Protein AF-0000000078603485 (afdb_homodimer)

InterPro domains:
  IPR001236 Lactate/malate dehydrogenase, N-terminal [PF00056] (7-145)
  IPR001557 L-lactate/malate dehydrogenase [PIRSF000102] (4-310)
  IPR001557 L-lactate/malate dehydrogenase [PR00086] (7-31)
  IPR001557 L-lactate/malate dehydrogenase [PR00086] (32-56)
  IPR001557 L-lactate/malate dehydrogenase [PR00086] (119-139)
  IPR001557 L-lactate/malate dehydrogenase [PR00086] (143-161)
  IPR001557 L-lactate/malate dehydrogenase [PR00086] (173-186)
  IPR015955 Lactate dehydrogenase/glycoside hydrolase, family 4, C-terminal [G3DSA:3.90.110.10] (149-309)
  IPR015955 Lactate dehydrogenase/glycoside hydrolase, family 4, C-terminal [SSF56327] (146-308)
  IPR022383 Lactate/malate dehydrogenase, C-terminal [PF02866] (148-310)
  IPR036291 NAD(P)-binding domain superfamily [SSF51735] (4-145)

Sequence (624 aa):
MDKRISRIAIIGVGQVGAAVAYALILGSVADELLIVDIRAKWRDGQVRDLTDVAYAHESRTRLRAAGYREASQCDIVVITAGSKFSYGQTSLDYLYRNTGILRSVVNEMKPFRFDTILLVVANPVDLLASLAKEISGLPPSQVLGSGTFLDSVRLRGLLADRAGIAPSSIHLDVLGIHGDAQVPVWSTATVDGDPLEKAALLCMATEADQASLARECRNQSRSIIAAKGATPFGIGSIVSSICTSILQDGRDVRPISHFQPEFGCYFSLPVVLGRTGVVQQVPVALSAREKEAIEESAKELKSILDRVQERSMDKRISRIAIIGVGQVGAAVAYALILGSVADELLIVDIRAKWRDGQVRDLTDVAYAHESRTRLRAAGYREASQCDIVVITAGSKFSYGQTSLDYLYRNTGILRSVVNEMKPFRFDTILLVVANPVDLLASLAKEISGLPPSQVLGSGTFLDSVRLRGLLADRAGIAPSSIHLDVLGIHGDAQVPVWSTATVDGDPLEKAALLCMATEADQASLARECRNQSRSIIAAKGATPFGIGSIVSSICTSILQDGRDVRPISHFQPEFGCYFSLPVVLGRTGVVQQVPVALSAREKEAIEESAKELKSILDRVQERS

Nearest PDB structures (foldseek):
  3wsw-assembly1_D  TM=9.477E-01  e=1.799E-30  Enterococcus mundtii
  3d0o-assembly1_B  TM=9.320E-01  e=2.014E-30  Staphylococcus aureus subsp. aureus COL
  6or9-assembly1_A  TM=9.321E-01  e=1.617E-29  Trichoplusia ni
  4lmr-assembly1_A  TM=9.407E-01  e=4.454E-29  Bacillus cereus ATCC 14579
  3h3j-assembly1_B  TM=9.335E-01  e=2.683E-29  Staphylococcus aureus subsp. aureus COL

Structure (mmCIF, N/CA/C/O backbone):
data_AF-0000000078603485-model_v1
#
loop_
_entity.id
_entity.type
_entity.pdbx_description
1 polymer 'L-lactate dehydrogenase'
#
loop_
_atom_site.group_PDB
_atom_site.id
_atom_site.type_symbol
_atom_site.label_atom_id
_atom_site.label_alt_id
_atom_site.label_comp_id
_atom_site.label_asym_id
_atom_site.label_entity_id
_atom_site.label_seq_id
_atom_site.pdbx_PDB_ins_code
_atom_site.Cartn_x
_atom_site.Cartn_y
_atom_site.Cartn_z
_atom_site.occupancy
_atom_site.B_iso_or_equiv
_atom_site.auth_seq_id
_atom_site.auth_comp_id
_atom_site.auth_asym_id
_atom_site.auth_atom_id
_atom_site.pdbx_PDB_model_num
ATOM 1 N N . MET A 1 1 ? -19.953 -7.805 26.125 1 33.72 1 MET A N 1
ATOM 2 C CA . MET A 1 1 ? -20.156 -6.441 25.656 1 33.72 1 MET A CA 1
ATOM 3 C C . MET A 1 1 ? -20.125 -6.391 24.125 1 33.72 1 MET A C 1
ATOM 5 O O . MET A 1 1 ? -19.203 -6.906 23.5 1 33.72 1 MET A O 1
ATOM 9 N N . ASP A 1 2 ? -21.219 -6.406 23.359 1 45.47 2 ASP A N 1
ATOM 10 C CA . ASP A 1 2 ? -21.422 -6.637 21.938 1 45.47 2 ASP A CA 1
ATOM 11 C C . ASP A 1 2 ? -20.406 -5.859 21.109 1 45.47 2 ASP A C 1
ATOM 13 O O . ASP A 1 2 ? -20.406 -4.625 21.109 1 45.47 2 ASP A O 1
ATOM 17 N N . LYS A 1 3 ? -19.266 -6.246 20.969 1 59.94 3 LYS A N 1
ATOM 18 C CA . LYS A 1 3 ? -18.188 -5.496 20.344 1 59.94 3 LYS A CA 1
ATOM 19 C C . LYS A 1 3 ? -18.625 -4.93 19 1 59.94 3 LYS A C 1
ATOM 21 O O . LYS A 1 3 ? -19.047 -5.676 18.109 1 59.94 3 LYS A O 1
ATOM 26 N N . ARG A 1 4 ? -18.969 -3.584 18.969 1 82.38 4 ARG A N 1
ATOM 27 C CA . ARG A 1 4 ? -19.422 -2.867 17.781 1 82.38 4 ARG A CA 1
ATOM 28 C C . ARG A 1 4 ? -18.438 -3.018 16.625 1 82.38 4 ARG A C 1
ATOM 30 O O . ARG A 1 4 ? -17.219 -2.938 16.844 1 82.38 4 ARG A O 1
ATOM 37 N N . ILE A 1 5 ? -18.953 -3.447 15.469 1 93.5 5 ILE A N 1
ATOM 38 C CA . ILE A 1 5 ? -18.203 -3.584 14.219 1 93.5 5 ILE A CA 1
ATOM 39 C C . ILE A 1 5 ? -17.641 -2.225 13.797 1 93.5 5 ILE A C 1
ATOM 41 O O . ILE A 1 5 ? -18.391 -1.252 13.68 1 93.5 5 ILE A O 1
ATOM 45 N N . SER A 1 6 ? -16.328 -2.047 13.828 1 97.69 6 SER A N 1
ATOM 46 C CA . SER A 1 6 ? -15.711 -0.803 13.391 1 97.69 6 SER A CA 1
ATOM 47 C C . SER A 1 6 ? -15.75 -0.669 11.867 1 97.69 6 SER A C 1
ATOM 49 O O . SER A 1 6 ? -15.438 -1.619 11.148 1 97.69 6 SER A O 1
ATOM 51 N N . ARG A 1 7 ? -16.219 0.485 11.391 1 98.44 7 ARG A N 1
ATOM 52 C CA . ARG A 1 7 ? -16.375 0.717 9.961 1 98.44 7 ARG A CA 1
ATOM 53 C C . ARG A 1 7 ? -15.695 2.021 9.539 1 98.44 7 ARG A C 1
ATOM 55 O O . ARG A 1 7 ? -15.859 3.049 10.203 1 98.44 7 ARG A O 1
ATOM 62 N N . ILE A 1 8 ? -14.875 1.977 8.492 1 98.94 8 ILE A N 1
ATOM 63 C CA . ILE A 1 8 ? -14.289 3.158 7.871 1 98.94 8 ILE A CA 1
ATOM 64 C C . ILE A 1 8 ? -14.75 3.266 6.422 1 98.94 8 ILE A C 1
ATOM 66 O O . ILE A 1 8 ? -14.719 2.277 5.68 1 98.94 8 ILE A O 1
ATOM 70 N N . ALA A 1 9 ? -15.258 4.379 6.043 1 98.94 9 ALA A N 1
ATOM 71 C CA . ALA A 1 9 ? -15.57 4.656 4.645 1 98.94 9 ALA A CA 1
ATOM 72 C C . ALA A 1 9 ? -14.492 5.512 3.994 1 98.94 9 ALA A C 1
ATOM 74 O O . ALA A 1 9 ? -13.961 6.438 4.617 1 98.94 9 ALA A O 1
ATOM 75 N N . ILE A 1 10 ? -14.125 5.199 2.801 1 98.94 10 ILE A N 1
ATOM 76 C CA . ILE A 1 10 ? -13.188 5.992 2.01 1 98.94 10 ILE A CA 1
ATOM 77 C C . ILE A 1 10 ? -13.898 6.559 0.784 1 98.94 10 ILE A C 1
ATOM 79 O O . ILE A 1 10 ? -14.391 5.809 -0.061 1 98.94 10 ILE A O 1
ATOM 83 N N . ILE A 1 11 ? -13.992 7.875 0.722 1 98.94 11 ILE A N 1
ATOM 84 C CA . ILE A 1 11 ? -14.648 8.578 -0.373 1 98.94 11 ILE A CA 1
ATOM 85 C C . ILE A 1 11 ? -13.617 8.992 -1.419 1 98.94 11 ILE A C 1
ATOM 87 O O . ILE A 1 11 ? -12.789 9.867 -1.167 1 98.94 11 ILE A O 1
ATOM 91 N N . GLY A 1 12 ? -13.766 8.5 -2.613 1 98.31 12 GLY A N 1
ATOM 92 C CA . GLY A 1 12 ? -12.727 8.648 -3.623 1 98.31 12 GLY A CA 1
ATOM 93 C C . GLY A 1 12 ? -11.602 7.645 -3.471 1 98.31 12 GLY A C 1
ATOM 94 O O . GLY A 1 12 ? -10.766 7.773 -2.572 1 98.31 12 GLY A O 1
ATOM 95 N N . VAL A 1 13 ? -11.578 6.672 -4.41 1 98.06 13 VAL A N 1
ATOM 96 C CA . VAL A 1 13 ? -10.57 5.629 -4.273 1 98.06 13 VAL A CA 1
ATOM 97 C C . VAL A 1 13 ? -9.648 5.641 -5.488 1 98.06 13 VAL A C 1
ATOM 99 O O . VAL A 1 13 ? -9.445 4.609 -6.137 1 98.06 13 VAL A O 1
ATOM 102 N N . GLY A 1 14 ? -9.141 6.91 -5.785 1 96.44 14 GLY A N 1
ATOM 103 C CA . GLY A 1 14 ? -8.008 7.012 -6.695 1 96.44 14 GLY A CA 1
ATOM 104 C C . GLY A 1 14 ? -6.719 6.473 -6.105 1 96.44 14 GLY A C 1
ATOM 105 O O . GLY A 1 14 ? -6.73 5.457 -5.406 1 96.44 14 GLY A O 1
ATOM 106 N N . GLN A 1 15 ? -5.594 7.125 -6.398 1 96.12 15 GLN A N 1
ATOM 107 C CA . GLN A 1 15 ? -4.305 6.652 -5.906 1 96.12 15 GLN A CA 1
ATOM 108 C C . GLN A 1 15 ? -4.219 6.766 -4.387 1 96.12 15 GLN A C 1
ATOM 110 O O . GLN A 1 15 ? -3.83 5.812 -3.711 1 96.12 15 GLN A O 1
ATOM 115 N N . VAL A 1 16 ? -4.668 7.914 -3.877 1 97.38 16 VAL A N 1
ATOM 116 C CA . VAL A 1 16 ? -4.535 8.172 -2.445 1 97.38 16 VAL A CA 1
ATOM 117 C C . VAL A 1 16 ? -5.516 7.293 -1.671 1 97.38 16 VAL A C 1
ATOM 119 O O . VAL A 1 16 ? -5.125 6.598 -0.728 1 97.38 16 VAL A O 1
ATOM 122 N N . GLY A 1 17 ? -6.777 7.277 -2.08 1 98.5 17 GLY A N 1
ATOM 123 C CA . GLY A 1 17 ? -7.773 6.469 -1.397 1 98.5 17 GLY A CA 1
ATOM 124 C C . GLY A 1 17 ? -7.43 4.988 -1.382 1 98.5 17 GLY A C 1
ATOM 125 O O . GLY A 1 17 ? -7.648 4.309 -0.378 1 98.5 17 GLY A O 1
ATOM 126 N N . ALA A 1 18 ? -6.895 4.516 -2.467 1 98.5 18 ALA A N 1
ATOM 127 C CA . ALA A 1 18 ? -6.512 3.105 -2.549 1 98.5 18 ALA A CA 1
ATOM 128 C C . ALA A 1 18 ? -5.344 2.801 -1.619 1 98.5 18 ALA A C 1
ATOM 130 O O . ALA A 1 18 ? -5.305 1.741 -0.988 1 98.5 18 ALA A O 1
ATOM 131 N N . ALA A 1 19 ? -4.355 3.715 -1.584 1 98.56 19 ALA A N 1
ATOM 132 C CA . ALA A 1 19 ? -3.225 3.533 -0.68 1 98.56 19 ALA A CA 1
ATOM 133 C C . ALA A 1 19 ? -3.682 3.527 0.776 1 98.56 19 ALA A C 1
ATOM 135 O O . ALA A 1 19 ? -3.17 2.754 1.591 1 98.56 19 ALA A O 1
ATOM 136 N N . VAL A 1 20 ? -4.66 4.375 1.108 1 98.75 20 VAL A N 1
ATOM 137 C CA . VAL A 1 20 ? -5.242 4.395 2.447 1 98.75 20 VAL A CA 1
ATOM 138 C C . VAL A 1 20 ? -5.875 3.037 2.756 1 98.75 20 VAL A C 1
ATOM 140 O O . VAL A 1 20 ? -5.609 2.447 3.805 1 98.75 20 VAL A O 1
ATOM 143 N N . ALA A 1 21 ? -6.688 2.582 1.811 1 98.81 21 ALA A N 1
ATOM 144 C CA . ALA A 1 21 ? -7.348 1.296 2.002 1 98.81 21 ALA A CA 1
ATOM 145 C C . ALA A 1 21 ? -6.328 0.176 2.189 1 98.81 21 ALA A C 1
ATOM 147 O O . ALA A 1 21 ? -6.477 -0.661 3.084 1 98.81 21 ALA A O 1
ATOM 148 N N . TYR A 1 22 ? -5.32 0.182 1.353 1 98.62 22 TYR A N 1
ATOM 149 C CA . TYR A 1 22 ? -4.27 -0.826 1.419 1 98.62 22 TYR A CA 1
ATOM 150 C C . TYR A 1 22 ? -3.621 -0.846 2.799 1 98.62 22 TYR A C 1
ATOM 152 O O . TYR A 1 22 ? -3.5 -1.905 3.418 1 98.62 22 TYR A O 1
ATOM 160 N N . ALA A 1 23 ? -3.223 0.313 3.316 1 98.12 23 ALA A N 1
ATOM 161 C CA . ALA A 1 23 ? -2.584 0.426 4.625 1 98.12 23 ALA A CA 1
ATOM 162 C C . ALA A 1 23 ? -3.521 -0.039 5.734 1 98.12 23 ALA A C 1
ATOM 164 O O . ALA A 1 23 ? -3.098 -0.729 6.668 1 98.12 23 ALA A O 1
ATOM 165 N N . LEU A 1 24 ? -4.809 0.299 5.66 1 98.38 24 LEU A N 1
ATOM 166 C CA . LEU A 1 24 ? -5.781 -0.064 6.688 1 98.38 24 LEU A CA 1
ATOM 167 C C . LEU A 1 24 ? -5.973 -1.576 6.742 1 98.38 24 LEU A C 1
ATOM 169 O O . LEU A 1 24 ? -6.129 -2.146 7.828 1 98.38 24 LEU A O 1
ATOM 173 N N . ILE A 1 25 ? -5.984 -2.248 5.551 1 98.12 25 ILE A N 1
ATOM 174 C CA . ILE A 1 25 ? -6.156 -3.695 5.5 1 98.12 25 ILE A CA 1
ATOM 175 C C . ILE A 1 25 ? -4.93 -4.383 6.098 1 98.12 25 ILE A C 1
ATOM 177 O O . ILE A 1 25 ? -5.062 -5.293 6.922 1 98.12 25 ILE A O 1
ATOM 181 N N . LEU A 1 26 ? -3.754 -3.9 5.652 1 95.38 26 LEU A N 1
ATOM 182 C CA . LEU A 1 26 ? -2.516 -4.523 6.105 1 95.38 26 LEU A CA 1
ATOM 183 C C . LEU A 1 26 ? -2.359 -4.387 7.617 1 95.38 26 LEU A C 1
ATOM 185 O O . LEU A 1 26 ? -1.785 -5.266 8.266 1 95.38 26 LEU A O 1
ATOM 189 N N . GLY A 1 27 ? -2.926 -3.295 8.18 1 94 27 GLY A N 1
ATOM 190 C CA . GLY A 1 27 ? -2.857 -3.086 9.617 1 94 27 GLY A CA 1
ATOM 191 C C . GLY A 1 27 ? -4.039 -3.674 10.367 1 94 27 GLY A C 1
ATOM 192 O O . GLY A 1 27 ? -4.09 -3.625 11.594 1 94 27 GLY A O 1
ATOM 193 N N . SER A 1 28 ? -5.059 -4.277 9.648 1 95.38 28 SER A N 1
ATOM 194 C CA . SER A 1 28 ? -6.305 -4.773 10.234 1 95.38 28 SER A CA 1
ATOM 195 C C . SER A 1 28 ? -6.93 -3.742 11.164 1 95.38 28 SER A C 1
ATOM 197 O O . SER A 1 28 ? -7.293 -4.059 12.297 1 95.38 28 SER A O 1
ATOM 199 N N . VAL A 1 29 ? -7.066 -2.543 10.672 1 96.88 29 VAL A N 1
ATOM 200 C CA . VAL A 1 29 ? -7.43 -1.396 11.5 1 96.88 29 VAL A CA 1
ATOM 201 C C . VAL A 1 29 ? -8.93 -1.405 11.766 1 96.88 29 VAL A C 1
ATOM 203 O O . VAL A 1 29 ? -9.383 -1.024 12.852 1 96.88 29 VAL A O 1
ATOM 206 N N . ALA A 1 30 ? -9.719 -1.827 10.797 1 98.06 30 ALA A N 1
ATOM 207 C CA . ALA A 1 30 ? -11.172 -1.814 10.906 1 98.06 30 ALA A CA 1
ATOM 208 C C . ALA A 1 30 ? -11.773 -3.146 10.469 1 98.06 30 ALA A C 1
ATOM 210 O O . ALA A 1 30 ? -11.164 -3.875 9.68 1 98.06 30 ALA A O 1
ATOM 211 N N . ASP A 1 31 ? -12.969 -3.422 10.938 1 97.69 31 ASP A N 1
ATOM 212 C CA . ASP A 1 31 ? -13.672 -4.648 10.562 1 97.69 31 ASP A CA 1
ATOM 213 C C . ASP A 1 31 ? -14.211 -4.555 9.141 1 97.69 31 ASP A C 1
ATOM 215 O O . ASP A 1 31 ? -14.266 -5.555 8.422 1 97.69 31 ASP A O 1
ATOM 219 N N . GLU A 1 32 ? -14.625 -3.363 8.805 1 98.19 32 GLU A N 1
ATOM 220 C CA . GLU A 1 32 ? -15.211 -3.17 7.484 1 98.19 32 GLU A CA 1
ATOM 221 C C . GLU A 1 32 ? -14.734 -1.865 6.855 1 98.19 32 GLU A C 1
ATOM 223 O O . GLU A 1 32 ? -14.633 -0.843 7.535 1 98.19 32 GLU A O 1
ATOM 228 N N . LEU A 1 33 ? -14.367 -1.973 5.605 1 98.81 33 LEU A N 1
ATOM 229 C CA . LEU A 1 33 ? -14.07 -0.796 4.797 1 98.81 33 LEU A CA 1
ATOM 230 C C . LEU A 1 33 ? -15.125 -0.597 3.717 1 98.81 33 LEU A C 1
ATOM 232 O O . LEU A 1 33 ? -15.367 -1.492 2.904 1 98.81 33 LEU A O 1
ATOM 236 N N . LEU A 1 34 ? -15.797 0.516 3.74 1 98.88 34 LEU A N 1
ATOM 237 C CA . LEU A 1 34 ? -16.719 0.9 2.684 1 98.88 34 LEU A CA 1
ATOM 238 C C . LEU A 1 34 ? -16.031 1.775 1.643 1 98.88 34 LEU A C 1
ATOM 240 O O . LEU A 1 34 ? -15.469 2.818 1.979 1 98.88 34 LEU A O 1
ATOM 244 N N . ILE A 1 35 ? -16.062 1.289 0.371 1 98.88 35 ILE A N 1
ATOM 245 C CA . ILE A 1 35 ? -15.367 1.955 -0.727 1 98.88 35 ILE A CA 1
ATOM 246 C C . ILE A 1 35 ? -16.375 2.713 -1.589 1 98.88 35 ILE A C 1
ATOM 248 O O . ILE A 1 35 ? -17.297 2.115 -2.145 1 98.88 35 ILE A O 1
ATOM 252 N N . VAL A 1 36 ? -16.188 4.035 -1.694 1 98.81 36 VAL A N 1
ATOM 253 C CA . VAL A 1 36 ? -17.109 4.883 -2.43 1 98.81 36 VAL A CA 1
ATOM 254 C C . VAL A 1 36 ? -16.375 5.633 -3.533 1 98.81 36 VAL A C 1
ATOM 256 O O . VAL A 1 36 ? -15.312 6.211 -3.293 1 98.81 36 VAL A O 1
ATOM 259 N N . ASP A 1 37 ? -16.828 5.594 -4.672 1 98.5 37 ASP A N 1
ATOM 260 C CA . ASP A 1 37 ? -16.312 6.348 -5.816 1 98.5 37 ASP A CA 1
ATOM 261 C C . ASP A 1 37 ? -17.406 6.559 -6.859 1 98.5 37 ASP A C 1
ATOM 263 O O . ASP A 1 37 ? -18.266 5.691 -7.051 1 98.5 37 ASP A O 1
ATOM 267 N N . ILE A 1 38 ? -17.344 7.664 -7.523 1 97.19 38 ILE A N 1
ATOM 268 C CA . ILE A 1 38 ? -18.359 7.969 -8.516 1 97.19 38 ILE A CA 1
ATOM 269 C C . ILE A 1 38 ? -18.172 7.086 -9.75 1 97.19 38 ILE A C 1
ATOM 271 O O . ILE A 1 38 ? -19.109 6.848 -10.508 1 97.19 38 ILE A O 1
ATOM 275 N N . ARG A 1 39 ? -16.984 6.695 -10.055 1 97.75 39 ARG A N 1
ATOM 276 C CA . ARG A 1 39 ? -16.703 5.766 -11.141 1 97.75 39 ARG A CA 1
ATOM 277 C C . ARG A 1 39 ? -16.938 4.324 -10.711 1 97.75 39 ARG A C 1
ATOM 279 O O . ARG A 1 39 ? -16.047 3.693 -10.141 1 97.75 39 ARG A O 1
ATOM 286 N N . ALA A 1 40 ? -17.984 3.734 -11.023 1 97.62 40 ALA A N 1
ATOM 287 C CA . ALA A 1 40 ? -18.422 2.453 -10.484 1 97.62 40 ALA A CA 1
ATOM 288 C C . ALA A 1 40 ? -17.469 1.331 -10.867 1 97.62 40 ALA A C 1
ATOM 290 O O . ALA A 1 40 ? -17.078 0.514 -10.031 1 97.62 40 ALA A O 1
ATOM 291 N N . LYS A 1 41 ? -17.078 1.279 -12.141 1 97.5 41 LYS A N 1
ATOM 292 C CA . LYS A 1 41 ? -16.188 0.223 -12.602 1 97.5 41 LYS A CA 1
ATOM 293 C C . LYS A 1 41 ? -14.836 0.304 -11.891 1 97.5 41 LYS A C 1
ATOM 295 O O . LYS A 1 41 ? -14.289 -0.717 -11.477 1 97.5 41 LYS A O 1
ATOM 300 N N . TRP A 1 42 ? -14.328 1.524 -11.781 1 97.69 42 TRP A N 1
ATOM 301 C CA . TRP A 1 42 ? -13.078 1.763 -11.062 1 97.69 42 TRP A CA 1
ATOM 302 C C . TRP A 1 42 ? -13.195 1.322 -9.609 1 97.69 42 TRP A C 1
ATOM 304 O O . TRP A 1 42 ? -12.336 0.604 -9.102 1 97.69 42 TRP A O 1
ATOM 314 N N . ARG A 1 43 ? -14.258 1.733 -8.953 1 98.31 43 ARG A N 1
ATOM 315 C CA . ARG A 1 43 ? -14.547 1.394 -7.562 1 98.31 43 ARG A CA 1
ATOM 316 C C . ARG A 1 43 ? -14.555 -0.118 -7.359 1 98.31 43 ARG A C 1
ATOM 318 O O . ARG A 1 43 ? -13.906 -0.632 -6.445 1 98.31 43 ARG A O 1
ATOM 325 N N . ASP A 1 44 ? -15.234 -0.773 -8.219 1 98.12 44 ASP A N 1
ATOM 326 C CA . ASP A 1 44 ? -15.383 -2.219 -8.086 1 98.12 44 ASP A CA 1
ATOM 327 C C . ASP A 1 44 ? -14.055 -2.932 -8.328 1 98.12 44 ASP A C 1
ATOM 329 O O . ASP A 1 44 ? -13.766 -3.951 -7.699 1 98.12 44 ASP A O 1
ATOM 333 N N . GLY A 1 45 ? -13.258 -2.424 -9.305 1 98.12 45 GLY A N 1
ATOM 334 C CA . GLY A 1 45 ? -11.906 -2.938 -9.5 1 98.12 45 GLY A CA 1
ATOM 335 C C . GLY A 1 45 ? -11.031 -2.799 -8.273 1 98.12 45 GLY A C 1
ATOM 336 O O . GLY A 1 45 ? -10.289 -3.723 -7.922 1 98.12 45 GLY A O 1
ATOM 337 N N . GLN A 1 46 ? -11.164 -1.622 -7.621 1 98.69 46 GLN A N 1
ATOM 338 C CA . GLN A 1 46 ? -10.422 -1.404 -6.387 1 98.69 46 GLN A CA 1
ATOM 339 C C . GLN A 1 46 ? -10.859 -2.377 -5.297 1 98.69 46 GLN A C 1
ATOM 341 O O . GLN A 1 46 ? -10.023 -2.967 -4.609 1 98.69 46 GLN A O 1
ATOM 346 N N . VAL A 1 47 ? -12.125 -2.59 -5.156 1 98.56 47 VAL A N 1
ATOM 347 C CA . VAL A 1 47 ? -12.672 -3.48 -4.137 1 98.56 47 VAL A CA 1
ATOM 348 C C . VAL A 1 47 ? -12.133 -4.895 -4.344 1 98.56 47 VAL A C 1
ATOM 350 O O . VAL A 1 47 ? -11.695 -5.543 -3.393 1 98.56 47 VAL A O 1
ATOM 353 N N . ARG A 1 48 ? -12.156 -5.359 -5.555 1 98 48 ARG A N 1
ATOM 354 C CA . ARG A 1 48 ? -11.695 -6.707 -5.848 1 98 48 ARG A CA 1
ATOM 355 C C . ARG A 1 48 ? -10.203 -6.852 -5.547 1 98 48 ARG A C 1
ATOM 357 O O . ARG A 1 48 ? -9.789 -7.809 -4.887 1 98 48 ARG A O 1
ATOM 364 N N . ASP A 1 49 ? -9.406 -5.914 -6.004 1 98.5 49 ASP A N 1
ATOM 365 C CA . ASP A 1 49 ? -7.961 -5.949 -5.789 1 98.5 49 ASP A CA 1
ATOM 366 C C . ASP A 1 49 ? -7.625 -5.887 -4.305 1 98.5 49 ASP A C 1
ATOM 368 O O . ASP A 1 49 ? -6.777 -6.641 -3.82 1 98.5 49 ASP A O 1
ATOM 372 N N . LEU A 1 50 ? -8.305 -5.039 -3.613 1 98.69 50 LEU A N 1
ATOM 373 C CA . LEU A 1 50 ? -8.055 -4.852 -2.189 1 98.69 50 LEU A CA 1
ATOM 374 C C . LEU A 1 50 ? -8.602 -6.02 -1.381 1 98.69 50 LEU A C 1
ATOM 376 O O . LEU A 1 50 ? -8.078 -6.344 -0.314 1 98.69 50 LEU A O 1
ATOM 380 N N . THR A 1 51 ? -9.664 -6.652 -1.846 1 98.06 51 THR A N 1
ATOM 381 C CA . THR A 1 51 ? -10.148 -7.871 -1.203 1 98.06 51 THR A CA 1
ATOM 382 C C . THR A 1 51 ? -9.102 -8.977 -1.279 1 98.06 51 THR A C 1
ATOM 384 O O . THR A 1 51 ? -8.938 -9.75 -0.333 1 98.06 51 THR A O 1
ATOM 387 N N . ASP A 1 52 ? -8.375 -9.039 -2.406 1 98 52 ASP A N 1
ATOM 388 C CA . ASP A 1 52 ? -7.266 -9.977 -2.521 1 98 52 ASP A CA 1
ATOM 389 C C . ASP A 1 52 ? -6.242 -9.758 -1.412 1 98 52 ASP A C 1
ATOM 391 O O . ASP A 1 52 ? -5.625 -10.711 -0.928 1 98 52 ASP A O 1
ATOM 395 N N . VAL A 1 53 ? -6.02 -8.508 -1.043 1 98.38 53 VAL A N 1
ATOM 396 C CA . VAL A 1 53 ? -5.094 -8.164 0.034 1 98.38 53 VAL A CA 1
ATOM 397 C C . VAL A 1 53 ? -5.59 -8.758 1.351 1 98.38 53 VAL A C 1
ATOM 399 O O . VAL A 1 53 ? -4.812 -9.336 2.107 1 98.38 53 VAL A O 1
ATOM 402 N N . ALA A 1 54 ? -6.879 -8.57 1.612 1 97.75 54 ALA A N 1
ATOM 403 C CA . ALA A 1 54 ? -7.465 -9.109 2.836 1 97.75 54 ALA A CA 1
ATOM 404 C C . ALA A 1 54 ? -7.301 -10.625 2.9 1 97.75 54 ALA A C 1
ATOM 406 O O . ALA A 1 54 ? -6.98 -11.18 3.955 1 97.75 54 ALA A O 1
ATOM 407 N N . TYR A 1 55 ? -7.516 -11.289 1.768 1 96.5 55 TYR A N 1
ATOM 408 C CA . TYR A 1 55 ? -7.336 -12.734 1.709 1 96.5 55 TYR A CA 1
ATOM 409 C C . TYR A 1 55 ? -5.883 -13.117 1.981 1 96.5 55 TYR A C 1
ATOM 411 O O . TYR A 1 55 ? -5.609 -14.031 2.762 1 96.5 55 TYR A O 1
ATOM 419 N N . ALA A 1 56 ? -4.957 -12.422 1.329 1 96.19 56 ALA A N 1
ATOM 420 C CA . ALA A 1 56 ? -3.533 -12.75 1.393 1 96.19 56 ALA A CA 1
ATOM 421 C C . ALA A 1 56 ? -2.996 -12.586 2.812 1 96.19 56 ALA A C 1
ATOM 423 O O . ALA A 1 56 ? -2.09 -13.312 3.227 1 96.19 56 ALA A O 1
ATOM 424 N N . HIS A 1 57 ? -3.58 -11.648 3.557 1 94.25 57 HIS A N 1
ATOM 425 C CA . HIS A 1 57 ? -3.086 -11.344 4.898 1 94.25 57 HIS A CA 1
ATOM 426 C C . HIS A 1 57 ? -3.984 -11.961 5.965 1 94.25 57 HIS A C 1
ATOM 428 O O . HIS A 1 57 ? -3.812 -11.688 7.156 1 94.25 57 HIS A O 1
ATOM 434 N N . GLU A 1 58 ? -5.02 -12.758 5.492 1 89.75 58 GLU A N 1
ATOM 435 C CA . GLU A 1 58 ? -6.012 -13.336 6.395 1 89.75 58 GLU A CA 1
ATOM 436 C C . GLU A 1 58 ? -6.582 -12.281 7.34 1 89.75 58 GLU A C 1
ATOM 438 O O . GLU A 1 58 ? -6.707 -12.523 8.539 1 89.75 58 GLU A O 1
ATOM 443 N N . SER A 1 59 ? -6.676 -11.133 6.734 1 86.81 59 SER A N 1
ATOM 444 C CA . SER A 1 59 ? -7.281 -10.039 7.484 1 86.81 59 SER A CA 1
ATOM 445 C C . SER A 1 59 ? -8.773 -10.273 7.707 1 86.81 59 SER A C 1
ATOM 447 O O . SER A 1 59 ? -9.445 -10.852 6.852 1 86.81 59 SER A O 1
ATOM 449 N N . ARG A 1 60 ? -9.289 -9.852 8.805 1 85.44 60 ARG A N 1
ATOM 450 C CA . ARG A 1 60 ? -10.719 -9.938 9.094 1 85.44 60 ARG A CA 1
ATOM 451 C C . ARG A 1 60 ? -11.484 -8.781 8.453 1 85.44 60 ARG A C 1
ATOM 453 O O . ARG A 1 60 ? -12.711 -8.742 8.492 1 85.44 60 ARG A O 1
ATOM 460 N N . THR A 1 61 ? -10.719 -7.879 7.902 1 95.19 61 THR A N 1
ATOM 461 C CA . THR A 1 61 ? -11.352 -6.699 7.316 1 95.19 61 THR A CA 1
ATOM 462 C C . THR A 1 61 ? -12.156 -7.078 6.078 1 95.19 61 THR A C 1
ATOM 464 O O . THR A 1 61 ? -11.633 -7.715 5.16 1 95.19 61 THR A O 1
ATOM 467 N N . ARG A 1 62 ? -13.398 -6.703 6.027 1 96.19 62 ARG A N 1
ATOM 468 C CA . ARG A 1 62 ? -14.258 -6.91 4.867 1 96.19 62 ARG A CA 1
ATOM 469 C C . ARG A 1 62 ? -14.391 -5.633 4.047 1 96.19 62 ARG A C 1
ATOM 471 O O . ARG A 1 62 ? -14.508 -4.539 4.605 1 96.19 62 ARG A O 1
ATOM 478 N N . LEU A 1 63 ? -14.266 -5.789 2.756 1 97.81 63 LEU A N 1
ATOM 479 C CA . LEU A 1 63 ? -14.406 -4.648 1.86 1 97.81 63 LEU A CA 1
ATOM 480 C C . LEU A 1 63 ? -15.711 -4.719 1.08 1 97.81 63 LEU A C 1
ATOM 482 O O . LEU A 1 63 ? -16.109 -5.793 0.63 1 97.81 63 LEU A O 1
ATOM 486 N N . ARG A 1 64 ? -16.297 -3.555 0.86 1 96.75 64 ARG A N 1
ATOM 487 C CA . ARG A 1 64 ? -17.484 -3.523 0.014 1 96.75 64 ARG A CA 1
ATOM 488 C C . ARG A 1 64 ? -17.672 -2.154 -0.631 1 96.75 64 ARG A C 1
ATOM 490 O O . ARG A 1 64 ? -17.344 -1.13 -0.023 1 96.75 64 ARG A O 1
ATOM 497 N N . ALA A 1 65 ? -18.141 -2.232 -1.841 1 98.44 65 ALA A N 1
ATOM 498 C CA . ALA A 1 65 ? -18.609 -1.004 -2.477 1 98.44 65 ALA A CA 1
ATOM 499 C C . ALA A 1 65 ? -19.828 -0.431 -1.742 1 98.44 65 ALA A C 1
ATOM 501 O O . ALA A 1 65 ? -20.672 -1.181 -1.242 1 98.44 65 ALA A O 1
ATOM 502 N N . ALA A 1 66 ? -19.922 0.891 -1.631 1 98.44 66 ALA A N 1
ATOM 503 C CA . ALA A 1 66 ? -21.031 1.523 -0.924 1 98.44 66 ALA A CA 1
ATOM 504 C C . ALA A 1 66 ? -21.359 2.883 -1.531 1 98.44 66 ALA A C 1
ATOM 506 O O . ALA A 1 66 ? -20.656 3.367 -2.414 1 98.44 66 ALA A O 1
ATOM 507 N N . GLY A 1 67 ? -22.562 3.379 -1.18 1 97.88 67 GLY A N 1
ATOM 508 C CA . GLY A 1 67 ? -22.938 4.746 -1.505 1 97.88 67 GLY A CA 1
ATOM 509 C C . GLY A 1 67 ? -22.656 5.723 -0.379 1 97.88 67 GLY A C 1
ATOM 510 O O . GLY A 1 67 ? -22.203 5.328 0.694 1 97.88 67 GLY A O 1
ATOM 511 N N . TYR A 1 68 ? -22.953 6.973 -0.649 1 98.38 68 TYR A N 1
ATOM 512 C CA . TYR A 1 68 ? -22.641 8.055 0.282 1 98.38 68 TYR A CA 1
ATOM 513 C C . TYR A 1 68 ? -23.438 7.902 1.571 1 98.38 68 TYR A C 1
ATOM 515 O O . TYR A 1 68 ? -22.906 8.109 2.664 1 98.38 68 TYR A O 1
ATOM 523 N N . ARG A 1 69 ? -24.656 7.508 1.526 1 97.75 69 ARG A N 1
ATOM 524 C CA . ARG A 1 69 ? -25.516 7.426 2.693 1 97.75 69 ARG A CA 1
ATOM 525 C C . ARG A 1 69 ? -25.031 6.355 3.664 1 97.75 69 ARG A C 1
ATOM 527 O O . ARG A 1 69 ? -25 6.578 4.875 1 97.75 69 ARG A O 1
ATOM 534 N N . GLU A 1 70 ? -24.703 5.227 3.076 1 97.94 70 GLU A N 1
ATOM 535 C CA . GLU A 1 70 ? -24.141 4.168 3.914 1 97.94 70 GLU A CA 1
ATOM 536 C C . GLU A 1 70 ? -22.812 4.594 4.52 1 97.94 70 GLU A C 1
ATOM 538 O O . GLU A 1 70 ? -22.516 4.293 5.68 1 97.94 70 GLU A O 1
ATOM 543 N N . ALA A 1 71 ? -22.031 5.273 3.766 1 98.5 71 ALA A N 1
ATOM 544 C CA . ALA A 1 71 ? -20.703 5.734 4.195 1 98.5 71 ALA A CA 1
ATOM 545 C C . ALA A 1 71 ? -20.828 6.688 5.379 1 98.5 71 ALA A C 1
ATOM 547 O O . ALA A 1 71 ? -20 6.652 6.293 1 98.5 71 ALA A O 1
ATOM 548 N N . SER A 1 72 ? -21.844 7.523 5.414 1 98.31 72 SER A N 1
ATOM 549 C CA . SER A 1 72 ? -22 8.555 6.434 1 98.31 72 SER A CA 1
ATOM 550 C C . SER A 1 72 ? -22.312 7.945 7.793 1 98.31 72 SER A C 1
ATOM 552 O O . SER A 1 72 ? -22.25 8.625 8.82 1 98.31 72 SER A O 1
ATOM 554 N N . GLN A 1 73 ? -22.578 6.621 7.816 1 98.25 73 GLN A N 1
ATOM 555 C CA . GLN A 1 73 ? -22.938 5.93 9.055 1 98.25 73 GLN A CA 1
ATOM 556 C C . GLN A 1 73 ? -21.719 5.23 9.656 1 98.25 73 GLN A C 1
ATOM 558 O O . GLN A 1 73 ? -21.828 4.574 10.695 1 98.25 73 GLN A O 1
ATOM 563 N N . CYS A 1 74 ? -20.578 5.391 9.125 1 98.69 74 CYS A N 1
ATOM 564 C CA . CYS A 1 74 ? -19.375 4.719 9.578 1 98.69 74 CYS A CA 1
ATOM 565 C C . CYS A 1 74 ? -18.75 5.457 10.75 1 98.69 74 CYS A C 1
ATOM 567 O O . CYS A 1 74 ? -19.078 6.613 11.016 1 98.69 74 CYS A O 1
ATOM 569 N N . ASP A 1 75 ? -17.875 4.723 11.461 1 98.81 75 ASP A N 1
ATOM 570 C CA . ASP A 1 75 ? -17.125 5.332 12.555 1 98.81 75 ASP A CA 1
ATOM 571 C C . ASP A 1 75 ? -16.25 6.48 12.047 1 98.81 75 ASP A C 1
ATOM 573 O O . ASP A 1 75 ? -16.172 7.531 12.68 1 98.81 75 ASP A O 1
ATOM 577 N N . ILE A 1 76 ? -15.578 6.281 10.992 1 98.94 76 ILE A N 1
ATOM 578 C CA . ILE A 1 76 ? -14.711 7.277 10.367 1 98.94 76 ILE A CA 1
ATOM 579 C C . ILE A 1 76 ? -15.023 7.363 8.875 1 98.94 76 ILE A C 1
ATOM 581 O O . ILE A 1 76 ? -15.211 6.34 8.211 1 98.94 76 ILE A O 1
ATOM 585 N N . VAL A 1 77 ? -15.164 8.516 8.367 1 98.94 77 VAL A N 1
ATOM 586 C CA . VAL A 1 77 ? -15.273 8.789 6.938 1 98.94 77 VAL A CA 1
ATOM 587 C C . VAL A 1 77 ? -14.031 9.555 6.469 1 98.94 77 VAL A C 1
ATOM 589 O O . VAL A 1 77 ? -13.773 10.672 6.918 1 98.94 77 VAL A O 1
ATOM 592 N N . VAL A 1 78 ? -13.258 8.945 5.598 1 98.94 78 VAL A N 1
ATOM 593 C CA . VAL A 1 78 ? -12.062 9.555 5.035 1 98.94 78 VAL A CA 1
ATOM 594 C C . VAL A 1 78 ? -12.375 10.125 3.656 1 98.94 78 VAL A C 1
ATOM 596 O O . VAL A 1 78 ? -12.734 9.391 2.734 1 98.94 78 VAL A O 1
ATOM 599 N N . ILE A 1 79 ? -12.242 11.398 3.482 1 98.88 79 ILE A N 1
ATOM 600 C CA . ILE A 1 79 ? -12.531 12.047 2.207 1 98.88 79 ILE A CA 1
ATOM 601 C C . ILE A 1 79 ? -11.227 12.328 1.464 1 98.88 79 ILE A C 1
ATOM 603 O O . ILE A 1 79 ? -10.461 13.219 1.847 1 98.88 79 ILE A O 1
ATOM 607 N N . THR A 1 80 ? -10.992 11.531 0.429 1 98.5 80 THR A N 1
ATOM 608 C CA . THR A 1 80 ? -9.812 11.734 -0.414 1 98.5 80 THR A CA 1
ATOM 609 C C . THR A 1 80 ? -10.219 12.258 -1.789 1 98.5 80 THR A C 1
ATOM 611 O O . THR A 1 80 ? -9.367 12.688 -2.57 1 98.5 80 THR A O 1
ATOM 614 N N . ALA A 1 81 ? -11.5 12.273 -2.055 1 97.38 81 ALA A N 1
ATOM 615 C CA . ALA A 1 81 ? -12.016 12.711 -3.352 1 97.38 81 ALA A CA 1
ATOM 616 C C . ALA A 1 81 ? -11.578 14.141 -3.66 1 97.38 81 ALA A C 1
ATOM 618 O O . ALA A 1 81 ? -11.766 15.039 -2.84 1 97.38 81 ALA A O 1
ATOM 619 N N . GLY A 1 82 ? -11.016 14.375 -4.68 1 92.31 82 GLY A N 1
ATOM 620 C CA . GLY A 1 82 ? -10.555 15.648 -5.211 1 92.31 82 GLY A CA 1
ATOM 621 C C . GLY A 1 82 ? -10.07 15.555 -6.645 1 92.31 82 GLY A C 1
ATOM 622 O O . GLY A 1 82 ? -10 14.461 -7.211 1 92.31 82 GLY A O 1
ATOM 623 N N . SER A 1 83 ? -9.852 16.609 -7.215 1 86.44 83 SER A N 1
ATOM 624 C CA . SER A 1 83 ? -9.375 16.656 -8.594 1 86.44 83 SER A CA 1
ATOM 625 C C . SER A 1 83 ? -7.855 16.594 -8.656 1 86.44 83 SER A C 1
ATOM 627 O O . SER A 1 83 ? -7.172 17.016 -7.723 1 86.44 83 SER A O 1
ATOM 629 N N . LYS A 1 84 ? -7.355 15.93 -9.727 1 78.94 84 LYS A N 1
ATOM 630 C CA . LYS A 1 84 ? -5.922 16.016 -9.992 1 78.94 84 LYS A CA 1
ATOM 631 C C . LYS A 1 84 ? -5.523 17.422 -10.43 1 78.94 84 LYS A C 1
ATOM 633 O O . LYS A 1 84 ? -6.262 18.078 -11.164 1 78.94 84 LYS A O 1
ATOM 638 N N . PHE A 1 85 ? -4.445 17.75 -9.867 1 73.31 85 PHE A N 1
ATOM 639 C CA . PHE A 1 85 ? -3.951 19.047 -10.328 1 73.31 85 PHE A CA 1
ATOM 640 C C . PHE A 1 85 ? -3.438 18.953 -11.758 1 73.31 85 PHE A C 1
ATOM 642 O O . PHE A 1 85 ? -2.609 18.094 -12.07 1 73.31 85 PHE A O 1
ATOM 649 N N . SER A 1 86 ? -4.039 19.641 -12.633 1 71 86 SER A N 1
ATOM 650 C CA . SER A 1 86 ? -3.613 19.641 -14.023 1 71 86 SER A CA 1
ATOM 651 C C . SER A 1 86 ? -2.629 20.781 -14.297 1 71 86 SER A C 1
ATOM 653 O O . SER A 1 86 ? -2.797 21.891 -13.797 1 71 86 SER A O 1
ATOM 655 N N . TYR A 1 87 ? -1.664 20.328 -15.031 1 69.19 87 TYR A N 1
ATOM 656 C CA . TYR A 1 87 ? -0.708 21.359 -15.43 1 69.19 87 TYR A CA 1
ATOM 657 C C . TYR A 1 87 ? -1.411 22.5 -16.141 1 69.19 87 TYR A C 1
ATOM 659 O O . TYR A 1 87 ? -2.264 22.281 -17 1 69.19 87 TYR A O 1
ATOM 667 N N . GLY A 1 88 ? -1.17 23.703 -15.789 1 73 88 GLY A N 1
ATOM 668 C CA . GLY A 1 88 ? -1.778 24.891 -16.359 1 73 88 GLY A CA 1
ATOM 669 C C . GLY A 1 88 ? -2.949 25.422 -15.547 1 73 88 GLY A C 1
ATOM 670 O O . GLY A 1 88 ? -3.396 26.547 -15.75 1 73 88 GLY A O 1
ATOM 671 N N . GLN A 1 89 ? -3.443 24.547 -14.688 1 79 89 GLN A N 1
ATOM 672 C CA . GLN A 1 89 ? -4.543 24.969 -13.82 1 79 89 GLN A CA 1
ATOM 673 C C . GLN A 1 89 ? -4.07 25.969 -12.781 1 79 89 GLN A C 1
ATOM 675 O O . GLN A 1 89 ? -2.977 25.844 -12.234 1 79 89 GLN A O 1
ATOM 680 N N . THR A 1 90 ? -4.941 27 -12.648 1 83.38 90 THR A N 1
ATOM 681 C CA . THR A 1 90 ? -4.598 27.969 -11.617 1 83.38 90 THR A CA 1
ATOM 682 C C . THR A 1 90 ? -4.918 27.422 -10.234 1 83.38 90 THR A C 1
ATOM 684 O O . THR A 1 90 ? -5.785 26.547 -10.086 1 83.38 90 THR A O 1
ATOM 687 N N . SER A 1 91 ? -4.215 27.953 -9.32 1 82.44 91 SER A N 1
ATOM 688 C CA . SER A 1 91 ? -4.469 27.562 -7.938 1 82.44 91 SER A CA 1
ATOM 689 C C . SER A 1 91 ? -5.918 27.828 -7.539 1 82.44 91 SER A C 1
ATOM 691 O O . SER A 1 91 ? -6.531 27.031 -6.824 1 82.44 91 SER A O 1
ATOM 693 N N . LEU A 1 92 ? -6.414 28.875 -8 1 85.25 92 LEU A N 1
ATOM 694 C CA . LEU A 1 92 ? -7.777 29.266 -7.668 1 85.25 92 LEU A CA 1
ATOM 695 C C . LEU A 1 92 ? -8.789 28.312 -8.273 1 85.25 92 LEU A C 1
ATOM 697 O O . LEU A 1 92 ? -9.773 27.953 -7.629 1 85.25 92 LEU A O 1
ATOM 701 N N . ASP A 1 93 ? -8.602 27.984 -9.516 1 87.94 93 ASP A N 1
ATOM 702 C CA . ASP A 1 93 ? -9.469 27.016 -10.172 1 87.94 93 ASP A CA 1
ATOM 703 C C . ASP A 1 93 ? -9.438 25.672 -9.438 1 87.94 93 ASP A C 1
ATOM 705 O O . ASP A 1 93 ? -10.477 25.031 -9.266 1 87.94 93 ASP A O 1
ATOM 709 N N . TYR A 1 94 ? -8.25 25.297 -9.086 1 89.69 94 TYR A N 1
ATOM 710 C CA . TYR A 1 94 ? -8.062 24.078 -8.328 1 89.69 94 TYR A CA 1
ATOM 711 C C . TYR A 1 94 ? -8.82 24.125 -7.008 1 89.69 94 TYR A C 1
ATOM 713 O O . TYR A 1 94 ? -9.508 23.156 -6.645 1 89.69 94 TYR A O 1
ATOM 721 N N . LEU A 1 95 ? -8.781 25.219 -6.398 1 91.44 95 LEU A N 1
ATOM 722 C CA . LEU A 1 95 ? -9.438 25.438 -5.113 1 91.44 95 LEU A CA 1
ATOM 723 C C . LEU A 1 95 ? -10.953 25.359 -5.262 1 91.44 95 LEU A C 1
ATOM 725 O O . LEU A 1 95 ? -11.625 24.672 -4.488 1 91.44 95 LEU A O 1
ATOM 729 N N . TYR A 1 96 ? -11.492 25.969 -6.23 1 91.69 96 TYR A N 1
ATOM 730 C CA . TYR A 1 96 ? -12.938 26 -6.418 1 91.69 96 TYR A CA 1
ATOM 731 C C . TYR A 1 96 ? -13.469 24.641 -6.828 1 91.69 96 TYR A C 1
ATOM 733 O O . TYR A 1 96 ? -14.547 24.234 -6.391 1 91.69 96 TYR A O 1
ATOM 741 N N . ARG A 1 97 ? -12.734 24.016 -7.641 1 93 97 ARG A N 1
ATOM 742 C CA . ARG A 1 97 ? -13.148 22.688 -8.062 1 93 97 ARG A CA 1
ATOM 743 C C . ARG A 1 97 ? -13.227 21.734 -6.871 1 93 97 ARG A C 1
ATOM 745 O O . ARG A 1 97 ? -14.227 21.031 -6.695 1 93 97 ARG A O 1
ATOM 752 N N . ASN A 1 98 ? -12.195 21.75 -6.023 1 95.88 98 ASN A N 1
ATOM 753 C CA . ASN A 1 98 ? -12.164 20.812 -4.898 1 95.88 98 ASN A CA 1
ATOM 754 C C . ASN A 1 98 ? -13.164 21.219 -3.814 1 95.88 98 ASN A C 1
ATOM 756 O O . ASN A 1 98 ? -13.703 20.359 -3.117 1 95.88 98 ASN A O 1
ATOM 760 N N . THR A 1 99 ? -13.43 22.516 -3.748 1 96.81 99 THR A N 1
ATOM 761 C CA . THR A 1 99 ? -14.492 22.969 -2.848 1 96.81 99 THR A CA 1
ATOM 762 C C . THR A 1 99 ? -15.852 22.469 -3.32 1 96.81 99 THR A C 1
ATOM 764 O O . THR A 1 99 ? -16.688 22.062 -2.51 1 96.81 99 THR A O 1
ATOM 767 N N . GLY A 1 100 ? -16.062 22.547 -4.672 1 96.44 100 GLY A N 1
ATOM 768 C CA . GLY A 1 100 ? -17.297 22.016 -5.234 1 96.44 100 GLY A CA 1
ATOM 769 C C . GLY A 1 100 ? -17.484 20.531 -5.004 1 96.44 100 GLY A C 1
ATOM 770 O O . GLY A 1 100 ? -18.562 20.078 -4.641 1 96.44 100 GLY A O 1
ATOM 771 N N . ILE A 1 101 ? -16.453 19.812 -5.121 1 97.06 101 ILE A N 1
ATOM 772 C CA . ILE A 1 101 ? -16.484 18.375 -4.91 1 97.06 101 ILE A CA 1
ATOM 773 C C . ILE A 1 101 ? -16.812 18.062 -3.449 1 97.06 101 ILE A C 1
ATOM 775 O O . ILE A 1 101 ? -17.688 17.266 -3.15 1 97.06 101 ILE A O 1
ATOM 779 N N . LEU A 1 102 ? -16.141 18.75 -2.562 1 98 102 LEU A N 1
ATOM 780 C CA . LEU A 1 102 ? -16.344 18.516 -1.139 1 98 102 LEU A CA 1
ATOM 781 C C . LEU A 1 102 ? -17.797 18.828 -0.755 1 98 102 LEU A C 1
ATOM 783 O O . LEU A 1 102 ? -18.422 18.047 -0.029 1 98 102 LEU A O 1
ATOM 787 N N . ARG A 1 103 ? -18.312 19.922 -1.223 1 97.56 103 ARG A N 1
ATOM 788 C CA . ARG A 1 103 ? -19.688 20.312 -0.918 1 97.56 103 ARG A CA 1
ATOM 789 C C . ARG A 1 103 ? -20.672 19.25 -1.378 1 97.56 103 ARG A C 1
ATOM 791 O O . ARG A 1 103 ? -21.578 18.875 -0.633 1 97.56 103 ARG A O 1
ATOM 798 N N . SER A 1 104 ? -20.438 18.828 -2.578 1 97.31 104 SER A N 1
ATOM 799 C CA . SER A 1 104 ? -21.328 17.812 -3.131 1 97.31 104 SER A CA 1
ATOM 800 C C . SER A 1 104 ? -21.266 16.531 -2.309 1 97.31 104 SER A C 1
ATOM 802 O O . SER A 1 104 ? -22.297 15.953 -1.96 1 97.31 104 SER A O 1
ATOM 804 N N . VAL A 1 105 ? -20.094 16.109 -1.944 1 98.19 105 VAL A N 1
ATOM 805 C CA . VAL A 1 105 ? -19.875 14.867 -1.214 1 98.19 105 VAL A CA 1
ATOM 806 C C . VAL A 1 105 ? -20.5 14.961 0.172 1 98.19 105 VAL A C 1
ATOM 808 O O . VAL A 1 105 ? -21.266 14.078 0.572 1 98.19 105 VAL A O 1
ATOM 811 N N . VAL A 1 106 ? -20.219 16 0.886 1 98.56 106 VAL A N 1
ATOM 812 C CA . VAL A 1 106 ? -20.688 16.141 2.262 1 98.56 106 VAL A CA 1
ATOM 813 C C . VAL A 1 106 ? -22.203 16.312 2.281 1 98.56 106 VAL A C 1
ATOM 815 O O . VAL A 1 106 ? -22.891 15.734 3.131 1 98.56 106 VAL A O 1
ATOM 818 N N . ASN A 1 107 ? -22.75 17.062 1.342 1 98.12 107 ASN A N 1
ATOM 819 C CA . ASN A 1 107 ? -24.188 17.25 1.281 1 98.12 107 ASN A CA 1
ATOM 820 C C . ASN A 1 107 ? -24.922 15.938 1.008 1 98.12 107 ASN A C 1
ATOM 822 O O . ASN A 1 107 ? -25.984 15.68 1.561 1 98.12 107 ASN A O 1
ATOM 826 N N . GLU A 1 108 ? -24.328 15.109 0.146 1 97.88 108 GLU A N 1
ATOM 827 C CA . GLU A 1 108 ? -24.922 13.82 -0.159 1 97.88 108 GLU A CA 1
ATOM 828 C C . GLU A 1 108 ? -24.859 12.883 1.043 1 97.88 108 GLU A C 1
ATOM 830 O O . GLU A 1 108 ? -25.672 11.961 1.166 1 97.88 108 GLU A O 1
ATOM 835 N N . MET A 1 109 ? -23.953 13.148 1.947 1 98.31 109 MET A N 1
ATOM 836 C CA . MET A 1 109 ? -23.719 12.242 3.07 1 98.31 109 MET A CA 1
ATOM 837 C C . MET A 1 109 ? -24.562 12.648 4.277 1 98.31 109 MET A C 1
ATOM 839 O O . MET A 1 109 ? -24.812 11.828 5.164 1 98.31 109 MET A O 1
ATOM 843 N N . LYS A 1 110 ? -25.016 13.828 4.34 1 97.5 110 LYS A N 1
ATOM 844 C CA . LYS A 1 110 ? -25.812 14.297 5.477 1 97.5 110 LYS A CA 1
ATOM 845 C C . LYS A 1 110 ? -27.172 13.609 5.523 1 97.5 110 LYS A C 1
ATOM 847 O O . LYS A 1 110 ? -27.766 13.344 4.48 1 97.5 110 LYS A O 1
ATOM 852 N N . PRO A 1 111 ? -27.672 13.312 6.773 1 97.31 111 PRO A N 1
ATOM 853 C CA . PRO A 1 111 ? -27.016 13.539 8.062 1 97.31 111 PRO A CA 1
ATOM 854 C C . PRO A 1 111 ? -26.031 12.438 8.43 1 97.31 111 PRO A C 1
ATOM 856 O O . PRO A 1 111 ? -26.297 11.258 8.172 1 97.31 111 PRO A O 1
ATOM 859 N N . PHE A 1 112 ? -25 12.82 9.07 1 98.44 112 PHE A N 1
ATOM 860 C CA . PHE A 1 112 ? -24.016 11.867 9.562 1 98.44 112 PHE A CA 1
ATOM 861 C C . PHE A 1 112 ? -24.516 11.195 10.844 1 98.44 112 PHE A C 1
ATOM 863 O O . PHE A 1 112 ? -25.328 11.766 11.57 1 98.44 112 PHE A O 1
ATOM 870 N N . ARG A 1 113 ? -23.984 9.961 11.008 1 97.88 113 ARG A N 1
ATOM 871 C CA . ARG A 1 113 ? -24.125 9.391 12.344 1 97.88 113 ARG A CA 1
ATOM 872 C C . ARG A 1 113 ? -23.516 10.312 13.398 1 97.88 113 ARG A C 1
ATOM 874 O O . ARG A 1 113 ? -22.469 10.914 13.172 1 97.88 113 ARG A O 1
ATOM 881 N N . PHE A 1 114 ? -24.078 10.391 14.594 1 97.25 114 PHE A N 1
ATOM 882 C CA . PHE A 1 114 ? -23.781 11.438 15.57 1 97.25 114 PHE A CA 1
ATOM 883 C C . PHE A 1 114 ? -22.344 11.328 16.062 1 97.25 114 PHE A C 1
ATOM 885 O O . PHE A 1 114 ? -21.766 12.328 16.5 1 97.25 114 PHE A O 1
ATOM 892 N N . ASP A 1 115 ? -21.75 10.117 16.016 1 97.88 115 ASP A N 1
ATOM 893 C CA . ASP A 1 115 ? -20.406 9.945 16.562 1 97.88 115 ASP A CA 1
ATOM 894 C C . ASP A 1 115 ? -19.391 9.711 15.453 1 97.88 115 ASP A C 1
ATOM 896 O O . ASP A 1 115 ? -18.281 9.25 15.711 1 97.88 115 ASP A O 1
ATOM 900 N N . THR A 1 116 ? -19.812 9.93 14.203 1 98.69 116 THR A N 1
ATOM 901 C CA . THR A 1 116 ? -18.906 9.781 13.062 1 98.69 116 THR A CA 1
ATOM 902 C C . THR A 1 116 ? -17.766 10.797 13.141 1 98.69 116 THR A C 1
ATOM 904 O O . THR A 1 116 ? -17.984 11.961 13.469 1 98.69 116 THR A O 1
ATOM 907 N N . ILE A 1 117 ? -16.594 10.336 12.891 1 98.94 117 ILE A N 1
ATOM 908 C CA . ILE A 1 117 ? -15.453 11.234 12.695 1 98.94 117 ILE A CA 1
ATOM 909 C C . ILE A 1 117 ? -15.203 11.438 11.203 1 98.94 117 ILE A C 1
ATOM 911 O O . ILE A 1 117 ? -15.094 10.469 10.445 1 98.94 117 ILE A O 1
ATOM 915 N N . LEU A 1 118 ? -15.203 12.664 10.773 1 98.94 118 LEU A N 1
ATOM 916 C CA . LEU A 1 118 ? -14.922 13.047 9.391 1 98.94 118 LEU A CA 1
ATOM 917 C C . LEU A 1 118 ? -13.469 13.477 9.227 1 98.94 118 LEU A C 1
ATOM 919 O O . LEU A 1 118 ? -13.023 14.43 9.875 1 98.94 118 LEU A O 1
ATOM 923 N N . LEU A 1 119 ? -12.711 12.758 8.414 1 98.94 119 LEU A N 1
ATOM 924 C CA . LEU A 1 119 ? -11.305 13.047 8.172 1 98.94 119 LEU A CA 1
ATOM 925 C C . LEU A 1 119 ? -11.078 13.492 6.73 1 98.94 119 LEU A C 1
ATOM 927 O O . LEU A 1 119 ? -11.156 12.68 5.809 1 98.94 119 LEU A O 1
ATOM 931 N N . VAL A 1 120 ? -10.758 14.758 6.539 1 98.94 120 VAL A N 1
ATOM 932 C CA . VAL A 1 120 ? -10.5 15.32 5.219 1 98.94 120 VAL A CA 1
ATOM 933 C C . VAL A 1 120 ? -9.023 15.156 4.871 1 98.94 120 VAL A C 1
ATOM 935 O O . VAL A 1 120 ? -8.148 15.562 5.645 1 98.94 120 VAL A O 1
ATOM 938 N N . VAL A 1 121 ? -8.742 14.547 3.723 1 98.69 121 VAL A N 1
ATOM 939 C CA . VAL A 1 121 ? -7.383 14.305 3.246 1 98.69 121 VAL A CA 1
ATOM 940 C C . VAL A 1 121 ? -7.145 15.078 1.952 1 98.69 121 VAL A C 1
ATOM 942 O O . VAL A 1 121 ? -6.012 15.477 1.659 1 98.69 121 VAL A O 1
ATOM 945 N N . ALA A 1 122 ? -8.234 15.406 1.2 1 97.56 122 ALA A N 1
ATOM 946 C CA . ALA A 1 122 ? -8.156 16.109 -0.072 1 97.56 122 ALA A CA 1
ATOM 947 C C . ALA A 1 122 ? -7.566 17.516 0.116 1 97.56 122 ALA A C 1
ATOM 949 O O . ALA A 1 122 ? -7.762 18.141 1.16 1 97.56 122 ALA A O 1
ATOM 950 N N . ASN A 1 123 ? -6.945 18.031 -0.935 1 94.75 123 ASN A N 1
ATOM 951 C CA . ASN A 1 123 ? -6.301 19.344 -0.888 1 94.75 123 ASN A CA 1
ATOM 952 C C . ASN A 1 123 ? -7.176 20.422 -1.524 1 94.75 123 ASN A C 1
ATOM 954 O O . ASN A 1 123 ? -7.938 20.141 -2.451 1 94.75 123 ASN A O 1
ATOM 958 N N . PRO A 1 124 ? -7.016 21.641 -1.032 1 96.44 124 PRO A N 1
ATOM 959 C CA . PRO A 1 124 ? -6.223 22.078 0.118 1 96.44 124 PRO A CA 1
ATOM 960 C C . PRO A 1 124 ? -6.848 21.672 1.453 1 96.44 124 PRO A C 1
ATOM 962 O O . PRO A 1 124 ? -7.953 22.125 1.777 1 96.44 124 PRO A O 1
ATOM 965 N N . VAL A 1 125 ? -6.141 20.969 2.27 1 98.25 125 VAL A N 1
ATOM 966 C CA . VAL A 1 1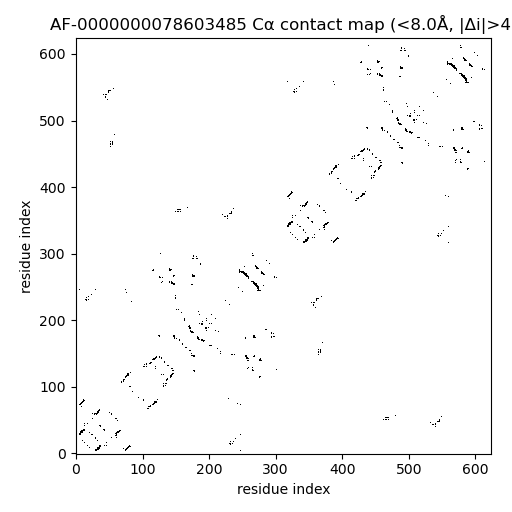25 ? -6.715 20.172 3.342 1 98.25 125 VAL A CA 1
ATOM 967 C C . VAL A 1 125 ? -7.309 21.078 4.414 1 98.25 125 VAL A C 1
ATOM 969 O O . VAL A 1 125 ? -8.414 20.828 4.902 1 98.25 125 VAL A O 1
ATOM 972 N N . ASP A 1 126 ? -6.621 22.172 4.781 1 98.62 126 ASP A N 1
ATOM 973 C CA . ASP A 1 126 ? -7.098 23.047 5.855 1 98.62 126 ASP A CA 1
ATOM 974 C C . ASP A 1 126 ? -8.359 23.797 5.441 1 98.62 126 ASP A C 1
ATOM 976 O O . ASP A 1 126 ? -9.305 23.922 6.227 1 98.62 126 ASP A O 1
ATOM 980 N N . LEU A 1 127 ? -8.383 24.25 4.223 1 97.88 127 LEU A N 1
ATOM 981 C CA . LEU A 1 127 ? -9.555 24.938 3.691 1 97.88 127 LEU A CA 1
ATOM 982 C C . LEU A 1 127 ? -10.75 23.984 3.602 1 97.88 127 LEU A C 1
ATOM 984 O O . LEU A 1 127 ? -11.852 24.328 4.043 1 97.88 127 LEU A O 1
ATOM 988 N N . LEU A 1 128 ? -10.531 22.844 3.055 1 98.44 128 LEU A N 1
ATOM 989 C CA . LEU A 1 128 ? -11.602 21.875 2.838 1 98.44 128 LEU A CA 1
ATOM 990 C C . LEU A 1 128 ? -12.133 21.344 4.164 1 98.44 128 LEU A C 1
ATOM 992 O O . LEU A 1 128 ? -13.336 21.109 4.305 1 98.44 128 LEU A O 1
ATOM 996 N N . ALA A 1 129 ? -11.242 21.125 5.109 1 98.75 129 ALA A N 1
ATOM 997 C CA . ALA A 1 129 ? -11.688 20.719 6.438 1 98.75 129 ALA A CA 1
ATOM 998 C C . ALA A 1 129 ? -12.555 21.797 7.082 1 98.75 129 ALA A C 1
ATOM 1000 O O . ALA A 1 129 ? -13.57 21.484 7.719 1 98.75 129 ALA A O 1
ATOM 1001 N N . SER A 1 130 ? -12.164 23.062 6.93 1 98.38 130 SER A N 1
ATOM 1002 C CA . SER A 1 130 ? -12.961 24.172 7.441 1 98.38 130 SER A CA 1
ATOM 1003 C C . SER A 1 130 ? -14.359 24.172 6.836 1 98.38 130 SER A C 1
ATOM 1005 O O . SER A 1 130 ? -15.352 24.328 7.547 1 98.38 130 SER A O 1
ATOM 1007 N N . LEU A 1 131 ? -14.406 24 5.578 1 97.81 131 LEU A N 1
ATOM 1008 C CA . LEU A 1 131 ? -15.68 23.969 4.875 1 97.81 131 LEU A CA 1
ATOM 1009 C C . LEU A 1 131 ? -16.516 22.766 5.309 1 97.81 131 LEU A C 1
ATOM 1011 O O . LEU A 1 131 ? -17.734 22.875 5.461 1 97.81 131 LEU A O 1
ATOM 1015 N N . ALA A 1 132 ? -15.859 21.609 5.445 1 98.5 132 ALA A N 1
ATOM 1016 C CA . ALA A 1 132 ? -16.547 20.391 5.859 1 98.5 132 ALA A CA 1
ATOM 1017 C C . ALA A 1 132 ? -17.219 20.578 7.219 1 98.5 132 ALA A C 1
ATOM 1019 O O . ALA A 1 132 ? -18.328 20.078 7.441 1 98.5 132 ALA A O 1
ATOM 1020 N N . LYS A 1 133 ? -16.5 21.219 8.141 1 98.12 133 LYS A N 1
ATOM 1021 C CA . LYS A 1 133 ? -17.078 21.5 9.453 1 98.12 133 LYS A CA 1
ATOM 1022 C C . LYS A 1 133 ? -18.359 22.312 9.336 1 98.12 133 LYS A C 1
ATOM 1024 O O . LYS A 1 133 ? -19.359 22.016 9.984 1 98.12 133 LYS A O 1
ATOM 1029 N N . GLU A 1 134 ? -18.344 23.25 8.492 1 95.88 134 GLU A N 1
ATOM 1030 C CA . GLU A 1 134 ? -19.484 24.141 8.32 1 95.88 134 GLU A CA 1
ATOM 1031 C C . GLU A 1 134 ? -20.672 23.391 7.715 1 95.88 134 GLU A C 1
ATOM 1033 O O . GLU A 1 134 ? -21.828 23.594 8.141 1 95.88 134 GLU A O 1
ATOM 1038 N N . ILE A 1 135 ? -20.406 22.562 6.781 1 96.75 135 ILE A N 1
ATOM 1039 C CA . ILE A 1 135 ? -21.469 21.953 5.984 1 96.75 135 ILE A CA 1
ATOM 1040 C C . ILE A 1 135 ? -21.953 20.688 6.672 1 96.75 135 ILE A C 1
ATOM 1042 O O . ILE A 1 135 ? -23.141 20.359 6.598 1 96.75 135 ILE A O 1
ATOM 1046 N N . SER A 1 136 ? -21.141 19.922 7.348 1 97.69 136 SER A N 1
ATOM 1047 C CA . SER A 1 136 ? -21.453 18.594 7.84 1 97.69 136 SER A CA 1
ATOM 1048 C C . SER A 1 136 ? -22.438 18.641 9 1 97.69 136 SER A C 1
ATOM 1050 O O . SER A 1 136 ? -23.219 17.703 9.211 1 97.69 136 SER A O 1
ATOM 1052 N N . GLY A 1 137 ? -22.328 19.703 9.812 1 95.56 137 GLY A N 1
ATOM 1053 C CA . GLY A 1 137 ? -23.141 19.797 11.016 1 95.56 137 GLY A CA 1
ATOM 1054 C C . GLY A 1 137 ? -22.547 19.031 12.188 1 95.56 137 GLY A C 1
ATOM 1055 O O . GLY A 1 137 ? -23.141 19 13.273 1 95.56 137 GLY A O 1
ATOM 1056 N N . LEU A 1 138 ? -21.469 18.453 12.062 1 98.25 138 LEU A N 1
ATOM 1057 C CA . LEU A 1 138 ? -20.797 17.734 13.133 1 98.25 138 LEU A CA 1
ATOM 1058 C C . LEU A 1 138 ? -20.047 18.688 14.055 1 98.25 138 LEU A C 1
ATOM 1060 O O . LEU A 1 138 ? -19.625 19.766 13.617 1 98.25 138 LEU A O 1
ATOM 1064 N N . PRO A 1 139 ? -19.891 18.297 15.344 1 98.19 139 PRO A N 1
ATOM 1065 C CA . PRO A 1 139 ? -19.047 19.125 16.219 1 98.19 139 PRO A CA 1
ATOM 1066 C C . PRO A 1 139 ? -17.609 19.234 15.703 1 98.19 139 PRO A C 1
ATOM 1068 O O . PRO A 1 139 ? -17.094 18.312 15.078 1 98.19 139 PRO A O 1
ATOM 1071 N N . PRO A 1 140 ? -16.984 20.391 15.992 1 98.19 140 PRO A N 1
ATOM 1072 C CA . PRO A 1 140 ? -15.617 20.609 15.5 1 98.19 140 PRO A CA 1
ATOM 1073 C C . PRO A 1 140 ? -14.664 19.484 15.891 1 98.19 140 PRO A C 1
ATOM 1075 O O . PRO A 1 140 ? -13.75 19.156 15.133 1 98.19 140 PRO A O 1
ATOM 1078 N N . SER A 1 141 ? -14.891 18.828 17.031 1 98.5 141 SER A N 1
ATOM 1079 C CA . SER A 1 141 ? -14 17.781 17.5 1 98.5 141 SER A CA 1
ATOM 1080 C C . SER A 1 141 ? -14.062 16.547 16.609 1 98.5 141 SER A C 1
ATOM 1082 O O . SER A 1 141 ? -13.172 15.695 16.656 1 98.5 141 SER A O 1
ATOM 1084 N N . GLN A 1 142 ? -15.141 16.453 15.773 1 98.81 142 GLN A N 1
ATOM 1085 C CA . GLN A 1 142 ? -15.383 15.266 14.961 1 98.81 142 GLN A CA 1
ATOM 1086 C C . GLN A 1 142 ? -14.984 15.508 13.508 1 98.81 142 GLN A C 1
ATOM 1088 O O . GLN A 1 142 ? -15.078 14.609 12.672 1 98.81 142 GLN A O 1
ATOM 1093 N N . VAL A 1 143 ? -14.594 16.719 13.141 1 98.94 143 VAL A N 1
ATOM 1094 C CA . VAL A 1 143 ? -14.141 17.062 11.797 1 98.94 143 VAL A CA 1
ATOM 1095 C C . VAL A 1 143 ? -12.648 17.391 11.82 1 98.94 143 VAL A C 1
ATOM 1097 O O . VAL A 1 143 ? -12.234 18.359 12.469 1 98.94 143 VAL A O 1
ATOM 1100 N N . LEU A 1 144 ? -11.883 16.562 11.141 1 98.94 144 LEU A N 1
ATOM 1101 C CA . LEU A 1 144 ? -10.43 16.672 11.164 1 98.94 144 LEU A CA 1
ATOM 1102 C C . LEU A 1 144 ? -9.867 16.797 9.75 1 98.94 144 LEU A C 1
ATOM 1104 O O . LEU A 1 144 ? -10.508 16.344 8.789 1 98.94 144 LEU A O 1
ATOM 1108 N N . GLY A 1 145 ? -8.766 17.375 9.602 1 98.94 145 GLY A N 1
ATOM 1109 C CA . GLY A 1 145 ? -7.922 17.281 8.422 1 98.94 145 GLY A CA 1
ATOM 1110 C C . GLY A 1 145 ? -6.586 16.609 8.695 1 98.94 145 GLY A C 1
ATOM 1111 O O . GLY A 1 145 ? -6.039 16.75 9.789 1 98.94 145 GLY A O 1
ATOM 1112 N N . SER A 1 146 ? -6.027 15.945 7.707 1 98.75 146 SER A N 1
ATOM 1113 C CA . SER A 1 146 ? -4.738 15.281 7.898 1 98.75 146 SER A CA 1
ATOM 1114 C C . SER A 1 146 ? -3.643 16.297 8.227 1 98.75 146 SER A C 1
ATOM 1116 O O . SER A 1 146 ? -2.686 15.969 8.93 1 98.75 146 SER A O 1
ATOM 1118 N N . GLY A 1 147 ? -3.826 17.531 7.641 1 98.56 147 GLY A N 1
ATOM 1119 C CA . GLY A 1 147 ? -2.984 18.656 7.992 1 98.56 147 GLY A CA 1
ATOM 1120 C C . GLY A 1 147 ? -1.512 18.422 7.719 1 98.56 147 GLY A C 1
ATOM 1121 O O . GLY A 1 147 ? -1.144 17.969 6.633 1 98.56 147 GLY A O 1
ATOM 1122 N N . THR A 1 148 ? -0.651 18.797 8.695 1 98.69 148 THR A N 1
ATOM 1123 C CA . THR A 1 148 ? 0.795 18.781 8.516 1 98.69 148 THR A CA 1
ATOM 1124 C C . THR A 1 148 ? 1.41 17.547 9.156 1 98.69 148 THR A C 1
ATOM 1126 O O . THR A 1 148 ? 2.605 17.516 9.453 1 98.69 148 THR A O 1
ATOM 1129 N N . PHE A 1 149 ? 0.571 16.516 9.43 1 98.81 149 PHE A N 1
ATOM 1130 C CA . PHE A 1 149 ? 1.077 15.336 10.117 1 98.81 149 PHE A CA 1
ATOM 1131 C C . PHE A 1 149 ? 2.154 14.648 9.281 1 98.81 149 PHE A C 1
ATOM 1133 O O . PHE A 1 149 ? 3.225 14.312 9.797 1 98.81 149 PHE A O 1
ATOM 1140 N N . LEU A 1 150 ? 1.953 14.469 7.984 1 98.56 150 LEU A N 1
ATOM 1141 C CA . LEU A 1 150 ? 2.961 13.867 7.121 1 98.56 150 LEU A CA 1
ATOM 1142 C C . LEU A 1 150 ? 4.23 14.711 7.094 1 98.56 150 LEU A C 1
ATOM 1144 O O . LEU A 1 150 ? 5.34 14.172 7.148 1 98.56 150 LEU A O 1
ATOM 1148 N N . ASP A 1 151 ? 4.078 16.031 7.023 1 98.56 151 ASP A N 1
ATOM 1149 C CA . ASP A 1 151 ? 5.227 16.938 7.008 1 98.56 151 ASP A CA 1
ATOM 1150 C C . ASP A 1 151 ? 6.043 16.797 8.297 1 98.56 151 ASP A C 1
ATOM 1152 O O . ASP A 1 151 ? 7.273 16.875 8.266 1 98.56 151 ASP A O 1
ATOM 1156 N N . SER A 1 152 ? 5.348 16.672 9.398 1 98.5 152 SER A N 1
ATOM 1157 C CA . SER A 1 152 ? 6.031 16.5 10.672 1 98.5 152 SER A CA 1
ATOM 1158 C C . SER A 1 152 ? 6.836 15.203 10.695 1 98.5 152 SER A C 1
ATOM 1160 O O . SER A 1 152 ? 8 15.188 11.094 1 98.5 152 SER A O 1
ATOM 1162 N N . VAL A 1 153 ? 6.203 14.156 10.242 1 98 153 VAL A N 1
ATOM 1163 C CA . VAL A 1 153 ? 6.855 12.852 10.164 1 98 153 VAL A CA 1
ATOM 1164 C C . VAL A 1 153 ? 8.055 12.93 9.227 1 98 153 VAL A C 1
ATOM 1166 O O . VAL A 1 153 ? 9.141 12.438 9.555 1 98 153 VAL A O 1
ATOM 1169 N N . ARG A 1 154 ? 7.875 13.531 8.133 1 98 154 ARG A N 1
ATOM 1170 C CA . ARG A 1 154 ? 8.922 13.695 7.125 1 98 154 ARG A CA 1
ATOM 1171 C C . ARG A 1 154 ? 10.094 14.492 7.676 1 98 154 ARG A C 1
ATOM 1173 O O . ARG A 1 154 ? 11.25 14.094 7.516 1 98 154 ARG A O 1
ATOM 1180 N N . LEU A 1 155 ? 9.789 15.602 8.297 1 97.31 155 LEU A N 1
ATOM 1181 C CA . LEU A 1 155 ? 10.852 16.469 8.805 1 97.31 155 LEU A CA 1
ATOM 1182 C C . LEU A 1 155 ? 11.672 15.758 9.875 1 97.31 155 LEU A C 1
ATOM 1184 O O . LEU A 1 155 ? 12.898 15.867 9.898 1 97.31 155 LEU A O 1
ATOM 1188 N N . ARG A 1 156 ? 11.031 15.07 10.766 1 96.44 156 ARG A N 1
ATOM 1189 C CA . ARG A 1 156 ? 11.742 14.273 11.766 1 96.44 156 ARG A CA 1
ATOM 1190 C C . ARG A 1 156 ? 12.625 13.227 11.102 1 96.44 156 ARG A C 1
ATOM 1192 O O . ARG A 1 156 ? 13.766 13.016 11.516 1 96.44 156 ARG A O 1
ATOM 1199 N N . GLY A 1 157 ? 12.062 12.531 10.109 1 95.88 157 GLY A N 1
ATOM 1200 C CA . GLY A 1 157 ? 12.836 11.523 9.383 1 95.88 157 GLY A CA 1
ATOM 1201 C C . GLY A 1 157 ? 14.062 12.094 8.711 1 95.88 157 GLY A C 1
ATOM 1202 O O . GLY A 1 157 ? 15.148 11.523 8.805 1 95.88 157 GLY A O 1
ATOM 1203 N N . LEU A 1 158 ? 13.867 13.227 7.984 1 95.31 158 LEU A N 1
ATOM 1204 C CA . LEU A 1 158 ? 14.977 13.883 7.309 1 95.31 158 LEU A CA 1
ATOM 1205 C C . LEU A 1 158 ? 16.062 14.281 8.305 1 95.31 158 LEU A C 1
ATOM 1207 O O . LEU A 1 158 ? 17.25 14.07 8.047 1 95.31 158 LEU A O 1
ATOM 1211 N N . LEU A 1 159 ? 15.641 14.812 9.406 1 94.31 159 LEU A N 1
ATOM 1212 C CA . LEU A 1 159 ? 16.594 15.195 10.445 1 94.31 159 LEU A CA 1
ATOM 1213 C C . LEU A 1 159 ? 17.312 13.969 11.008 1 94.31 159 LEU A C 1
ATOM 1215 O O . LEU A 1 159 ? 18.516 13.992 11.211 1 94.31 159 LEU A O 1
ATOM 1219 N N . ALA A 1 160 ? 16.547 12.953 11.289 1 94.19 160 ALA A N 1
ATOM 1220 C CA . ALA A 1 160 ? 17.109 11.711 11.82 1 94.19 160 ALA A CA 1
ATOM 1221 C C . ALA A 1 160 ? 18.156 11.133 10.867 1 94.19 160 ALA A C 1
ATOM 1223 O O . ALA A 1 160 ? 19.234 10.703 11.305 1 94.19 160 ALA A O 1
ATOM 1224 N N . ASP A 1 161 ? 17.859 11.125 9.617 1 92.5 161 ASP A N 1
ATOM 1225 C CA . ASP A 1 161 ? 18.797 10.625 8.609 1 92.5 161 ASP A CA 1
ATOM 1226 C C . ASP A 1 161 ? 20.109 11.406 8.648 1 92.5 161 ASP A C 1
ATOM 1228 O O . ASP A 1 161 ? 21.188 10.812 8.586 1 92.5 161 ASP A O 1
ATOM 1232 N N . ARG A 1 162 ? 20.016 12.695 8.68 1 90.44 162 ARG A N 1
ATOM 1233 C CA . ARG A 1 162 ? 21.203 13.555 8.672 1 90.44 162 ARG A CA 1
ATOM 1234 C C . ARG A 1 162 ? 22 13.391 9.953 1 90.44 162 ARG A C 1
ATOM 1236 O O . ARG A 1 162 ? 23.234 13.445 9.938 1 90.44 162 ARG A O 1
ATOM 1243 N N . ALA A 1 163 ? 21.312 13.211 11.07 1 90 163 ALA A N 1
ATOM 1244 C CA . ALA A 1 163 ? 21.953 13.141 12.375 1 90 163 ALA A CA 1
ATOM 1245 C C . ALA A 1 163 ? 22.438 11.727 12.672 1 90 163 ALA A C 1
ATOM 1247 O O . ALA A 1 163 ? 23.234 11.508 13.586 1 90 163 ALA A O 1
ATOM 1248 N N . GLY A 1 164 ? 21.953 10.758 11.922 1 89.5 164 GLY A N 1
ATOM 1249 C CA . GLY A 1 164 ? 22.312 9.367 12.164 1 89.5 164 GLY A CA 1
ATOM 1250 C C . GLY A 1 164 ? 21.688 8.797 13.43 1 89.5 164 GLY A C 1
ATOM 1251 O O . GLY A 1 164 ? 22.344 8.047 14.164 1 89.5 164 GLY A O 1
ATOM 1252 N N . ILE A 1 165 ? 20.516 9.234 13.797 1 90.81 165 ILE A N 1
ATOM 1253 C CA . ILE A 1 165 ? 19.812 8.727 14.969 1 90.81 165 ILE A CA 1
ATOM 1254 C C . ILE A 1 165 ? 18.406 8.266 14.578 1 90.81 165 ILE A C 1
ATOM 1256 O O . ILE A 1 165 ? 17.984 8.461 13.438 1 90.81 165 ILE A O 1
ATOM 1260 N N . ALA A 1 166 ? 17.703 7.617 15.477 1 91.38 166 ALA A N 1
ATOM 1261 C CA . ALA A 1 166 ? 16.344 7.152 15.219 1 91.38 166 ALA A CA 1
ATOM 1262 C C . ALA A 1 166 ? 15.352 8.312 15.266 1 91.38 166 ALA A C 1
ATOM 1264 O O . ALA A 1 166 ? 15.453 9.195 16.125 1 91.38 166 ALA A O 1
ATOM 1265 N N . PRO A 1 167 ? 14.422 8.359 14.367 1 92.62 167 PRO A N 1
ATOM 1266 C CA . PRO A 1 167 ? 13.414 9.422 14.383 1 92.62 167 PRO A CA 1
ATOM 1267 C C . PRO A 1 167 ? 12.617 9.461 15.688 1 92.62 167 PRO A C 1
ATOM 1269 O O . PRO A 1 167 ? 12.156 10.531 16.094 1 92.62 167 PRO A O 1
ATOM 1272 N N . SER A 1 168 ? 12.469 8.359 16.312 1 92.31 168 SER A N 1
ATOM 1273 C CA . SER A 1 168 ? 11.695 8.273 17.547 1 92.31 168 SER A CA 1
ATOM 1274 C C . SER A 1 168 ? 12.344 9.078 18.672 1 92.31 168 SER A C 1
ATOM 1276 O O . SER A 1 168 ? 11.703 9.383 19.672 1 92.31 168 SER A O 1
ATOM 1278 N N . SER A 1 169 ? 13.57 9.438 18.5 1 92.81 169 SER A N 1
ATOM 1279 C CA . SER A 1 169 ? 14.305 10.203 19.516 1 92.81 169 SER A CA 1
ATOM 1280 C C . SER A 1 169 ? 14.102 11.703 19.312 1 92.81 169 SER A C 1
ATOM 1282 O O . SER A 1 169 ? 14.594 12.508 20.094 1 92.81 169 SER A O 1
ATOM 1284 N N . ILE A 1 170 ? 13.422 12.047 18.281 1 93.94 170 ILE A N 1
ATOM 1285 C CA . ILE A 1 170 ? 13.312 13.453 17.891 1 93.94 170 ILE A CA 1
ATOM 1286 C C . ILE A 1 170 ? 11.883 13.938 18.125 1 93.94 170 ILE A C 1
ATOM 1288 O O . ILE A 1 170 ? 10.922 13.266 17.734 1 93.94 170 ILE A O 1
ATOM 1292 N N . HIS A 1 171 ? 11.758 15.031 18.797 1 94.75 171 HIS A N 1
ATOM 1293 C CA . HIS A 1 171 ? 10.5 15.766 18.844 1 94.75 171 HIS A CA 1
ATOM 1294 C C . HIS A 1 171 ? 10.562 17.031 18 1 94.75 171 HIS A C 1
ATOM 1296 O O . HIS A 1 171 ? 11.391 17.906 18.25 1 94.75 171 HIS A O 1
ATOM 1302 N N . LEU A 1 172 ? 9.852 17.078 17 1 95.75 172 LEU A N 1
ATOM 1303 C CA . LEU A 1 172 ? 9.82 18.172 16.047 1 95.75 172 LEU A CA 1
ATOM 1304 C C . LEU A 1 172 ? 8.531 18.141 15.219 1 95.75 172 LEU A C 1
ATOM 1306 O O . LEU A 1 172 ? 8.219 17.109 14.594 1 95.75 172 LEU A O 1
ATOM 1310 N N . ASP A 1 173 ? 7.77 19.234 15.203 1 97.25 173 ASP A N 1
ATOM 1311 C CA . ASP A 1 173 ? 6.5 19.281 14.484 1 97.25 173 ASP A CA 1
ATOM 1312 C C . ASP A 1 173 ? 6.516 20.375 13.414 1 97.25 173 ASP A C 1
ATOM 1314 O O . ASP A 1 173 ? 7.25 21.359 13.539 1 97.25 173 ASP A O 1
ATOM 1318 N N . VAL A 1 174 ? 5.84 20.094 12.422 1 98.69 174 VAL A N 1
ATOM 1319 C CA . VAL A 1 174 ? 5.414 21.109 11.469 1 98.69 174 VAL A CA 1
ATOM 1320 C C . VAL A 1 174 ? 3.961 21.5 11.742 1 98.69 174 VAL A C 1
ATOM 1322 O O . VAL A 1 174 ? 3.08 20.641 11.789 1 98.69 174 VAL A O 1
ATOM 1325 N N . LEU A 1 175 ? 3.719 22.797 11.977 1 98.75 175 LEU A N 1
ATOM 1326 C CA . LEU A 1 175 ? 2.395 23.234 12.398 1 98.75 175 LEU A CA 1
ATOM 1327 C C . LEU A 1 175 ? 1.859 24.328 11.469 1 98.75 175 LEU A C 1
ATOM 1329 O O . LEU A 1 175 ? 2.512 24.672 10.477 1 98.75 175 LEU A O 1
ATOM 1333 N N . GLY A 1 176 ? 0.632 24.75 11.688 1 98.69 176 GLY A N 1
ATOM 1334 C CA . GLY A 1 176 ? 0.015 25.797 10.891 1 98.69 176 GLY A CA 1
ATOM 1335 C C . GLY A 1 176 ? -0.694 25.266 9.656 1 98.69 176 GLY A C 1
ATOM 1336 O O . GLY A 1 176 ? -1.304 24.188 9.703 1 98.69 176 GLY A O 1
ATOM 1337 N N . ILE A 1 177 ? -0.64 26.094 8.594 1 98.44 177 ILE A N 1
ATOM 1338 C CA . ILE A 1 177 ? -1.348 25.781 7.355 1 98.44 177 ILE A CA 1
ATOM 1339 C C . ILE A 1 177 ? -0.496 24.844 6.504 1 98.44 177 ILE A C 1
ATOM 1341 O O . ILE A 1 177 ? 0.693 25.094 6.293 1 98.44 177 ILE A O 1
ATOM 1345 N N . HIS A 1 178 ? -1.078 23.688 6.078 1 97.81 178 HIS A N 1
ATOM 1346 C CA . HIS A 1 178 ? -0.38 22.75 5.215 1 97.81 178 HIS A CA 1
ATOM 1347 C C . HIS A 1 178 ? 0.079 23.406 3.922 1 97.81 178 HIS A C 1
ATOM 1349 O O . HIS A 1 178 ? -0.643 24.234 3.352 1 97.81 178 HIS A O 1
ATOM 1355 N N . GLY A 1 179 ? 1.184 22.984 3.406 1 94.56 179 GLY A N 1
ATOM 1356 C CA . GLY A 1 179 ? 1.699 23.516 2.156 1 94.56 179 GLY A CA 1
ATOM 1357 C C . GLY A 1 179 ? 2.768 24.578 2.357 1 94.56 179 GLY A C 1
ATOM 1358 O O . GLY A 1 179 ? 3.613 24.453 3.246 1 94.56 179 GLY A O 1
ATOM 1359 N N . ASP A 1 180 ? 2.699 25.625 1.558 1 93.94 180 ASP A N 1
ATOM 1360 C CA . ASP A 1 180 ? 3.773 26.609 1.509 1 93.94 180 ASP A CA 1
ATOM 1361 C C . ASP A 1 180 ? 3.869 27.391 2.824 1 93.94 180 ASP A C 1
ATOM 1363 O O . ASP A 1 180 ? 4.957 27.797 3.227 1 93.94 180 ASP A O 1
ATOM 1367 N N . ALA A 1 181 ? 2.793 27.516 3.518 1 96.88 181 ALA A N 1
ATOM 1368 C CA . ALA A 1 181 ? 2.746 28.359 4.703 1 96.88 181 ALA A CA 1
ATOM 1369 C C . ALA A 1 181 ? 3.031 27.562 5.969 1 96.88 181 ALA A C 1
ATOM 1371 O O . ALA A 1 181 ? 2.932 28.094 7.078 1 96.88 181 ALA A O 1
ATOM 1372 N N . GLN A 1 182 ? 3.398 26.25 5.789 1 98.44 182 GLN A N 1
ATOM 1373 C CA . GLN A 1 182 ? 3.646 25.422 6.961 1 98.44 182 GLN A CA 1
ATOM 1374 C C . GLN A 1 182 ? 4.832 25.938 7.766 1 98.44 182 GLN A C 1
ATOM 1376 O O . GLN A 1 182 ? 5.754 26.547 7.203 1 98.44 182 GLN A O 1
ATOM 1381 N N . VAL A 1 183 ? 4.828 25.672 9.094 1 98.56 183 VAL A N 1
ATOM 1382 C CA . VAL A 1 183 ? 5.828 26.25 9.984 1 98.56 183 VAL A CA 1
ATOM 1383 C C . VAL A 1 183 ? 6.508 25.141 10.781 1 98.56 183 VAL A C 1
ATOM 1385 O O . VAL A 1 183 ? 5.91 24.578 11.695 1 98.56 183 VAL A O 1
ATOM 1388 N N . PRO A 1 184 ? 7.773 24.812 10.445 1 97.88 184 PRO A N 1
ATOM 1389 C CA . PRO A 1 184 ? 8.531 23.953 11.352 1 97.88 184 PRO A CA 1
ATOM 1390 C C . PRO A 1 184 ? 8.781 24.609 12.711 1 97.88 184 PRO A C 1
ATOM 1392 O O . PRO A 1 184 ? 9.211 25.766 12.773 1 97.88 184 PRO A O 1
ATOM 1395 N N . VAL A 1 185 ? 8.5 23.922 13.766 1 96.88 185 VAL A N 1
ATOM 1396 C CA . VAL A 1 185 ? 8.625 24.484 15.109 1 96.88 185 VAL A CA 1
ATOM 1397 C C . VAL A 1 185 ? 9.953 24.062 15.727 1 96.88 185 VAL A C 1
ATOM 1399 O O . VAL A 1 185 ? 9.977 23.203 16.625 1 96.88 185 VAL A O 1
ATOM 1402 N N . TRP A 1 186 ? 10.969 24.766 15.391 1 94.56 186 TRP A N 1
ATOM 1403 C CA . TRP A 1 186 ? 12.328 24.469 15.828 1 94.56 186 TRP A CA 1
ATOM 1404 C C . TRP A 1 186 ? 12.523 24.859 17.297 1 94.56 186 TRP A C 1
ATOM 1406 O O . TRP A 1 186 ? 13.328 24.25 18 1 94.56 186 TRP A O 1
ATOM 1416 N N . SER A 1 187 ? 11.781 25.828 17.781 1 92.69 187 SER A N 1
ATOM 1417 C CA . SER A 1 187 ? 11.977 26.422 19.094 1 92.69 187 SER A CA 1
ATOM 1418 C C . SER A 1 187 ? 11.758 25.406 20.203 1 92.69 187 SER A C 1
ATOM 1420 O O . SER A 1 187 ? 12.352 25.516 21.281 1 92.69 187 SER A O 1
ATOM 1422 N N . THR A 1 188 ? 10.922 24.391 19.938 1 92 188 THR A N 1
ATOM 1423 C CA . THR A 1 188 ? 10.625 23.406 20.969 1 92 188 THR A CA 1
ATOM 1424 C C . THR A 1 188 ? 11.148 22.031 20.562 1 92 188 THR A C 1
ATOM 1426 O O . THR A 1 188 ? 10.844 21.031 21.219 1 92 188 THR A O 1
ATOM 1429 N N . ALA A 1 189 ? 11.852 21.953 19.5 1 93.31 189 ALA A N 1
ATOM 1430 C CA . ALA A 1 189 ? 12.391 20.688 19.031 1 93.31 189 ALA A CA 1
ATOM 1431 C C . ALA A 1 189 ? 13.398 20.109 20.016 1 93.31 189 ALA A C 1
ATOM 1433 O O . ALA A 1 189 ? 14.195 20.844 20.594 1 93.31 189 ALA A O 1
ATOM 1434 N N . THR A 1 190 ? 13.383 18.828 20.219 1 93.06 190 THR A N 1
ATOM 1435 C CA . THR A 1 190 ? 14.312 18.188 21.141 1 93.06 190 THR A CA 1
ATOM 1436 C C . THR A 1 190 ? 14.812 16.859 20.562 1 93.06 190 THR A C 1
ATOM 1438 O O . THR A 1 190 ? 14.18 16.281 19.672 1 93.06 190 THR A O 1
ATOM 1441 N N . VAL A 1 191 ? 15.93 16.438 20.953 1 92.19 191 VAL A N 1
ATOM 1442 C CA . VAL A 1 191 ? 16.484 15.102 20.797 1 92.19 191 VAL A CA 1
ATOM 1443 C C . VAL A 1 191 ? 16.688 14.453 22.156 1 92.19 191 VAL A C 1
ATOM 1445 O O . VAL A 1 191 ? 17.469 14.961 22.984 1 92.19 191 VAL A O 1
ATOM 1448 N N . ASP A 1 192 ? 15.961 13.477 22.391 1 91.19 192 ASP A N 1
ATOM 1449 C CA . ASP A 1 192 ? 16 12.805 23.672 1 91.19 192 ASP A CA 1
ATOM 1450 C C . ASP A 1 192 ? 15.75 13.789 24.812 1 91.19 192 ASP A C 1
ATOM 1452 O O . ASP A 1 192 ? 16.469 13.773 25.812 1 91.19 192 ASP A O 1
ATOM 1456 N N . GLY A 1 193 ? 14.859 14.695 24.547 1 89.94 193 GLY A N 1
ATOM 1457 C CA . GLY A 1 193 ? 14.43 15.617 25.578 1 89.94 193 GLY A CA 1
ATOM 1458 C C . GLY A 1 193 ? 15.281 16.875 25.641 1 89.94 193 GLY A C 1
ATOM 1459 O O . GLY A 1 193 ? 14.875 17.875 26.25 1 89.94 193 GLY A O 1
ATOM 1460 N N . ASP A 1 194 ? 16.422 16.797 25.047 1 90.81 194 ASP A N 1
ATOM 1461 C CA . ASP A 1 194 ? 17.297 17.969 25.047 1 90.81 194 ASP A CA 1
ATOM 1462 C C . ASP A 1 194 ? 17.031 18.859 23.844 1 90.81 194 ASP A C 1
ATOM 1464 O O . ASP A 1 194 ? 16.828 18.359 22.734 1 90.81 194 ASP A O 1
ATOM 1468 N N . PRO A 1 195 ? 17.109 20.125 24.094 1 88.38 195 PRO A N 1
ATOM 1469 C CA . PRO A 1 195 ? 16.938 21.031 22.953 1 88.38 195 PRO A CA 1
ATOM 1470 C C . PRO A 1 195 ? 17.953 20.781 21.844 1 88.38 195 PRO A C 1
ATOM 1472 O O . PRO A 1 195 ? 19.109 20.438 22.125 1 88.38 195 PRO A O 1
ATOM 1475 N N . LEU A 1 196 ? 17.5 20.953 20.656 1 84.69 196 LEU A N 1
ATOM 1476 C CA . LEU A 1 196 ? 18.297 20.656 19.484 1 84.69 196 LEU A CA 1
ATOM 1477 C C . LEU A 1 196 ? 19.641 21.375 19.547 1 84.69 196 LEU A C 1
ATOM 1479 O O . LEU A 1 196 ? 20.672 20.828 19.125 1 84.69 196 LEU A O 1
ATOM 1483 N N . GLU A 1 197 ? 19.656 22.609 20.047 1 75.19 197 GLU A N 1
ATOM 1484 C CA . GLU A 1 197 ? 20.875 23.406 20.125 1 75.19 197 GLU A CA 1
ATOM 1485 C C . GLU A 1 197 ? 21.906 22.75 21.031 1 75.19 197 GLU A C 1
ATOM 1487 O O . GLU A 1 197 ? 23.109 22.891 20.812 1 75.19 197 GLU A O 1
ATOM 1492 N N . LYS A 1 198 ? 21.422 22.062 21.938 1 77.5 198 LYS A N 1
ATOM 1493 C CA . LYS A 1 198 ? 22.297 21.406 22.891 1 77.5 198 LYS A CA 1
ATOM 1494 C C . LYS A 1 198 ? 22.688 20 22.438 1 77.5 198 LYS A C 1
ATOM 1496 O O . LYS A 1 198 ? 23.703 19.469 22.875 1 77.5 198 LYS A O 1
ATOM 1501 N N . ALA A 1 199 ? 21.828 19.375 21.719 1 70.06 199 ALA A N 1
ATOM 1502 C CA . ALA A 1 199 ? 22.016 17.984 21.328 1 70.06 199 ALA A CA 1
ATOM 1503 C C . ALA A 1 199 ? 23.172 17.828 20.359 1 70.06 199 ALA A C 1
ATOM 1505 O O . ALA A 1 199 ? 23.719 16.734 20.188 1 70.06 199 ALA A O 1
ATOM 1506 N N . ALA A 1 200 ? 24.094 18.656 20.375 1 59.19 200 ALA A N 1
ATOM 1507 C CA . ALA A 1 200 ? 25.344 18.609 19.594 1 59.19 200 ALA A CA 1
ATOM 1508 C C . ALA A 1 200 ? 25.125 17.891 18.266 1 59.19 200 ALA A C 1
ATOM 1510 O O . ALA A 1 200 ? 25.938 17.062 17.875 1 59.19 200 ALA A O 1
ATOM 1511 N N . LEU A 1 201 ? 23.953 17.938 17.75 1 63.62 201 LEU A N 1
ATOM 1512 C CA . LEU A 1 201 ? 23.875 17.344 16.422 1 63.62 201 LEU A CA 1
ATOM 1513 C C . LEU A 1 201 ? 24.531 18.25 15.383 1 63.62 201 LEU A C 1
ATOM 1515 O O . LEU A 1 201 ? 24.016 19.312 15.047 1 63.62 201 LEU A O 1
ATOM 1519 N N . LEU A 1 202 ? 25.734 18.047 15.18 1 58 202 LEU A N 1
ATOM 1520 C CA . LEU A 1 202 ? 26.578 18.844 14.297 1 58 202 LEU A CA 1
ATOM 1521 C C . LEU A 1 202 ? 25.828 19.203 13.016 1 58 202 LEU A C 1
ATOM 1523 O O . LEU A 1 202 ? 26.047 20.266 12.43 1 58 202 LEU A O 1
ATOM 1527 N N . CYS A 1 203 ? 24.938 18.359 12.578 1 58.34 203 CYS A N 1
ATOM 1528 C CA . CYS A 1 203 ? 24.281 18.578 11.289 1 58.34 203 CYS A CA 1
ATOM 1529 C C . CYS A 1 203 ? 23.188 19.625 11.398 1 58.34 203 CYS A C 1
ATOM 1531 O O . CYS A 1 203 ? 22.625 20.047 10.383 1 58.34 203 CYS A O 1
ATOM 1533 N N . MET A 1 204 ? 22.766 20.094 12.578 1 61.59 204 MET A N 1
ATOM 1534 C CA . MET A 1 204 ? 21.703 21.078 12.734 1 61.59 204 MET A CA 1
ATOM 1535 C C . MET A 1 204 ? 22.172 22.25 13.602 1 61.59 204 MET A C 1
ATOM 1537 O O . MET A 1 204 ? 21.391 22.812 14.367 1 61.59 204 MET A O 1
ATOM 1541 N N . ALA A 1 205 ? 23.281 22.484 13.305 1 63.88 205 ALA A N 1
ATOM 1542 C CA . ALA A 1 205 ? 23.953 23.391 14.242 1 63.88 205 ALA A CA 1
ATOM 1543 C C . ALA A 1 205 ? 23.625 24.844 13.914 1 63.88 205 ALA A C 1
ATOM 1545 O O . ALA A 1 205 ? 23.656 25.703 14.797 1 63.88 205 ALA A O 1
ATOM 1546 N N . THR A 1 206 ? 23.094 24.953 12.656 1 80.19 206 THR A N 1
ATOM 1547 C CA . THR A 1 206 ? 22.906 26.359 12.328 1 80.19 206 THR A CA 1
ATOM 1548 C C . THR A 1 206 ? 21.469 26.609 11.844 1 80.19 206 THR A C 1
ATOM 1550 O O . THR A 1 206 ? 20.766 25.672 11.469 1 80.19 206 THR A O 1
ATOM 1553 N N . GLU A 1 207 ? 21.062 27.859 11.906 1 86.94 207 GLU A N 1
ATOM 1554 C CA . GLU A 1 207 ? 19.781 28.281 11.352 1 86.94 207 GLU A CA 1
ATOM 1555 C C . GLU A 1 207 ? 19.688 27.984 9.859 1 86.94 207 GLU A C 1
ATOM 1557 O O . GLU A 1 207 ? 18.609 27.672 9.344 1 86.94 207 GLU A O 1
ATOM 1562 N N . ALA A 1 208 ? 20.797 28.078 9.258 1 89.31 208 ALA A N 1
ATOM 1563 C CA . ALA A 1 208 ? 20.859 27.781 7.824 1 89.31 208 ALA A CA 1
ATOM 1564 C C . ALA A 1 208 ? 20.531 26.328 7.543 1 89.31 208 ALA A C 1
ATOM 1566 O O . ALA A 1 208 ? 19.859 26 6.559 1 89.31 208 ALA A O 1
ATOM 1567 N N . ASP A 1 209 ? 21.031 25.484 8.414 1 89.56 209 ASP A N 1
ATOM 1568 C CA . ASP A 1 209 ? 20.75 24.047 8.266 1 89.56 209 ASP A CA 1
ATOM 1569 C C . ASP A 1 209 ? 19.266 23.766 8.484 1 89.56 209 ASP A C 1
ATOM 1571 O O . ASP A 1 209 ? 18.672 22.984 7.746 1 89.56 209 ASP A O 1
ATOM 1575 N N . GLN A 1 210 ? 18.75 24.406 9.453 1 92.31 210 GLN A N 1
ATOM 1576 C CA . GLN A 1 210 ? 17.328 24.234 9.758 1 92.31 210 GLN A CA 1
ATOM 1577 C C . GLN A 1 210 ? 16.469 24.719 8.602 1 92.31 210 GLN A C 1
ATOM 1579 O O . GLN A 1 210 ? 15.5 24.047 8.227 1 92.31 210 GLN A O 1
ATOM 1584 N N . ALA A 1 211 ? 16.828 25.828 8.062 1 94.19 211 ALA A N 1
ATOM 1585 C CA . ALA A 1 211 ? 16.078 26.391 6.945 1 94.19 211 ALA A CA 1
ATOM 1586 C C . ALA A 1 211 ? 16.125 25.484 5.723 1 94.19 211 ALA A C 1
ATOM 1588 O O . ALA A 1 211 ? 15.141 25.344 5.008 1 94.19 211 ALA A O 1
ATOM 1589 N N . SER A 1 212 ? 17.297 24.984 5.48 1 94.5 212 SER A N 1
ATOM 1590 C CA . SER A 1 212 ? 17.469 24.078 4.344 1 94.5 212 SER A CA 1
ATOM 1591 C C . SER A 1 212 ? 16.625 22.812 4.496 1 94.5 212 SER A C 1
ATOM 1593 O O . SER A 1 212 ? 15.969 22.391 3.545 1 94.5 212 SER A O 1
ATOM 1595 N N . LEU A 1 213 ? 16.625 22.234 5.68 1 94.88 213 LEU A N 1
ATOM 1596 C CA . LEU A 1 213 ? 15.844 21.047 5.957 1 94.88 213 LEU A CA 1
ATOM 1597 C C . LEU A 1 213 ? 14.352 21.328 5.832 1 94.88 213 LEU A C 1
ATOM 1599 O O . LEU A 1 213 ? 13.602 20.516 5.293 1 94.88 213 LEU A O 1
ATOM 1603 N N . ALA A 1 214 ? 13.953 22.453 6.355 1 96.19 214 ALA A N 1
ATOM 1604 C CA . ALA A 1 214 ? 12.555 22.859 6.273 1 96.19 214 ALA A CA 1
ATOM 1605 C C . ALA A 1 214 ? 12.117 23.031 4.82 1 96.19 214 ALA A C 1
ATOM 1607 O O . ALA A 1 214 ? 11 22.656 4.453 1 96.19 214 ALA A O 1
ATOM 1608 N N . ARG A 1 215 ? 12.953 23.625 4.035 1 96.62 215 ARG A N 1
ATOM 1609 C CA . ARG A 1 215 ? 12.664 23.812 2.619 1 96.62 215 ARG A CA 1
ATOM 1610 C C . ARG A 1 215 ? 12.539 22.469 1.9 1 96.62 215 ARG A C 1
ATOM 1612 O O . ARG A 1 215 ? 11.648 22.281 1.067 1 96.62 215 ARG A O 1
ATOM 1619 N N . GLU A 1 216 ? 13.445 21.609 2.209 1 96.19 216 GLU A N 1
ATOM 1620 C CA . GLU A 1 216 ? 13.375 20.266 1.628 1 96.19 216 GLU A CA 1
ATOM 1621 C C . GLU A 1 216 ? 12.07 19.562 1.998 1 96.19 216 GLU A C 1
ATOM 1623 O O . GLU A 1 216 ? 11.414 18.969 1.14 1 96.19 216 GLU A O 1
ATOM 1628 N N . CYS A 1 217 ? 11.703 19.609 3.227 1 97.12 217 CYS A N 1
ATOM 1629 C CA . CYS A 1 217 ? 10.469 19 3.727 1 97.12 217 CYS A CA 1
ATOM 1630 C C . CYS A 1 217 ? 9.25 19.594 3.02 1 97.12 217 CYS A C 1
ATOM 1632 O O . CYS A 1 217 ? 8.406 18.844 2.516 1 97.12 217 CYS A O 1
ATOM 1634 N N . ARG A 1 218 ? 9.234 20.891 2.934 1 95.75 218 ARG A N 1
ATOM 1635 C CA . ARG A 1 218 ? 8.102 21.609 2.367 1 95.75 218 ARG A CA 1
ATOM 1636 C C . ARG A 1 218 ? 7.941 21.297 0.883 1 95.75 218 ARG A C 1
ATOM 1638 O O . ARG A 1 218 ? 6.816 21.219 0.378 1 95.75 218 ARG A O 1
ATOM 1645 N N . ASN A 1 219 ? 8.992 21.062 0.17 1 95.5 219 ASN A N 1
ATOM 1646 C CA . ASN A 1 219 ? 8.977 20.922 -1.282 1 95.5 219 ASN A CA 1
ATOM 1647 C C . ASN A 1 219 ? 8.828 19.469 -1.701 1 95.5 219 ASN A C 1
ATOM 1649 O O . ASN A 1 219 ? 8.617 19.172 -2.879 1 95.5 219 ASN A O 1
ATOM 1653 N N . GLN A 1 220 ? 8.898 18.594 -0.777 1 96.12 220 GLN A N 1
ATOM 1654 C CA . GLN A 1 220 ? 8.953 17.188 -1.114 1 96.12 220 GLN A CA 1
ATOM 1655 C C . GLN A 1 220 ? 7.668 16.734 -1.804 1 96.12 220 GLN A C 1
ATOM 1657 O O . GLN A 1 220 ? 7.715 16.031 -2.814 1 96.12 220 GLN A O 1
ATOM 1662 N N . SER A 1 221 ? 6.508 17.109 -1.28 1 94.5 221 SER A N 1
ATOM 1663 C CA . SER A 1 221 ? 5.242 16.719 -1.896 1 94.5 221 SER A CA 1
ATOM 1664 C C . SER A 1 221 ? 5.148 17.219 -3.332 1 94.5 221 SER A C 1
ATOM 1666 O O . SER A 1 221 ? 4.711 16.5 -4.223 1 94.5 221 SER A O 1
ATOM 1668 N N . ARG A 1 222 ? 5.562 18.453 -3.525 1 91.88 222 ARG A N 1
ATOM 1669 C CA . ARG A 1 222 ? 5.543 19.047 -4.863 1 91.88 222 ARG A CA 1
ATOM 1670 C C . ARG A 1 222 ? 6.449 18.266 -5.812 1 91.88 222 ARG A C 1
ATOM 1672 O O . ARG A 1 222 ? 6.086 18.031 -6.969 1 91.88 222 ARG A O 1
ATOM 1679 N N . SER A 1 223 ? 7.609 17.938 -5.301 1 95 223 SER A N 1
ATOM 1680 C CA . SER A 1 223 ? 8.555 17.172 -6.113 1 95 223 SER A CA 1
ATOM 1681 C C . SER A 1 223 ? 7.996 15.812 -6.488 1 95 223 SER A C 1
ATOM 1683 O O . SER A 1 223 ? 8.18 15.352 -7.617 1 95 223 SER A O 1
ATOM 1685 N N . ILE A 1 224 ? 7.34 15.148 -5.582 1 96.12 224 ILE A N 1
ATOM 1686 C CA . ILE A 1 224 ? 6.75 13.836 -5.836 1 96.12 224 ILE A CA 1
ATOM 1687 C C . ILE A 1 224 ? 5.633 13.961 -6.867 1 96.12 224 ILE A C 1
ATOM 1689 O O . ILE A 1 224 ? 5.57 13.188 -7.824 1 96.12 224 ILE A O 1
ATOM 1693 N N . ILE A 1 225 ? 4.766 14.93 -6.695 1 93.06 225 ILE A N 1
ATOM 1694 C CA . ILE A 1 225 ? 3.635 15.141 -7.594 1 93.06 225 ILE A CA 1
ATOM 1695 C C . ILE A 1 225 ? 4.145 15.445 -9 1 93.06 225 ILE A C 1
ATOM 1697 O O . ILE A 1 225 ? 3.607 14.938 -9.984 1 93.06 225 ILE A O 1
ATOM 1701 N N . ALA A 1 226 ? 5.172 16.266 -9.07 1 92.88 226 ALA A N 1
ATOM 1702 C CA . ALA A 1 226 ? 5.754 16.594 -10.375 1 92.88 226 ALA A CA 1
ATOM 1703 C C . ALA A 1 226 ? 6.309 15.352 -11.055 1 92.88 226 ALA A C 1
ATOM 1705 O O . ALA A 1 226 ? 6.254 15.234 -12.281 1 92.88 226 ALA A O 1
ATOM 1706 N N . ALA A 1 227 ? 6.809 14.438 -10.227 1 94.81 227 ALA A N 1
ATOM 1707 C CA . ALA A 1 227 ? 7.488 13.258 -10.75 1 94.81 227 ALA A CA 1
ATOM 1708 C C . ALA A 1 227 ? 6.484 12.172 -11.133 1 94.81 227 ALA A C 1
ATOM 1710 O O . ALA A 1 227 ? 6.66 11.477 -12.141 1 94.81 227 ALA A O 1
ATOM 1711 N N . LYS A 1 228 ? 5.438 12.031 -10.305 1 94.12 228 LYS A N 1
ATOM 1712 C CA . LYS A 1 228 ? 4.637 10.836 -10.547 1 94.12 228 LYS A CA 1
ATOM 1713 C C . LYS A 1 228 ? 3.148 11.125 -10.367 1 94.12 228 LYS A C 1
ATOM 1715 O O . LYS A 1 228 ? 2.324 10.211 -10.398 1 94.12 228 LYS A O 1
ATOM 1720 N N . GLY A 1 229 ? 2.77 12.336 -10.016 1 91.12 229 GLY A N 1
ATOM 1721 C CA . GLY A 1 229 ? 1.395 12.789 -10.133 1 91.12 229 GLY A CA 1
ATOM 1722 C C . GLY A 1 229 ? 0.663 12.812 -8.805 1 91.12 229 GLY A C 1
ATOM 1723 O O . GLY A 1 229 ? -0.373 13.469 -8.672 1 91.12 229 GLY A O 1
ATOM 1724 N N . ALA A 1 230 ? 1.148 12.109 -7.789 1 93.38 230 ALA A N 1
ATOM 1725 C CA . ALA A 1 230 ? 0.499 12.07 -6.48 1 93.38 230 ALA A CA 1
ATOM 1726 C C . ALA A 1 230 ? 1.449 11.531 -5.414 1 93.38 230 ALA A C 1
ATOM 1728 O O . ALA A 1 230 ? 2.549 11.07 -5.727 1 93.38 230 ALA A O 1
ATOM 1729 N N . THR A 1 231 ? 1.077 11.68 -4.16 1 95.5 231 THR A N 1
ATOM 1730 C CA . THR A 1 231 ? 1.85 11.188 -3.029 1 95.5 231 THR A CA 1
ATOM 1731 C C . THR A 1 231 ? 1.054 10.141 -2.248 1 95.5 231 THR A C 1
ATOM 1733 O O . THR A 1 231 ? 0.803 10.312 -1.054 1 95.5 231 THR A O 1
ATOM 1736 N N . PRO A 1 232 ? 0.695 9.031 -2.852 1 97.75 232 PRO A N 1
ATOM 1737 C CA . PRO A 1 232 ? -0.308 8.156 -2.24 1 97.75 232 PRO A CA 1
ATOM 1738 C C . PRO A 1 232 ? 0.223 7.414 -1.016 1 97.75 232 PRO A C 1
ATOM 1740 O O . PRO A 1 232 ? -0.494 7.262 -0.023 1 97.75 232 PRO A O 1
ATOM 1743 N N . PHE A 1 233 ? 1.48 7.047 -0.994 1 98.44 233 PHE A N 1
ATOM 1744 C CA . PHE A 1 233 ? 1.929 6.07 -0.01 1 98.44 233 PHE A CA 1
ATOM 1745 C C . PHE A 1 233 ? 2.205 6.738 1.331 1 98.44 233 PHE A C 1
ATOM 1747 O O . PHE A 1 233 ? 1.747 6.266 2.373 1 98.44 233 PHE A O 1
ATOM 1754 N N . GLY A 1 234 ? 2.934 7.867 1.279 1 98.19 234 GLY A N 1
ATOM 1755 C CA . GLY A 1 234 ? 3.152 8.594 2.518 1 98.19 234 GLY A CA 1
ATOM 1756 C C . GLY A 1 234 ? 1.865 9.008 3.205 1 98.19 234 GLY A C 1
ATOM 1757 O O . GLY A 1 234 ? 1.682 8.75 4.398 1 98.19 234 GLY A O 1
ATOM 1758 N N . ILE A 1 235 ? 0.973 9.602 2.414 1 98 235 ILE A N 1
ATOM 1759 C CA . ILE A 1 235 ? -0.29 10.086 2.961 1 98 235 ILE A CA 1
ATOM 1760 C C . ILE A 1 235 ? -1.144 8.906 3.416 1 98 235 ILE A C 1
ATOM 1762 O O . ILE A 1 235 ? -1.82 8.977 4.445 1 98 235 ILE A O 1
ATOM 1766 N N . GLY A 1 236 ? -1.175 7.781 2.639 1 98.44 236 GLY A N 1
ATOM 1767 C CA . GLY A 1 236 ? -1.894 6.59 3.057 1 98.44 236 GLY A CA 1
ATOM 1768 C C . GLY A 1 236 ? -1.47 6.086 4.426 1 98.44 236 GLY A C 1
ATOM 1769 O O . GLY A 1 236 ? -2.311 5.676 5.227 1 98.44 236 GLY A O 1
ATOM 1770 N N . SER A 1 237 ? -0.196 6.176 4.711 1 98 237 SER A N 1
ATOM 1771 C CA . SER A 1 237 ? 0.361 5.715 5.977 1 98 237 SER A CA 1
ATOM 1772 C C . SER A 1 237 ? -0.079 6.605 7.133 1 98 237 SER A C 1
ATOM 1774 O O . SER A 1 237 ? -0.449 6.109 8.203 1 98 237 SER A O 1
ATOM 1776 N N . ILE A 1 238 ? -0.072 7.891 6.914 1 98.19 238 ILE A N 1
ATOM 1777 C CA . ILE A 1 238 ? -0.423 8.812 7.988 1 98.19 238 ILE A CA 1
ATOM 1778 C C . ILE A 1 238 ? -1.921 8.727 8.273 1 98.19 238 ILE A C 1
ATOM 1780 O O . ILE A 1 238 ? -2.344 8.805 9.43 1 98.19 238 ILE A O 1
ATOM 1784 N N . VAL A 1 239 ? -2.736 8.586 7.234 1 98.81 239 VAL A N 1
ATOM 1785 C CA . VAL A 1 239 ? -4.18 8.453 7.398 1 98.81 239 VAL A CA 1
ATOM 1786 C C . VAL A 1 239 ? -4.5 7.184 8.18 1 98.81 239 VAL A C 1
ATOM 1788 O O . VAL A 1 239 ? -5.336 7.199 9.086 1 98.81 239 VAL A O 1
ATOM 1791 N N . SER A 1 240 ? -3.824 6.098 7.828 1 98.56 240 SER A N 1
ATOM 1792 C CA . SER A 1 240 ? -3.994 4.855 8.57 1 98.56 240 SER A CA 1
ATOM 1793 C C . SER A 1 240 ? -3.65 5.043 10.047 1 98.56 240 SER A C 1
ATOM 1795 O O . SER A 1 240 ? -4.344 4.516 10.922 1 98.56 240 SER A O 1
ATOM 1797 N N . SER A 1 241 ? -2.586 5.797 10.336 1 98.19 241 SER A N 1
ATOM 1798 C CA . SER A 1 241 ? -2.18 6.074 11.711 1 98.19 241 SER A CA 1
ATOM 1799 C C . SER A 1 241 ? -3.252 6.859 12.453 1 98.19 241 SER A C 1
ATOM 1801 O O . SER A 1 241 ? -3.564 6.555 13.609 1 98.19 241 SER A O 1
ATOM 1803 N N . ILE A 1 242 ? -3.822 7.852 11.797 1 98.81 242 ILE A N 1
ATOM 1804 C CA . ILE A 1 242 ? -4.875 8.664 12.398 1 98.81 242 ILE A CA 1
ATOM 1805 C C . ILE A 1 242 ? -6.09 7.789 12.703 1 98.81 242 ILE A C 1
ATOM 1807 O O . ILE A 1 242 ? -6.617 7.816 13.82 1 98.81 242 ILE A O 1
ATOM 1811 N N . CYS A 1 243 ? -6.504 6.98 11.742 1 98.88 243 CYS A N 1
ATOM 1812 C CA . CYS A 1 243 ? -7.656 6.102 11.906 1 98.88 243 CYS A CA 1
ATOM 1813 C C . CYS A 1 243 ? -7.426 5.117 13.047 1 98.88 243 CYS A C 1
ATOM 1815 O O . CYS A 1 243 ? -8.328 4.871 13.852 1 98.88 243 CYS A O 1
ATOM 1817 N N . THR A 1 244 ? -6.238 4.586 13.094 1 98.56 244 THR A N 1
ATOM 1818 C CA . THR A 1 244 ? -5.895 3.641 14.148 1 98.56 244 THR A CA 1
ATOM 1819 C C . THR A 1 244 ? -6.008 4.297 15.523 1 98.56 244 THR A C 1
ATOM 1821 O O . THR A 1 244 ? -6.598 3.727 16.438 1 98.56 244 THR A O 1
ATOM 1824 N N . SER A 1 245 ? -5.438 5.508 15.641 1 98.5 245 SER A N 1
ATOM 1825 C CA . SER A 1 245 ? -5.488 6.238 16.906 1 98.5 245 SER A CA 1
ATOM 1826 C C . SER A 1 245 ? -6.926 6.461 17.359 1 98.5 245 SER A C 1
ATOM 1828 O O . SER A 1 245 ? -7.242 6.301 18.531 1 98.5 245 SER A O 1
ATOM 1830 N N . ILE A 1 246 ? -7.781 6.762 16.453 1 98.75 246 ILE A N 1
ATOM 1831 C CA . ILE A 1 246 ? -9.172 7.082 16.766 1 98.75 246 ILE A CA 1
ATOM 1832 C C . ILE A 1 246 ? -9.914 5.805 17.156 1 98.75 246 ILE A C 1
ATOM 1834 O O . ILE A 1 246 ? -10.539 5.742 18.203 1 98.75 246 ILE A O 1
ATOM 1838 N N . LEU A 1 247 ? -9.859 4.781 16.328 1 98.44 247 LEU A N 1
ATOM 1839 C CA . LEU A 1 247 ? -10.633 3.564 16.562 1 98.44 247 LEU A CA 1
ATOM 1840 C C . LEU A 1 247 ? -10.195 2.861 17.828 1 98.44 247 LEU A C 1
ATOM 1842 O O . LEU A 1 247 ? -11.008 2.252 18.531 1 98.44 247 LEU A O 1
ATOM 1846 N N . GLN A 1 248 ? -8.906 3.031 18.188 1 97.81 248 GLN A N 1
ATOM 1847 C CA . GLN A 1 248 ? -8.375 2.338 19.359 1 97.81 248 GLN A CA 1
ATOM 1848 C C . GLN A 1 248 ? -8.344 3.26 20.562 1 97.81 248 GLN A C 1
ATOM 1850 O O . GLN A 1 248 ? -7.84 2.879 21.625 1 97.81 248 GLN A O 1
ATOM 1855 N N . ASP A 1 249 ? -8.859 4.371 20.406 1 98.31 249 ASP A N 1
ATOM 1856 C CA . ASP A 1 249 ? -8.773 5.367 21.469 1 98.31 249 ASP A CA 1
ATOM 1857 C C . ASP A 1 249 ? -7.344 5.488 21.984 1 98.31 249 ASP A C 1
ATOM 1859 O O . ASP A 1 249 ? -7.117 5.387 23.203 1 98.31 249 ASP A O 1
ATOM 1863 N N . GLY A 1 250 ? -6.426 5.695 21.141 1 97.62 250 GLY A N 1
ATOM 1864 C CA . GLY A 1 250 ? -5.004 5.621 21.438 1 97.62 250 GLY A CA 1
ATOM 1865 C C . GLY A 1 250 ? -4.5 6.789 22.266 1 97.62 250 GLY A C 1
ATOM 1866 O O . GLY A 1 250 ? -3.469 6.684 22.922 1 97.62 250 GLY A O 1
ATOM 1867 N N . ARG A 1 251 ? -5.16 7.859 22.156 1 98.25 251 ARG A N 1
ATOM 1868 C CA . ARG A 1 251 ? -4.777 9.086 22.844 1 98.25 251 ARG A CA 1
ATOM 1869 C C . ARG A 1 251 ? -3.393 9.555 22.422 1 98.25 251 ARG A C 1
ATOM 1871 O O . ARG A 1 251 ? -2.619 10.055 23.234 1 98.25 251 ARG A O 1
ATOM 1878 N N . ASP A 1 252 ? -3.09 9.352 21.188 1 97.38 252 ASP A N 1
ATOM 1879 C CA . ASP A 1 252 ? -1.842 9.844 20.609 1 97.38 252 ASP A CA 1
ATOM 1880 C C . ASP A 1 252 ? -1.898 11.352 20.391 1 97.38 252 ASP A C 1
ATOM 1882 O O . ASP A 1 252 ? -2.957 11.898 20.062 1 97.38 252 ASP A O 1
ATOM 1886 N N . VAL A 1 253 ? -0.739 11.977 20.578 1 97.62 253 VAL A N 1
ATOM 1887 C CA . VAL A 1 253 ? -0.624 13.391 20.219 1 97.62 253 VAL A CA 1
ATOM 1888 C C . VAL A 1 253 ? -0.17 13.516 18.781 1 97.62 253 VAL A C 1
ATOM 1890 O O . VAL A 1 253 ? 0.872 12.977 18.391 1 97.62 253 VAL A O 1
ATOM 1893 N N . ARG A 1 254 ? -0.959 14.133 17.938 1 97.56 254 ARG A N 1
ATOM 1894 C CA . ARG A 1 254 ? -0.654 14.305 16.516 1 97.56 254 ARG A CA 1
ATOM 1895 C C . ARG A 1 254 ? -0.925 15.734 16.078 1 97.56 254 ARG A C 1
ATOM 1897 O O . ARG A 1 254 ? -1.896 16.359 16.516 1 97.56 254 ARG A O 1
ATOM 1904 N N . PRO A 1 255 ? 0.001 16.25 15.273 1 98.44 255 PRO A N 1
ATOM 1905 C CA . PRO A 1 255 ? -0.309 17.531 14.641 1 98.44 255 PRO A CA 1
ATOM 1906 C C . PRO A 1 255 ? -1.282 17.391 13.469 1 98.44 255 PRO A C 1
ATOM 1908 O O . PRO A 1 255 ? -0.872 17.062 12.359 1 98.44 255 PRO A O 1
ATOM 1911 N N . ILE A 1 256 ? -2.551 17.625 13.641 1 98.56 256 ILE A N 1
ATOM 1912 C CA . ILE A 1 256 ? -3.525 17.5 12.562 1 98.56 256 ILE A CA 1
ATOM 1913 C C . ILE A 1 256 ? -4.328 18.797 12.445 1 98.56 256 ILE A C 1
ATOM 1915 O O . ILE A 1 256 ? -4.348 19.609 13.375 1 98.56 256 ILE A O 1
ATOM 1919 N N . SER A 1 257 ? -4.875 19 11.312 1 98.88 257 SER A N 1
ATOM 1920 C CA . SER A 1 257 ? -5.727 20.156 11.07 1 98.88 257 SER A CA 1
ATOM 1921 C C . SER A 1 257 ? -7.047 20.047 11.828 1 98.88 257 SER A C 1
ATOM 1923 O O . SER A 1 257 ? -7.742 19.031 11.711 1 98.88 257 SER A O 1
ATOM 1925 N N . HIS A 1 258 ? -7.352 20.969 12.672 1 98.88 258 HIS A N 1
ATOM 1926 C CA . HIS A 1 258 ? -8.578 21.016 13.453 1 98.88 258 HIS A CA 1
ATOM 1927 C C . HIS A 1 258 ? -9.031 22.453 13.68 1 98.88 258 HIS A C 1
ATOM 1929 O O . HIS A 1 258 ? -8.281 23.391 13.398 1 98.88 258 HIS A O 1
ATOM 1935 N N . PHE A 1 259 ? -10.188 22.625 14.156 1 98.56 259 PHE A N 1
ATOM 1936 C CA . PHE A 1 259 ? -10.812 23.938 14.227 1 98.56 259 PHE A CA 1
ATOM 1937 C C . PHE A 1 259 ? -10.172 24.781 15.312 1 98.56 259 PHE A C 1
ATOM 1939 O O . PHE A 1 259 ? -9.984 24.328 16.438 1 98.56 259 PHE A O 1
ATOM 1946 N N . GLN A 1 260 ? -9.758 25.984 14.945 1 98.19 260 GLN A N 1
ATOM 1947 C CA . GLN A 1 260 ? -9.281 27 15.883 1 98.19 260 GLN A CA 1
ATOM 1948 C C . GLN A 1 260 ? -10.312 28.125 16.047 1 98.19 260 GLN A C 1
ATOM 1950 O O . GLN A 1 260 ? -10.398 29.031 15.211 1 98.19 260 GLN A O 1
ATOM 1955 N N . PRO A 1 261 ? -11.008 28.109 17.172 1 96.94 261 PRO A N 1
ATOM 1956 C CA . PRO A 1 261 ? -12.109 29.062 17.359 1 96.94 261 PRO A CA 1
ATOM 1957 C C . PRO A 1 261 ? -11.648 30.516 17.234 1 96.94 261 PRO A C 1
ATOM 1959 O O . PRO A 1 261 ? -12.359 31.344 16.672 1 96.94 261 PRO A O 1
ATOM 1962 N N . GLU A 1 262 ? -10.484 30.859 17.719 1 96.5 262 GLU A N 1
ATOM 1963 C CA . GLU A 1 262 ? -9.977 32.219 17.719 1 96.5 262 GLU A CA 1
ATOM 1964 C C . GLU A 1 262 ? -9.781 32.75 16.297 1 96.5 262 GLU A C 1
ATOM 1966 O O . GLU A 1 262 ? -9.883 33.938 16.062 1 96.5 262 GLU A O 1
ATOM 1971 N N . PHE A 1 263 ? -9.555 31.875 15.391 1 97.62 263 PHE A N 1
ATOM 1972 C CA . PHE A 1 263 ? -9.234 32.281 14.031 1 97.62 263 PHE A CA 1
ATOM 1973 C C . PHE A 1 263 ? -10.391 31.953 13.086 1 97.62 263 PHE A C 1
ATOM 1975 O O . PHE A 1 263 ? -10.43 32.438 11.961 1 97.62 263 PHE A O 1
ATOM 1982 N N . GLY A 1 264 ? -11.289 31.031 13.523 1 97.12 264 GLY A N 1
ATOM 1983 C CA . GLY A 1 264 ? -12.461 30.688 12.734 1 97.12 264 GLY A CA 1
ATOM 1984 C C . GLY A 1 264 ? -12.133 29.797 11.547 1 97.12 264 GLY A C 1
ATOM 1985 O O . GLY A 1 264 ? -12.852 29.797 10.547 1 97.12 264 GLY A O 1
ATOM 1986 N N . CYS A 1 265 ? -11.008 29.156 11.578 1 98.06 265 CYS A N 1
ATOM 1987 C CA . CYS A 1 265 ? -10.609 28.266 10.492 1 98.06 265 CYS A CA 1
ATOM 1988 C C . CYS A 1 265 ? -9.75 27.125 11.016 1 98.06 265 CYS A C 1
ATOM 1990 O O . CYS A 1 265 ? -9.547 27 12.227 1 98.06 265 CYS A O 1
ATOM 1992 N N . TYR A 1 266 ? -9.406 26.25 10.102 1 98.75 266 TYR A N 1
ATOM 1993 C CA . TYR A 1 266 ? -8.664 25.031 10.453 1 98.75 266 TYR A CA 1
ATOM 1994 C C . TYR A 1 266 ? -7.176 25.219 10.188 1 98.75 266 TYR A C 1
ATOM 1996 O O . TYR A 1 266 ? -6.781 25.797 9.172 1 98.75 266 TYR A O 1
ATOM 2004 N N . PHE A 1 267 ? -6.352 24.766 11.078 1 98.75 267 PHE A N 1
ATOM 2005 C CA . PHE A 1 267 ? -4.938 24.531 10.82 1 98.75 267 PHE A CA 1
ATOM 2006 C C . PHE A 1 267 ? -4.352 23.578 11.859 1 98.75 267 PHE A C 1
ATOM 2008 O O . PHE A 1 267 ? -5.039 23.203 12.812 1 98.75 267 PHE A O 1
ATOM 2015 N N . SER A 1 268 ? -3.148 23.109 11.672 1 98.81 268 SER A N 1
ATOM 2016 C CA . SER A 1 268 ? -2.584 22 12.445 1 98.81 268 SER A CA 1
ATOM 2017 C C . SER A 1 268 ? -1.919 22.5 13.719 1 98.81 268 SER A C 1
ATOM 2019 O O . SER A 1 268 ? -1.045 23.375 13.68 1 98.81 268 SER A O 1
ATOM 2021 N N . LEU A 1 269 ? -2.322 22.062 14.805 1 98.56 269 LEU A N 1
ATOM 2022 C CA . LEU A 1 269 ? -1.717 22.094 16.141 1 98.56 269 LEU A CA 1
ATOM 2023 C C . LEU A 1 269 ? -1.778 20.734 16.797 1 98.56 269 LEU A C 1
ATOM 2025 O O . LEU A 1 269 ? -2.576 19.875 16.391 1 98.56 269 LEU A O 1
ATOM 2029 N N . PRO A 1 270 ? -0.902 20.453 17.734 1 98.31 270 PRO A N 1
ATOM 2030 C CA . PRO A 1 270 ? -0.954 19.141 18.391 1 98.31 270 PRO A CA 1
ATOM 2031 C C . PRO A 1 270 ? -2.242 18.922 19.172 1 98.31 270 PRO A C 1
ATOM 2033 O O . PRO A 1 270 ? -2.684 19.812 19.906 1 98.31 270 PRO A O 1
ATOM 2036 N N . VAL A 1 271 ? -2.799 17.781 18.984 1 98.56 271 VAL A N 1
ATOM 2037 C CA . VAL A 1 271 ? -3.988 17.391 19.734 1 98.56 271 VAL A CA 1
ATOM 2038 C C . VAL A 1 271 ? -3.846 15.953 20.219 1 98.56 271 VAL A C 1
ATOM 2040 O O . VAL A 1 271 ? -3.061 15.18 19.672 1 98.56 271 VAL A O 1
ATOM 2043 N N . VAL A 1 272 ? -4.543 15.633 21.25 1 98.62 272 VAL A N 1
ATOM 2044 C CA . VAL A 1 272 ? -4.75 14.242 21.641 1 98.62 272 VAL A CA 1
ATOM 2045 C C . VAL A 1 272 ? -5.906 13.648 20.844 1 98.62 272 VAL A C 1
ATOM 2047 O O . VAL A 1 272 ? -7.016 14.188 20.844 1 98.62 272 VAL A O 1
ATOM 2050 N N . LEU A 1 273 ? -5.621 12.57 20.125 1 98.31 273 LEU A N 1
ATOM 2051 C CA . LEU A 1 273 ? -6.637 11.914 19.312 1 98.31 273 LEU A CA 1
ATOM 2052 C C . LEU A 1 273 ? -7.199 10.688 20.031 1 98.31 273 LEU A C 1
ATOM 2054 O O . LEU A 1 273 ? -6.445 9.875 20.562 1 98.31 273 LEU A O 1
ATOM 2058 N N . GLY A 1 274 ? -8.477 10.594 20.047 1 98.25 274 GLY A N 1
ATOM 2059 C CA . GLY A 1 274 ? -9.164 9.445 20.625 1 98.25 274 GLY A CA 1
ATOM 2060 C C . GLY A 1 274 ? -10.438 9.086 19.891 1 98.25 274 GLY A C 1
ATOM 2061 O O . GLY A 1 274 ? -10.688 9.578 18.781 1 98.25 274 GLY A O 1
ATOM 2062 N N . ARG A 1 275 ? -11.281 8.289 20.484 1 97.94 275 ARG A N 1
ATOM 2063 C CA . ARG A 1 275 ? -12.469 7.719 19.859 1 97.94 275 ARG A CA 1
ATOM 2064 C C . ARG A 1 275 ? -13.43 8.812 19.406 1 97.94 275 ARG A C 1
ATOM 2066 O O . ARG A 1 275 ? -14.156 8.641 18.422 1 97.94 275 ARG A O 1
ATOM 2073 N N . THR A 1 276 ? -13.375 9.961 20.047 1 98.12 276 THR A N 1
ATOM 2074 C CA . THR A 1 276 ? -14.32 11.031 19.766 1 98.12 276 THR A CA 1
ATOM 2075 C C . THR A 1 276 ? -13.68 12.094 18.875 1 98.12 276 THR A C 1
ATOM 2077 O O . THR A 1 276 ? -14.203 13.203 18.75 1 98.12 276 THR A O 1
ATOM 2080 N N . GLY A 1 277 ? -12.516 11.781 18.266 1 98.44 277 GLY A N 1
ATOM 2081 C CA . GLY A 1 277 ? -11.773 12.766 17.5 1 98.44 277 GLY A CA 1
ATOM 2082 C C . GLY A 1 277 ? -10.797 13.562 18.344 1 98.44 277 GLY A C 1
ATOM 2083 O O . GLY A 1 277 ? -9.977 12.992 19.062 1 98.44 277 GLY A O 1
ATOM 2084 N N . VAL A 1 278 ? -10.859 14.82 18.266 1 98.62 278 VAL A N 1
ATOM 2085 C CA . VAL A 1 278 ? -10.023 15.672 19.109 1 98.62 278 VAL A CA 1
ATOM 2086 C C . VAL A 1 278 ? -10.523 15.625 20.547 1 98.62 278 VAL A C 1
ATOM 2088 O O . VAL A 1 278 ? -11.617 16.109 20.844 1 98.62 278 VAL A O 1
ATOM 2091 N N . VAL A 1 279 ? -9.703 15.039 21.375 1 98.12 279 VAL A N 1
ATOM 2092 C CA . VAL A 1 279 ? -10.055 14.922 22.797 1 98.12 279 VAL A CA 1
ATOM 2093 C C . VAL A 1 279 ? -9.641 16.188 23.531 1 98.12 279 VAL A C 1
ATOM 2095 O O . VAL A 1 279 ? -10.383 16.688 24.391 1 98.12 279 VAL A O 1
ATOM 2098 N N . GLN A 1 280 ? -8.453 16.656 23.219 1 96.88 280 GLN A N 1
ATOM 2099 C CA . GLN A 1 280 ? -7.941 17.891 23.828 1 96.88 280 GLN A CA 1
ATOM 2100 C C . GLN A 1 280 ? -6.797 18.469 23 1 96.88 280 GLN A C 1
ATOM 2102 O O . GLN A 1 280 ? -6.074 17.734 22.328 1 96.88 280 GLN A O 1
ATOM 2107 N N . GLN A 1 281 ? -6.68 19.766 23.031 1 95.81 281 GLN A N 1
ATOM 2108 C CA . GLN A 1 281 ? -5.523 20.438 22.438 1 95.81 281 GLN A CA 1
ATOM 2109 C C . GLN A 1 281 ? -4.32 20.391 23.375 1 95.81 281 GLN A C 1
ATOM 2111 O O . GLN A 1 281 ? -4.469 20.484 24.594 1 95.81 281 GLN A O 1
ATOM 2116 N N . VAL A 1 282 ? -3.225 20.234 22.781 1 95.69 282 VAL A N 1
ATOM 2117 C CA . VAL A 1 282 ? -1.977 20.25 23.531 1 95.69 282 VAL A CA 1
ATOM 2118 C C . VAL A 1 282 ? -1.29 21.609 23.359 1 95.69 282 VAL A C 1
ATOM 2120 O O . VAL A 1 282 ? -0.998 22.016 22.234 1 95.69 282 VAL A O 1
ATOM 2123 N N . PRO A 1 283 ? -1.042 22.281 24.484 1 93.31 283 PRO A N 1
ATOM 2124 C CA . PRO A 1 283 ? -0.344 23.562 24.359 1 93.31 283 PRO A CA 1
ATOM 2125 C C . PRO A 1 283 ? 1.066 23.406 23.797 1 93.31 283 PRO A C 1
ATOM 2127 O O . PRO A 1 283 ? 1.771 22.453 24.125 1 93.31 283 PRO A O 1
ATOM 2130 N N . VAL A 1 284 ? 1.374 24.312 22.906 1 93.38 284 VAL A N 1
ATOM 2131 C CA . VAL A 1 284 ? 2.715 24.344 22.328 1 93.38 284 VAL A CA 1
ATOM 2132 C C . VAL A 1 284 ? 3.354 25.719 22.578 1 93.38 284 VAL A C 1
ATOM 2134 O O . VAL A 1 284 ? 2.732 26.75 22.328 1 93.38 284 VAL A O 1
ATOM 2137 N N . ALA A 1 285 ? 4.598 25.688 23.125 1 94.38 285 ALA A N 1
ATOM 2138 C CA . ALA A 1 285 ? 5.336 26.922 23.375 1 94.38 285 ALA A CA 1
ATOM 2139 C C . ALA A 1 285 ? 6.027 27.406 22.094 1 94.38 285 ALA A C 1
ATOM 2141 O O . ALA A 1 285 ? 7.234 27.219 21.922 1 94.38 285 ALA A O 1
ATOM 2142 N N . LEU A 1 286 ? 5.332 28.141 21.297 1 96.81 286 LEU A N 1
ATOM 2143 C CA . LEU A 1 286 ? 5.879 28.672 20.047 1 96.81 286 LEU A CA 1
ATOM 2144 C C . LEU A 1 286 ? 6.711 29.922 20.312 1 96.81 286 LEU A C 1
ATOM 2146 O O . LEU A 1 286 ? 6.379 30.719 21.188 1 96.81 286 LEU A O 1
ATOM 2150 N N . SER A 1 287 ? 7.777 30.062 19.562 1 96.75 287 SER A N 1
ATOM 2151 C CA . SER A 1 287 ? 8.453 31.359 19.547 1 96.75 287 SER A CA 1
ATOM 2152 C C . SER A 1 287 ? 7.562 32.438 18.953 1 96.75 287 SER A C 1
ATOM 2154 O O . SER A 1 287 ? 6.574 32.156 18.281 1 96.75 287 SER A O 1
ATOM 2156 N N . ALA A 1 288 ? 7.918 33.719 19.203 1 97.75 288 ALA A N 1
ATOM 2157 C CA . ALA A 1 288 ? 7.148 34.812 18.656 1 97.75 288 ALA A CA 1
ATOM 2158 C C . ALA A 1 288 ? 7.062 34.75 17.141 1 97.75 288 ALA A C 1
ATOM 2160 O O . ALA A 1 288 ? 6.004 35 16.562 1 97.75 288 ALA A O 1
ATOM 2161 N N . ARG A 1 289 ? 8.148 34.406 16.547 1 97.19 289 ARG A N 1
ATOM 2162 C CA . ARG A 1 289 ? 8.211 34.344 15.086 1 97.19 289 ARG A CA 1
ATOM 2163 C C . ARG A 1 289 ? 7.324 33.219 14.562 1 97.19 289 ARG A C 1
ATOM 2165 O O . ARG A 1 289 ? 6.609 33.406 13.57 1 97.19 289 ARG A O 1
ATOM 2172 N N . GLU A 1 290 ? 7.387 32.062 15.172 1 97.88 290 GLU A N 1
ATOM 2173 C CA . GLU A 1 290 ? 6.566 30.922 14.773 1 97.88 290 GLU A CA 1
ATOM 2174 C C . GLU A 1 290 ? 5.078 31.234 14.945 1 97.88 290 GLU A C 1
ATOM 2176 O O . GLU A 1 290 ? 4.273 30.938 14.062 1 97.88 290 GLU A O 1
ATOM 2181 N N . LYS A 1 291 ? 4.777 31.828 16.062 1 98 291 LYS A N 1
ATOM 2182 C CA . LYS A 1 291 ? 3.395 32.188 16.344 1 98 291 LYS A CA 1
ATOM 2183 C C . LYS A 1 291 ? 2.871 33.188 15.312 1 98 291 LYS A C 1
ATOM 2185 O O . LYS A 1 291 ? 1.768 33.031 14.789 1 98 291 LYS A O 1
ATOM 2190 N N . GLU A 1 292 ? 3.621 34.188 15.047 1 98.44 292 GLU A N 1
ATOM 2191 C CA . GLU A 1 292 ? 3.238 35.188 14.078 1 98.44 292 GLU A CA 1
ATOM 2192 C C . GLU A 1 292 ? 3.027 34.594 12.688 1 98.44 292 GLU A C 1
ATOM 2194 O O . GLU A 1 292 ? 2.076 34.938 11.992 1 98.44 292 GLU A O 1
ATOM 2199 N N . ALA A 1 293 ? 3.908 33.719 12.289 1 98.31 293 ALA A N 1
ATOM 2200 C CA . ALA A 1 293 ? 3.814 33.094 10.977 1 98.31 293 ALA A CA 1
ATOM 2201 C C . ALA A 1 293 ? 2.527 32.281 10.852 1 98.31 293 ALA A C 1
ATOM 2203 O O . ALA A 1 293 ? 1.836 32.344 9.836 1 98.31 293 ALA A O 1
ATOM 2204 N N . ILE A 1 294 ? 2.195 31.516 11.867 1 98.5 294 ILE A N 1
ATOM 2205 C CA . ILE A 1 294 ? 0.989 30.688 11.859 1 98.5 294 ILE A CA 1
ATOM 2206 C C . ILE A 1 294 ? -0.245 31.594 11.82 1 98.5 294 ILE A C 1
ATOM 2208 O O . ILE A 1 294 ? -1.163 31.359 11.031 1 98.5 294 ILE A O 1
ATOM 2212 N N . GLU A 1 295 ? -0.215 32.625 12.656 1 98.25 295 GLU A N 1
ATOM 2213 C CA . GLU A 1 295 ? -1.362 33.531 12.766 1 98.25 295 GLU A CA 1
ATOM 2214 C C . GLU A 1 295 ? -1.603 34.25 11.453 1 98.25 295 GLU A C 1
ATOM 2216 O O . GLU A 1 295 ? -2.748 34.406 11.023 1 98.25 295 GLU A O 1
ATOM 2221 N N . GLU A 1 296 ? -0.554 34.719 10.82 1 98.25 296 GLU A N 1
ATOM 2222 C CA . GLU A 1 296 ? -0.677 35.438 9.547 1 98.25 296 GLU A CA 1
ATOM 2223 C C . GLU A 1 296 ? -1.27 34.531 8.477 1 98.25 296 GLU A C 1
ATOM 2225 O O . GLU A 1 296 ? -2.154 34.938 7.723 1 98.25 296 GLU A O 1
ATOM 2230 N N . SER A 1 297 ? -0.775 33.344 8.406 1 97.75 297 SER A N 1
ATOM 2231 C CA . SER A 1 297 ? -1.275 32.406 7.398 1 97.75 297 SER A CA 1
ATOM 2232 C C . SER A 1 297 ? -2.709 31.984 7.703 1 97.75 297 SER A C 1
ATOM 2234 O O . SER A 1 297 ? -3.496 31.75 6.789 1 97.75 297 SER A O 1
ATOM 2236 N N . ALA A 1 298 ? -3.033 31.875 8.961 1 98.12 298 ALA A N 1
ATOM 2237 C CA . ALA A 1 298 ? -4.398 31.547 9.359 1 98.12 298 ALA A CA 1
ATOM 2238 C C . ALA A 1 298 ? -5.371 32.625 8.93 1 98.12 298 ALA A C 1
ATOM 2240 O O . ALA A 1 298 ? -6.473 32.344 8.453 1 98.12 298 ALA A O 1
ATOM 2241 N N . LYS A 1 299 ? -4.969 33.875 9.109 1 98.06 299 LYS A N 1
ATOM 2242 C CA . LYS A 1 299 ? -5.801 35.031 8.695 1 98.06 299 LYS A CA 1
ATOM 2243 C C . LYS A 1 299 ? -6.016 35 7.184 1 98.06 299 LYS A C 1
ATOM 2245 O O . LYS A 1 299 ? -7.121 35.281 6.707 1 98.06 299 LYS A O 1
ATOM 2250 N N . GLU A 1 300 ? -4.98 34.75 6.488 1 97.19 300 GLU A N 1
ATOM 2251 C CA . GLU A 1 300 ? -5.094 34.656 5.035 1 97.19 300 GLU A CA 1
ATOM 2252 C C . GLU A 1 300 ? -6.055 33.531 4.633 1 97.19 300 GLU A C 1
ATOM 2254 O O . GLU A 1 300 ? -6.879 33.719 3.732 1 97.19 300 GLU A O 1
ATOM 2259 N N . LEU A 1 301 ? -5.902 32.375 5.277 1 97.19 301 LEU A N 1
ATOM 2260 C CA . LEU A 1 301 ? -6.797 31.25 4.988 1 97.19 301 LEU A CA 1
ATOM 2261 C C . LEU A 1 301 ? -8.25 31.625 5.285 1 97.19 301 LEU A C 1
ATOM 2263 O O . LEU A 1 301 ? -9.148 31.297 4.512 1 97.19 301 LEU A O 1
ATOM 2267 N N . LYS A 1 302 ? -8.453 32.281 6.414 1 97.44 302 LYS A N 1
ATOM 2268 C CA . LYS A 1 302 ? -9.797 32.719 6.793 1 97.44 302 LYS A CA 1
ATOM 2269 C C . LYS A 1 302 ? -10.406 33.625 5.75 1 97.44 302 LYS A C 1
ATOM 2271 O O . LYS A 1 302 ? -11.586 33.531 5.426 1 97.44 302 LYS A O 1
ATOM 2276 N N . SER A 1 303 ? -9.633 34.5 5.195 1 96.62 303 SER A N 1
ATOM 2277 C CA . SER A 1 303 ? -10.094 35.406 4.148 1 96.62 303 SER A CA 1
ATOM 2278 C C . SER A 1 303 ? -10.523 34.625 2.904 1 96.62 303 SER A C 1
ATOM 2280 O O . SER A 1 303 ? -11.539 34.969 2.281 1 96.62 303 SER A O 1
ATOM 2282 N N . ILE A 1 304 ? -9.719 33.688 2.566 1 94.81 304 ILE A N 1
ATOM 2283 C CA . ILE A 1 304 ? -10.039 32.844 1.414 1 94.81 304 ILE A CA 1
ATOM 2284 C C . ILE A 1 304 ? -11.328 32.094 1.682 1 94.81 304 ILE A C 1
ATOM 2286 O O . ILE A 1 304 ? -12.195 31.984 0.807 1 94.81 304 ILE A O 1
ATOM 2290 N N . LEU A 1 305 ? -11.406 31.5 2.869 1 95.31 305 LEU A N 1
ATOM 2291 C CA . LEU A 1 305 ? -12.586 30.75 3.271 1 95.31 305 LEU A CA 1
ATOM 2292 C C . LEU A 1 305 ? -13.844 31.625 3.156 1 95.31 305 LEU A C 1
ATOM 2294 O O . LEU A 1 305 ? -14.875 31.156 2.658 1 95.31 305 LEU A O 1
ATOM 2298 N N . ASP A 1 306 ? -13.781 32.844 3.549 1 95.12 306 ASP A N 1
ATOM 2299 C CA . ASP A 1 306 ? -14.914 33.781 3.492 1 95.12 306 ASP A CA 1
ATOM 2300 C C . ASP A 1 306 ? -15.328 34.062 2.047 1 95.12 306 ASP A C 1
ATOM 2302 O O . ASP A 1 306 ? -16.516 34.125 1.738 1 95.12 306 ASP A O 1
ATOM 2306 N N . ARG A 1 307 ? -14.367 34.125 1.243 1 92.31 307 ARG A N 1
ATOM 2307 C CA . ARG A 1 307 ? -14.641 34.375 -0.169 1 92.31 307 ARG A CA 1
ATOM 2308 C C . ARG A 1 307 ? -15.328 33.188 -0.81 1 92.31 307 ARG A C 1
ATOM 2310 O O . ARG A 1 307 ? -16.234 33.344 -1.624 1 92.31 307 ARG A O 1
ATOM 2317 N N . VAL A 1 308 ? -14.836 32.031 -0.453 1 91.19 308 VAL A N 1
ATOM 2318 C CA . VAL A 1 308 ? -15.383 30.781 -1.004 1 91.19 308 VAL A CA 1
ATOM 2319 C C . VAL A 1 308 ? -16.828 30.594 -0.528 1 91.19 308 VAL A C 1
ATOM 2321 O O . VAL A 1 308 ? -17.672 30.125 -1.281 1 91.19 308 VAL A O 1
ATOM 2324 N N . GLN A 1 309 ? -17.109 30.984 0.669 1 89.19 309 GLN A N 1
ATOM 2325 C CA . GLN A 1 309 ? -18.438 30.812 1.256 1 89.19 309 GLN A CA 1
ATOM 2326 C C . GLN A 1 309 ? -19.438 31.812 0.681 1 89.19 309 GLN A C 1
ATOM 2328 O O . GLN A 1 309 ? -20.641 31.547 0.617 1 89.19 309 GLN A O 1
ATOM 2333 N N . GLU A 1 310 ? -18.938 32.969 0.29 1 82.94 310 GLU A N 1
ATOM 2334 C CA . GLU A 1 310 ? -19.781 34 -0.304 1 82.94 310 GLU A CA 1
ATOM 2335 C C . GLU A 1 310 ? -20.188 33.625 -1.729 1 82.94 310 GLU A C 1
ATOM 2337 O O . GLU A 1 310 ? -21.25 34 -2.197 1 82.94 310 GLU A O 1
ATOM 2342 N N . ARG A 1 311 ? -19.328 33.031 -2.432 1 73.75 311 ARG A N 1
ATOM 2343 C CA . ARG A 1 311 ? -19.594 32.656 -3.814 1 73.75 311 ARG A CA 1
ATOM 2344 C C . ARG A 1 311 ? -20.422 31.375 -3.881 1 73.75 311 ARG A C 1
ATOM 2346 O O . ARG A 1 311 ? -20.938 31.016 -4.941 1 73.75 311 ARG A O 1
ATOM 2353 N N . SER A 1 312 ? -20.531 30.656 -2.785 1 61.88 312 SER A N 1
ATOM 2354 C CA . SER A 1 312 ? -21.312 29.422 -2.793 1 61.88 312 SER A CA 1
ATOM 2355 C C . SER A 1 312 ? -22.766 29.672 -2.408 1 61.88 312 SER A C 1
ATOM 2357 O O . SER A 1 312 ? -23.047 30.547 -1.587 1 61.88 312 SER A O 1
ATOM 2359 N N . MET B 1 1 ? 27.344 -12.453 15.969 1 33.19 1 MET B N 1
ATOM 2360 C CA . MET B 1 1 ? 27.266 -12.93 14.586 1 33.19 1 MET B CA 1
ATOM 2361 C C . MET B 1 1 ? 26.797 -11.812 13.656 1 33.19 1 MET B C 1
ATOM 2363 O O . MET B 1 1 ? 25.781 -11.156 13.922 1 33.19 1 MET B O 1
ATOM 2367 N N . ASP B 1 2 ? 27.625 -11.094 12.914 1 45.62 2 ASP B N 1
ATOM 2368 C CA . ASP B 1 2 ? 27.438 -9.828 12.203 1 45.62 2 ASP B CA 1
ATOM 2369 C C . ASP B 1 2 ? 26.156 -9.836 11.383 1 45.62 2 ASP B C 1
ATOM 2371 O O . ASP B 1 2 ? 26.016 -10.633 10.453 1 45.62 2 ASP B O 1
ATOM 2375 N N . LYS B 1 3 ? 25.109 -9.609 11.906 1 59.16 3 LYS B N 1
ATOM 2376 C CA . LYS B 1 3 ? 23.812 -9.758 11.25 1 59.16 3 LYS B CA 1
ATOM 2377 C C . LYS B 1 3 ? 23.797 -9.062 9.898 1 59.16 3 LYS B C 1
ATOM 2379 O O . LYS B 1 3 ? 24.078 -7.863 9.805 1 59.16 3 LYS B O 1
ATOM 2384 N N . ARG B 1 4 ? 23.953 -9.867 8.773 1 82.44 4 ARG B N 1
ATOM 2385 C CA . ARG B 1 4 ? 23.984 -9.383 7.398 1 82.44 4 ARG B CA 1
ATOM 2386 C C . ARG B 1 4 ? 22.75 -8.547 7.086 1 82.44 4 ARG B C 1
ATOM 2388 O O . ARG B 1 4 ? 21.625 -8.906 7.484 1 82.44 4 ARG B O 1
ATOM 2395 N N . ILE B 1 5 ? 22.969 -7.344 6.555 1 93.38 5 ILE B N 1
ATOM 2396 C CA . ILE B 1 5 ? 21.953 -6.41 6.109 1 93.38 5 ILE B CA 1
ATOM 2397 C C . ILE B 1 5 ? 21.125 -7.047 4.988 1 93.38 5 ILE B C 1
ATOM 2399 O O . ILE B 1 5 ? 21.672 -7.504 3.986 1 93.38 5 ILE B O 1
ATOM 2403 N N . SER B 1 6 ? 19.859 -7.352 5.23 1 97.69 6 SER B N 1
ATOM 2404 C CA . SER B 1 6 ? 18.969 -7.906 4.203 1 97.69 6 SER B CA 1
ATOM 2405 C C . SER B 1 6 ? 18.578 -6.848 3.18 1 97.69 6 SER B C 1
ATOM 2407 O O . SER B 1 6 ? 18.203 -5.73 3.543 1 97.69 6 SER B O 1
ATOM 2409 N N . ARG B 1 7 ? 18.75 -7.18 1.897 1 98.44 7 ARG B N 1
ATOM 2410 C CA . ARG B 1 7 ? 18.484 -6.238 0.819 1 98.44 7 ARG B CA 1
ATOM 2411 C C . ARG B 1 7 ? 17.562 -6.852 -0.23 1 98.44 7 ARG B C 1
ATOM 2413 O O . ARG B 1 7 ? 17.766 -7.996 -0.648 1 98.44 7 ARG B O 1
ATOM 2420 N N . ILE B 1 8 ? 16.5 -6.137 -0.608 1 98.94 8 ILE B N 1
ATOM 2421 C CA . ILE B 1 8 ? 15.625 -6.512 -1.709 1 98.94 8 ILE B CA 1
ATOM 2422 C C . ILE B 1 8 ? 15.664 -5.43 -2.787 1 98.94 8 ILE B C 1
ATOM 2424 O O . ILE B 1 8 ? 15.562 -4.238 -2.484 1 98.94 8 ILE B O 1
ATOM 2428 N N . ALA B 1 9 ? 15.898 -5.812 -3.994 1 98.94 9 ALA B N 1
ATOM 2429 C CA . ALA B 1 9 ? 15.789 -4.898 -5.129 1 98.94 9 ALA B CA 1
ATOM 2430 C C . ALA B 1 9 ? 14.469 -5.105 -5.871 1 98.94 9 ALA B C 1
ATOM 2432 O O . ALA B 1 9 ? 14.023 -6.242 -6.051 1 98.94 9 ALA B O 1
ATOM 2433 N N . ILE B 1 10 ? 13.836 -4.047 -6.254 1 98.94 10 ILE B N 1
ATOM 2434 C CA . ILE B 1 10 ? 12.633 -4.09 -7.074 1 98.94 10 ILE B CA 1
ATOM 2435 C C . ILE B 1 10 ? 12.906 -3.445 -8.43 1 98.94 10 ILE B C 1
ATOM 2437 O O . ILE B 1 10 ? 13.242 -2.26 -8.508 1 98.94 10 ILE B O 1
ATOM 2441 N N . ILE B 1 11 ? 12.812 -4.25 -9.484 1 98.94 11 ILE B N 1
ATOM 2442 C CA . ILE B 1 11 ? 13.062 -3.801 -10.852 1 98.94 11 ILE B CA 1
ATOM 2443 C C . ILE B 1 11 ? 11.734 -3.418 -11.508 1 98.94 11 ILE B C 1
ATOM 2445 O O . ILE B 1 11 ? 10.906 -4.281 -11.797 1 98.94 11 ILE B O 1
ATOM 2449 N N . GLY B 1 12 ? 11.609 -2.18 -11.898 1 98.31 12 GLY B N 1
ATOM 2450 C CA . GLY B 1 12 ? 10.32 -1.648 -12.336 1 98.31 12 GLY B CA 1
ATOM 2451 C C . GLY B 1 12 ? 9.422 -1.254 -11.18 1 98.31 12 GLY B C 1
ATOM 2452 O O . GLY B 1 12 ? 8.867 -2.117 -10.492 1 98.31 12 GLY B O 1
ATOM 2453 N N . VAL B 1 13 ? 9.258 0.084 -11.016 1 98 13 VAL B N 1
ATOM 2454 C CA . VAL B 1 13 ? 8.461 0.527 -9.875 1 98 13 VAL B CA 1
ATOM 2455 C C . VAL B 1 13 ? 7.254 1.316 -10.367 1 98 13 VAL B C 1
ATOM 2457 O O . VAL B 1 13 ? 7.02 2.445 -9.93 1 98 13 VAL B O 1
ATOM 2460 N N . GLY B 1 14 ? 6.539 0.649 -11.367 1 96.38 14 GLY B N 1
ATOM 2461 C CA . GLY B 1 14 ? 5.203 1.124 -11.688 1 96.38 14 GLY B CA 1
ATOM 2462 C C . GLY B 1 14 ? 4.199 0.872 -10.578 1 96.38 14 GLY B C 1
ATOM 2463 O O . GLY B 1 14 ? 4.523 1.01 -9.398 1 96.38 14 GLY B O 1
ATOM 2464 N N . GLN B 1 15 ? 2.961 0.531 -10.938 1 96.12 15 GLN B N 1
ATOM 2465 C CA . GLN B 1 15 ? 1.923 0.304 -9.945 1 96.12 15 GLN B CA 1
ATOM 2466 C C . GLN B 1 15 ? 2.238 -0.92 -9.086 1 96.12 15 GLN B C 1
ATOM 2468 O O . GLN B 1 15 ? 2.174 -0.859 -7.859 1 96.12 15 GLN B O 1
ATOM 2473 N N . VAL B 1 16 ? 2.658 -1.988 -9.758 1 97.31 16 VAL B N 1
ATOM 2474 C CA . VAL B 1 16 ? 2.885 -3.246 -9.055 1 97.31 16 VAL B CA 1
ATOM 2475 C C . VAL B 1 16 ? 4.141 -3.137 -8.195 1 97.31 16 VAL B C 1
ATOM 2477 O O . VAL B 1 16 ? 4.109 -3.443 -7 1 97.31 16 VAL B O 1
ATOM 2480 N N . GLY B 1 17 ? 5.242 -2.668 -8.773 1 98.5 17 GLY B N 1
ATOM 2481 C CA . GLY B 1 17 ? 6.48 -2.529 -8.023 1 98.5 17 GLY B CA 1
ATOM 2482 C C . GLY B 1 17 ? 6.348 -1.625 -6.812 1 98.5 17 GLY B C 1
ATOM 2483 O O . GLY B 1 17 ? 6.91 -1.909 -5.754 1 98.5 17 GLY B O 1
ATOM 2484 N N . ALA B 1 18 ? 5.598 -0.57 -6.961 1 98.5 18 ALA B N 1
ATOM 2485 C CA . ALA B 1 18 ? 5.391 0.357 -5.852 1 98.5 18 ALA B CA 1
ATOM 2486 C C . ALA B 1 18 ? 4.562 -0.29 -4.742 1 98.5 18 ALA B C 1
ATOM 2488 O O . ALA B 1 18 ? 4.832 -0.082 -3.559 1 98.5 18 ALA B O 1
ATOM 2489 N N . ALA B 1 19 ? 3.514 -1.033 -5.141 1 98.56 19 ALA B N 1
ATOM 2490 C CA . ALA B 1 19 ? 2.701 -1.737 -4.152 1 98.56 19 ALA B CA 1
ATOM 2491 C C . ALA B 1 19 ? 3.531 -2.77 -3.395 1 98.56 19 ALA B C 1
ATOM 2493 O O . ALA B 1 19 ? 3.363 -2.943 -2.186 1 98.56 19 ALA B O 1
ATOM 2494 N N . VAL B 1 20 ? 4.445 -3.441 -4.09 1 98.75 20 VAL B N 1
ATOM 2495 C CA . VAL B 1 20 ? 5.359 -4.387 -3.455 1 98.75 20 VAL B CA 1
ATOM 2496 C C . VAL B 1 20 ? 6.223 -3.658 -2.424 1 98.75 20 VAL B C 1
ATOM 2498 O O . VAL B 1 20 ? 6.328 -4.098 -1.276 1 98.75 20 VAL B O 1
ATOM 2501 N N . ALA B 1 21 ? 6.801 -2.555 -2.873 1 98.81 21 ALA B N 1
ATOM 2502 C CA . ALA B 1 21 ? 7.648 -1.78 -1.971 1 98.81 21 ALA B CA 1
ATOM 2503 C C . ALA B 1 21 ? 6.871 -1.324 -0.741 1 98.81 21 ALA B C 1
ATOM 2505 O O . ALA B 1 21 ? 7.359 -1.434 0.386 1 98.81 21 ALA B O 1
ATOM 2506 N N . TYR B 1 22 ? 5.684 -0.831 -0.975 1 98.62 22 TYR B N 1
ATOM 2507 C CA . TYR B 1 22 ? 4.828 -0.358 0.109 1 98.62 22 TYR B CA 1
ATOM 2508 C C . TYR B 1 22 ? 4.582 -1.463 1.13 1 98.62 22 TYR B C 1
ATOM 2510 O O . TYR B 1 22 ? 4.77 -1.258 2.332 1 98.62 22 TYR B O 1
ATOM 2518 N N . ALA B 1 23 ? 4.195 -2.652 0.677 1 98.12 23 ALA B N 1
ATOM 2519 C CA . ALA B 1 23 ? 3.924 -3.789 1.554 1 98.12 23 ALA B CA 1
ATOM 2520 C C . ALA B 1 23 ? 5.18 -4.203 2.316 1 98.12 23 ALA B C 1
ATOM 2522 O O . ALA B 1 23 ? 5.117 -4.508 3.512 1 98.12 23 ALA B O 1
ATOM 2523 N N . LEU B 1 24 ? 6.336 -4.203 1.669 1 98.44 24 LEU B N 1
ATOM 2524 C CA . LEU B 1 24 ? 7.59 -4.613 2.293 1 98.44 24 LEU B CA 1
ATOM 2525 C C . LEU B 1 24 ? 7.98 -3.652 3.41 1 98.44 24 LEU B C 1
ATOM 2527 O O . LEU B 1 24 ? 8.492 -4.078 4.449 1 98.44 24 LEU B O 1
ATOM 2531 N N . ILE B 1 25 ? 7.758 -2.32 3.199 1 98.12 25 ILE B N 1
ATOM 2532 C CA . ILE B 1 25 ? 8.094 -1.321 4.207 1 98.12 25 ILE B CA 1
ATOM 2533 C C . ILE B 1 25 ? 7.176 -1.481 5.418 1 98.12 25 ILE B C 1
ATOM 2535 O O . ILE B 1 25 ? 7.641 -1.492 6.559 1 98.12 25 ILE B O 1
ATOM 2539 N N . LEU B 1 26 ? 5.879 -1.608 5.109 1 95.38 26 LEU B N 1
ATOM 2540 C CA . LEU B 1 26 ? 4.898 -1.701 6.188 1 95.38 26 LEU B CA 1
ATOM 2541 C C . LEU B 1 26 ? 5.145 -2.943 7.039 1 95.38 26 LEU B C 1
ATOM 2543 O O . LEU B 1 26 ? 4.891 -2.936 8.242 1 95.38 26 LEU B O 1
ATOM 2547 N N . GLY B 1 27 ? 5.684 -4.004 6.406 1 94 27 GLY B N 1
ATOM 2548 C CA . GLY B 1 27 ? 5.984 -5.227 7.137 1 94 27 GLY B CA 1
ATOM 2549 C C . GLY B 1 27 ? 7.391 -5.254 7.703 1 94 27 GLY B C 1
ATOM 2550 O O . GLY B 1 27 ? 7.766 -6.203 8.398 1 94 27 GLY B O 1
ATOM 2551 N N . SER B 1 28 ? 8.25 -4.207 7.449 1 95.44 28 SER B N 1
ATOM 2552 C CA . SER B 1 28 ? 9.656 -4.164 7.84 1 95.44 28 SER B CA 1
ATOM 2553 C C . SER B 1 28 ? 10.375 -5.449 7.453 1 95.44 28 SER B C 1
ATOM 2555 O O . SER B 1 28 ? 11.07 -6.051 8.273 1 95.44 28 SER B O 1
ATOM 2557 N N . VAL B 1 29 ? 10.211 -5.844 6.219 1 96.94 29 VAL B N 1
ATOM 2558 C CA . VAL B 1 29 ? 10.641 -7.16 5.754 1 96.94 29 VAL B CA 1
ATOM 2559 C C . VAL B 1 29 ? 12.148 -7.156 5.512 1 96.94 29 VAL B C 1
ATOM 2561 O O . VAL B 1 29 ? 12.82 -8.164 5.75 1 96.94 29 VAL B O 1
ATOM 2564 N N . ALA B 1 30 ? 12.695 -6.047 5.031 1 98.06 30 ALA B N 1
ATOM 2565 C CA . ALA B 1 30 ? 14.117 -5.957 4.695 1 98.06 30 ALA B CA 1
ATOM 2566 C C . ALA B 1 30 ? 14.734 -4.684 5.27 1 98.06 30 ALA B C 1
ATOM 2568 O O . ALA B 1 30 ? 14.031 -3.697 5.504 1 98.06 30 ALA B O 1
ATOM 2569 N N . ASP B 1 31 ? 16.031 -4.715 5.445 1 97.69 31 ASP B N 1
ATOM 2570 C CA . ASP B 1 31 ? 16.766 -3.547 5.945 1 97.69 31 ASP B CA 1
ATOM 2571 C C . ASP B 1 31 ? 16.875 -2.471 4.871 1 97.69 31 ASP B C 1
ATOM 2573 O O . ASP B 1 31 ? 16.859 -1.275 5.176 1 97.69 31 ASP B O 1
ATOM 2577 N N . GLU B 1 32 ? 17.031 -2.945 3.666 1 98.25 32 GLU B N 1
ATOM 2578 C CA . GLU B 1 32 ? 17.203 -2.006 2.564 1 98.25 32 GLU B CA 1
ATOM 2579 C C . GLU B 1 32 ? 16.422 -2.438 1.334 1 98.25 32 GLU B C 1
ATOM 2581 O O . GLU B 1 32 ? 16.375 -3.625 1.006 1 98.25 32 GLU B O 1
ATOM 2586 N N . LEU B 1 33 ? 15.742 -1.482 0.763 1 98.81 33 LEU B N 1
ATOM 2587 C CA . LEU B 1 33 ? 15.086 -1.674 -0.526 1 98.81 33 LEU B CA 1
ATOM 2588 C C . LEU B 1 33 ? 15.781 -0.858 -1.613 1 98.81 33 LEU B C 1
ATOM 2590 O O . LEU B 1 33 ? 15.898 0.363 -1.496 1 98.81 33 LEU B O 1
ATOM 2594 N N . LEU B 1 34 ? 16.281 -1.511 -2.617 1 98.88 34 LEU B N 1
ATOM 2595 C CA . LEU B 1 34 ? 16.828 -0.848 -3.797 1 98.88 34 LEU B CA 1
ATOM 2596 C C . LEU B 1 34 ? 15.766 -0.723 -4.891 1 98.88 34 LEU B C 1
ATOM 2598 O O . LEU B 1 34 ? 15.188 -1.724 -5.312 1 98.88 34 LEU B O 1
ATOM 2602 N N . ILE B 1 35 ? 15.516 0.549 -5.297 1 98.88 35 ILE B N 1
ATOM 2603 C CA . ILE B 1 35 ? 14.469 0.855 -6.27 1 98.88 35 ILE B CA 1
ATOM 2604 C C . ILE B 1 35 ? 15.102 1.14 -7.629 1 98.88 35 ILE B C 1
ATOM 2606 O O . ILE B 1 35 ? 15.914 2.061 -7.766 1 98.88 35 ILE B O 1
ATOM 2610 N N . VAL B 1 36 ? 14.727 0.334 -8.641 1 98.81 36 VAL B N 1
ATOM 2611 C CA . VAL B 1 36 ? 15.312 0.455 -9.969 1 98.81 36 VAL B CA 1
ATOM 2612 C C . VAL B 1 36 ? 14.211 0.702 -11 1 98.81 36 VAL B C 1
ATOM 2614 O O . VAL B 1 36 ? 13.188 0.011 -11 1 98.81 36 VAL B O 1
ATOM 2617 N N . ASP B 1 37 ? 14.336 1.636 -11.781 1 98.44 37 ASP B N 1
ATOM 2618 C CA . ASP B 1 37 ? 13.453 1.942 -12.898 1 98.44 37 ASP B CA 1
ATOM 2619 C C . ASP B 1 37 ? 14.188 2.727 -13.984 1 98.44 37 ASP B C 1
ATOM 2621 O O . ASP B 1 37 ? 15.07 3.539 -13.68 1 98.44 37 ASP B O 1
ATOM 2625 N N . ILE B 1 38 ? 13.805 2.508 -15.188 1 97.06 38 ILE B N 1
ATOM 2626 C CA . ILE B 1 38 ? 14.477 3.189 -16.297 1 97.06 38 ILE B CA 1
ATOM 2627 C C . ILE B 1 38 ? 14.062 4.66 -16.328 1 97.06 38 ILE B C 1
ATOM 2629 O O . ILE B 1 38 ? 14.781 5.504 -16.859 1 97.06 38 ILE B O 1
ATOM 2633 N N . ARG B 1 39 ? 12.914 4.984 -15.883 1 97.75 39 ARG B N 1
ATOM 2634 C CA . ARG B 1 39 ? 12.461 6.371 -15.773 1 97.75 39 ARG B CA 1
ATOM 2635 C C . ARG B 1 39 ? 12.977 7.012 -14.492 1 97.75 39 ARG B C 1
ATOM 2637 O O . ARG B 1 39 ? 12.352 6.883 -13.43 1 97.75 39 ARG B O 1
ATOM 2644 N N . ALA B 1 40 ? 13.961 7.754 -14.516 1 97.62 40 ALA B N 1
ATOM 2645 C CA . ALA B 1 40 ? 14.695 8.242 -13.352 1 97.62 40 ALA B CA 1
ATOM 2646 C C . ALA B 1 40 ? 13.82 9.133 -12.484 1 97.62 40 ALA B C 1
ATOM 2648 O O . ALA B 1 40 ? 13.789 8.984 -11.258 1 97.62 40 ALA B O 1
ATOM 2649 N N . LYS B 1 41 ? 13.125 10.078 -13.109 1 97.5 41 LYS B N 1
ATOM 2650 C CA . LYS B 1 41 ? 12.281 11 -12.352 1 97.5 41 LYS B CA 1
ATOM 2651 C C . LYS B 1 41 ? 11.172 10.25 -11.617 1 97.5 41 LYS B C 1
ATOM 2653 O O . LYS B 1 41 ? 10.891 10.531 -10.453 1 97.5 41 LYS B O 1
ATOM 2658 N N . TRP B 1 42 ? 10.555 9.312 -12.336 1 97.69 42 TRP B N 1
ATOM 2659 C CA . TRP B 1 42 ? 9.531 8.461 -11.742 1 97.69 42 TRP B CA 1
ATOM 2660 C C . TRP B 1 42 ? 10.086 7.664 -10.57 1 97.69 42 TRP B C 1
ATOM 2662 O O . TRP B 1 42 ? 9.492 7.637 -9.492 1 97.69 42 TRP B O 1
ATOM 2672 N N . ARG B 1 43 ? 11.227 7.035 -10.766 1 98.31 43 ARG B N 1
ATOM 2673 C CA . ARG B 1 43 ? 11.914 6.246 -9.75 1 98.31 43 ARG B CA 1
ATOM 2674 C C . ARG B 1 43 ? 12.172 7.074 -8.5 1 98.31 43 ARG B C 1
ATOM 2676 O O . ARG B 1 43 ? 11.875 6.641 -7.387 1 98.31 43 ARG B O 1
ATOM 2683 N N . ASP B 1 44 ? 12.68 8.234 -8.711 1 98.12 44 ASP B N 1
ATOM 2684 C CA . ASP B 1 44 ? 13.047 9.086 -7.582 1 98.12 44 ASP B CA 1
ATOM 2685 C C . ASP B 1 44 ? 11.805 9.57 -6.832 1 98.12 44 ASP B C 1
ATOM 2687 O O . ASP B 1 44 ? 11.828 9.719 -5.609 1 98.12 44 ASP B O 1
ATOM 2691 N N . GLY B 1 45 ? 10.711 9.867 -7.586 1 98.12 45 GLY B N 1
ATOM 2692 C CA . GLY B 1 45 ? 9.438 10.18 -6.957 1 98.12 45 GLY B CA 1
ATOM 2693 C C . GLY B 1 45 ? 8.906 9.062 -6.082 1 98.12 45 GLY B C 1
ATOM 2694 O O . GLY B 1 45 ? 8.414 9.305 -4.977 1 98.12 45 GLY B O 1
ATOM 2695 N N . GLN B 1 46 ? 9.062 7.824 -6.609 1 98.69 46 GLN B N 1
ATOM 2696 C CA . GLN B 1 46 ? 8.648 6.66 -5.828 1 98.69 46 GLN B CA 1
ATOM 2697 C C . GLN B 1 46 ? 9.492 6.527 -4.559 1 98.69 46 GLN B C 1
ATOM 2699 O O . GLN B 1 46 ? 8.953 6.289 -3.475 1 98.69 46 GLN B O 1
ATOM 2704 N N . VAL B 1 47 ? 10.766 6.719 -4.664 1 98.56 47 VAL B N 1
ATOM 2705 C CA . VAL B 1 47 ? 11.672 6.594 -3.527 1 98.56 47 VAL B CA 1
ATOM 2706 C C . VAL B 1 47 ? 11.281 7.602 -2.443 1 98.56 47 VAL B C 1
ATOM 2708 O O . VAL B 1 47 ? 11.203 7.25 -1.264 1 98.56 47 VAL B O 1
ATOM 2711 N N . ARG B 1 48 ? 11.039 8.812 -2.828 1 98 48 ARG B N 1
ATOM 2712 C CA . ARG B 1 48 ? 10.688 9.852 -1.865 1 98 48 ARG B CA 1
ATOM 2713 C C . ARG B 1 48 ? 9.367 9.531 -1.172 1 98 48 ARG B C 1
ATOM 2715 O O . ARG B 1 48 ? 9.273 9.602 0.055 1 98 48 ARG B O 1
ATOM 2722 N N . ASP B 1 49 ? 8.367 9.164 -1.94 1 98.5 49 ASP B N 1
ATOM 2723 C CA . ASP B 1 49 ? 7.051 8.844 -1.394 1 98.5 49 ASP B CA 1
ATOM 2724 C C . ASP B 1 49 ? 7.125 7.641 -0.453 1 98.5 49 ASP B C 1
ATOM 2726 O O . ASP B 1 49 ? 6.543 7.66 0.634 1 98.5 49 ASP B O 1
ATOM 2730 N N . LEU B 1 50 ? 7.852 6.664 -0.856 1 98.69 50 LEU B N 1
ATOM 2731 C CA . LEU B 1 50 ? 7.973 5.441 -0.07 1 98.69 50 LEU B CA 1
ATOM 2732 C C . LEU B 1 50 ? 8.867 5.664 1.147 1 98.69 50 LEU B C 1
ATOM 2734 O O . LEU B 1 50 ? 8.688 5.008 2.178 1 98.69 50 LEU B O 1
ATOM 2738 N N . THR B 1 51 ? 9.844 6.555 1.054 1 98.06 51 THR B N 1
ATOM 2739 C CA . THR B 1 51 ? 10.633 6.922 2.223 1 98.06 51 THR B CA 1
ATOM 2740 C C . THR B 1 51 ? 9.75 7.562 3.291 1 98.06 51 THR B C 1
ATOM 2742 O O . THR B 1 51 ? 9.945 7.332 4.484 1 98.06 51 THR B O 1
ATOM 2745 N N . ASP B 1 52 ? 8.75 8.359 2.861 1 98 52 ASP B N 1
ATOM 2746 C CA . ASP B 1 52 ? 7.781 8.922 3.799 1 98 52 ASP B CA 1
ATOM 2747 C C . ASP B 1 52 ? 7.074 7.812 4.574 1 98 52 ASP B C 1
ATOM 2749 O O . ASP B 1 52 ? 6.734 7.988 5.746 1 98 52 ASP B O 1
ATOM 2753 N N . VAL B 1 53 ? 6.809 6.699 3.926 1 98.44 53 VAL B N 1
ATOM 2754 C CA . VAL B 1 53 ? 6.172 5.551 4.562 1 98.44 53 VAL B CA 1
ATOM 2755 C C . VAL B 1 53 ? 7.074 5.012 5.668 1 98.44 53 VAL B C 1
ATOM 2757 O O . VAL B 1 53 ? 6.605 4.719 6.773 1 98.44 53 VAL B O 1
ATOM 2760 N N . ALA B 1 54 ? 8.352 4.855 5.336 1 97.81 54 ALA B N 1
ATOM 2761 C CA . ALA B 1 54 ? 9.312 4.359 6.32 1 97.81 54 ALA B CA 1
ATOM 2762 C C . ALA B 1 54 ? 9.359 5.273 7.543 1 97.81 54 ALA B C 1
ATOM 2764 O O . ALA B 1 54 ? 9.406 4.801 8.68 1 97.81 54 ALA B O 1
ATOM 2765 N N . TYR B 1 55 ? 9.344 6.586 7.305 1 96.56 55 TYR B N 1
ATOM 2766 C CA . TYR B 1 55 ? 9.328 7.543 8.406 1 96.56 55 TYR B CA 1
ATOM 2767 C C . TYR B 1 55 ? 8.062 7.398 9.242 1 96.56 55 TYR B C 1
ATOM 2769 O O . TYR B 1 55 ? 8.125 7.371 10.477 1 96.56 55 TYR B O 1
ATOM 2777 N N . ALA B 1 56 ? 6.918 7.324 8.57 1 96.25 56 ALA B N 1
ATOM 2778 C CA . ALA B 1 56 ? 5.617 7.305 9.242 1 96.25 56 ALA B CA 1
ATOM 2779 C C . ALA B 1 56 ? 5.469 6.066 10.117 1 96.25 56 ALA B C 1
ATOM 2781 O O . ALA B 1 56 ? 4.812 6.109 11.156 1 96.25 56 ALA B O 1
ATOM 2782 N N . HIS B 1 57 ? 6.109 4.969 9.703 1 94.38 57 HIS B N 1
ATOM 2783 C CA . HIS B 1 57 ? 5.965 3.705 10.414 1 94.38 57 HIS B CA 1
ATOM 2784 C C . HIS B 1 57 ? 7.188 3.416 11.281 1 94.38 57 HIS B C 1
ATOM 2786 O O . HIS B 1 57 ? 7.312 2.324 11.844 1 94.38 57 HIS B O 1
ATOM 2792 N N . GLU B 1 58 ? 8.148 4.414 11.305 1 90.06 58 GLU B N 1
ATOM 2793 C CA . GLU B 1 58 ? 9.414 4.238 12.016 1 90.06 58 GLU B CA 1
ATOM 2794 C C . GLU B 1 58 ? 10.078 2.916 11.648 1 90.06 58 GLU B C 1
ATOM 2796 O O . GLU B 1 58 ? 10.555 2.188 12.516 1 90.06 58 GLU B O 1
ATOM 2801 N N . SER B 1 59 ? 9.859 2.631 10.391 1 87.69 59 SER B N 1
ATOM 2802 C CA . SER B 1 59 ? 10.5 1.435 9.859 1 87.69 59 SER B CA 1
ATOM 2803 C C . SER B 1 59 ? 12.008 1.615 9.758 1 87.69 59 SER B C 1
ATOM 2805 O O . SER B 1 59 ? 12.492 2.719 9.5 1 87.69 59 SER B O 1
ATOM 2807 N N . ARG B 1 60 ? 12.758 0.579 9.953 1 86.19 60 ARG B N 1
ATOM 2808 C CA . ARG B 1 60 ? 14.211 0.609 9.812 1 86.19 60 ARG B CA 1
ATOM 2809 C C . ARG B 1 60 ?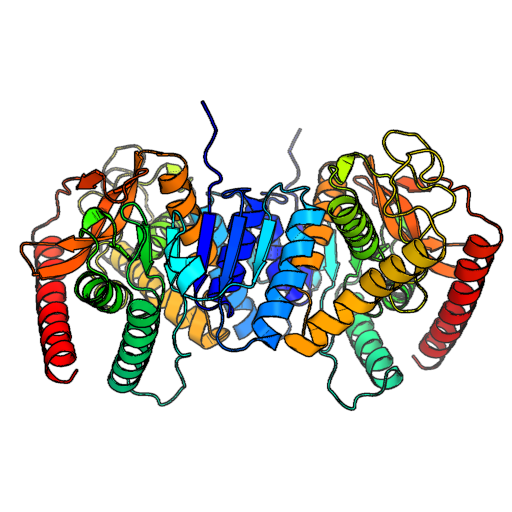 14.617 0.437 8.352 1 86.19 60 ARG B C 1
ATOM 2811 O O . ARG B 1 60 ? 15.797 0.536 8.016 1 86.19 60 ARG B O 1
ATOM 2818 N N . THR B 1 61 ? 13.625 0.168 7.559 1 95.44 61 THR B N 1
ATOM 2819 C CA . THR B 1 61 ? 13.914 -0.078 6.152 1 95.44 61 THR B CA 1
ATOM 2820 C C . THR B 1 61 ? 14.398 1.198 5.469 1 95.44 61 THR B C 1
ATOM 2822 O O . THR B 1 61 ? 13.734 2.234 5.535 1 95.44 61 THR B O 1
ATOM 2825 N N . ARG B 1 62 ? 15.523 1.156 4.82 1 96.31 62 ARG B N 1
ATOM 2826 C CA . ARG B 1 62 ? 16.062 2.271 4.047 1 96.31 62 ARG B CA 1
ATOM 2827 C C . ARG B 1 62 ? 15.805 2.074 2.555 1 96.31 62 ARG B C 1
ATOM 2829 O O . ARG B 1 62 ? 15.953 0.966 2.037 1 96.31 62 ARG B O 1
ATOM 2836 N N . LEU B 1 63 ? 15.359 3.125 1.934 1 97.81 63 LEU B N 1
ATOM 2837 C CA . LEU B 1 63 ? 15.102 3.072 0.499 1 97.81 63 LEU B CA 1
ATOM 2838 C C . LEU B 1 63 ? 16.141 3.869 -0.272 1 97.81 63 LEU B C 1
ATOM 2840 O O . LEU B 1 63 ? 16.547 4.957 0.151 1 97.81 63 LEU B O 1
ATOM 2844 N N . ARG B 1 64 ? 16.5 3.357 -1.443 1 96.81 64 ARG B N 1
ATOM 2845 C CA . ARG B 1 64 ? 17.406 4.121 -2.301 1 96.81 64 ARG B CA 1
ATOM 2846 C C . ARG B 1 64 ? 17.219 3.738 -3.766 1 96.81 64 ARG B C 1
ATOM 2848 O O . ARG B 1 64 ? 16.953 2.576 -4.082 1 96.81 64 ARG B O 1
ATOM 2855 N N . ALA B 1 65 ? 17.359 4.758 -4.566 1 98.44 65 ALA B N 1
ATOM 2856 C CA . ALA B 1 65 ? 17.469 4.496 -6 1 98.44 65 ALA B CA 1
ATOM 2857 C C . ALA B 1 65 ? 18.75 3.727 -6.312 1 98.44 65 ALA B C 1
ATOM 2859 O O . ALA B 1 65 ? 19.797 3.947 -5.676 1 98.44 65 ALA B O 1
ATOM 2860 N N . ALA B 1 66 ? 18.703 2.799 -7.262 1 98.44 66 ALA B N 1
ATOM 2861 C CA . ALA B 1 66 ? 19.891 2.002 -7.613 1 98.44 66 ALA B CA 1
ATOM 2862 C C . ALA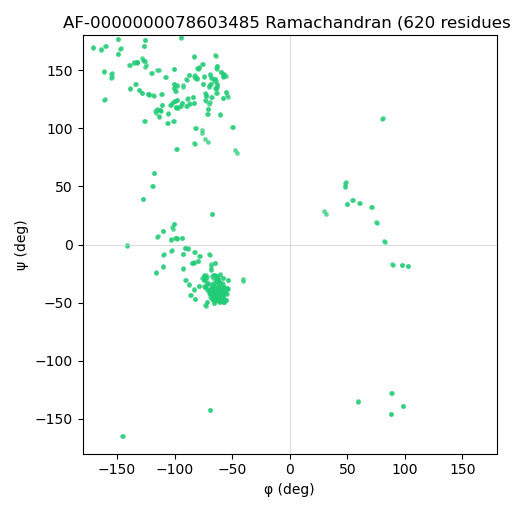 B 1 66 ? 19.859 1.617 -9.086 1 98.44 66 ALA B C 1
ATOM 2864 O O . ALA B 1 66 ? 18.891 1.869 -9.789 1 98.44 66 ALA B O 1
ATOM 2865 N N . GLY B 1 67 ? 21.047 1.184 -9.578 1 97.88 67 GLY B N 1
ATOM 2866 C CA . GLY B 1 67 ? 21.141 0.589 -10.898 1 97.88 67 GLY B CA 1
ATOM 2867 C C . GLY B 1 67 ? 21.062 -0.925 -10.883 1 97.88 67 GLY B C 1
ATOM 2868 O O . GLY B 1 67 ? 20.969 -1.535 -9.812 1 97.88 67 GLY B O 1
ATOM 2869 N N . TYR B 1 68 ? 21.094 -1.491 -12.055 1 98.31 68 TYR B N 1
ATOM 2870 C CA . TYR B 1 68 ? 20.922 -2.93 -12.219 1 98.31 68 TYR B CA 1
ATOM 2871 C C . TYR B 1 68 ? 22.047 -3.699 -11.547 1 98.31 68 TYR B C 1
ATOM 2873 O O . TYR B 1 68 ? 21.812 -4.719 -10.898 1 98.31 68 TYR B O 1
ATOM 2881 N N . ARG B 1 69 ? 23.234 -3.26 -11.602 1 97.75 69 ARG B N 1
ATOM 2882 C CA . ARG B 1 69 ? 24.391 -3.973 -11.078 1 97.75 69 ARG B CA 1
ATOM 2883 C C . ARG B 1 69 ? 24.328 -4.07 -9.555 1 97.75 69 ARG B C 1
ATOM 2885 O O . ARG B 1 69 ? 24.594 -5.129 -8.984 1 97.75 69 ARG B O 1
ATOM 2892 N N . GLU B 1 70 ? 24 -2.939 -8.977 1 97.88 70 GLU B N 1
ATOM 2893 C CA . GLU B 1 70 ? 23.828 -2.955 -7.527 1 97.88 70 GLU B CA 1
ATOM 2894 C C . GLU B 1 70 ? 22.672 -3.854 -7.117 1 97.88 70 GLU B C 1
ATOM 2896 O O . GLU B 1 70 ? 22.75 -4.562 -6.113 1 97.88 70 GLU B O 1
ATOM 2901 N N . ALA B 1 71 ? 21.625 -3.82 -7.863 1 98.5 71 ALA B N 1
ATOM 2902 C CA . ALA B 1 71 ? 20.438 -4.605 -7.594 1 98.5 71 ALA B CA 1
ATOM 2903 C C . ALA B 1 71 ? 20.734 -6.102 -7.625 1 98.5 71 ALA B C 1
ATOM 2905 O O . ALA B 1 71 ? 20.203 -6.867 -6.824 1 98.5 71 ALA B O 1
ATOM 2906 N N . SER B 1 72 ? 21.625 -6.535 -8.516 1 98.31 72 SER B N 1
ATOM 2907 C CA . SER B 1 72 ? 21.906 -7.949 -8.719 1 98.31 72 SER B CA 1
ATOM 2908 C C . SER B 1 72 ? 22.656 -8.539 -7.527 1 98.31 72 SER B C 1
ATOM 2910 O O . SER B 1 72 ? 22.781 -9.758 -7.406 1 98.31 72 SER B O 1
ATOM 2912 N N . GLN B 1 73 ? 23.078 -7.672 -6.594 1 98.25 73 GLN B N 1
ATOM 2913 C CA . GLN B 1 73 ? 23.844 -8.109 -5.43 1 98.25 73 GLN B CA 1
ATOM 2914 C C . GLN B 1 73 ? 22.938 -8.266 -4.211 1 98.25 73 GLN B C 1
ATOM 2916 O O . GLN B 1 73 ? 23.406 -8.609 -3.121 1 98.25 73 GLN B O 1
ATOM 2921 N N . CYS B 1 74 ? 21.688 -8.109 -4.34 1 98.69 74 CYS B N 1
ATOM 2922 C CA . CYS B 1 74 ? 20.734 -8.164 -3.23 1 98.69 74 CYS B CA 1
ATOM 2923 C C . CYS B 1 74 ? 20.359 -9.609 -2.906 1 98.69 74 CYS B C 1
ATOM 2925 O O . CYS B 1 74 ? 20.609 -10.508 -3.707 1 98.69 74 CYS B O 1
ATOM 2927 N N . ASP B 1 75 ? 19.828 -9.766 -1.689 1 98.81 75 ASP B N 1
ATOM 2928 C CA . ASP B 1 75 ? 19.328 -11.078 -1.285 1 98.81 75 ASP B CA 1
ATOM 2929 C C . ASP B 1 75 ? 18.203 -11.547 -2.217 1 98.81 75 ASP B C 1
ATOM 2931 O O . ASP B 1 75 ? 18.156 -12.719 -2.598 1 98.81 75 ASP B O 1
ATOM 2935 N N . ILE B 1 76 ? 17.312 -10.719 -2.521 1 98.94 76 ILE B N 1
ATOM 2936 C CA . ILE B 1 76 ? 16.188 -11.008 -3.412 1 98.94 76 ILE B CA 1
ATOM 2937 C C . ILE B 1 76 ? 16.062 -9.898 -4.461 1 98.94 76 ILE B C 1
ATOM 2939 O O . ILE B 1 76 ? 16.203 -8.719 -4.141 1 98.94 76 ILE B O 1
ATOM 2943 N N . VAL B 1 77 ? 15.914 -10.242 -5.668 1 98.94 77 VAL B N 1
ATOM 2944 C CA . VAL B 1 77 ? 15.594 -9.336 -6.766 1 98.94 77 VAL B CA 1
ATOM 2945 C C . VAL B 1 77 ? 14.188 -9.633 -7.289 1 98.94 77 VAL B C 1
ATOM 2947 O O . VAL B 1 77 ? 13.93 -10.734 -7.785 1 98.94 77 VAL B O 1
ATOM 2950 N N . VAL B 1 78 ? 13.305 -8.688 -7.148 1 98.94 78 VAL B N 1
ATOM 2951 C CA . VAL B 1 78 ? 11.93 -8.812 -7.621 1 98.94 78 VAL B CA 1
ATOM 2952 C C . VAL B 1 78 ? 11.781 -8.109 -8.969 1 98.94 78 VAL B C 1
ATOM 2954 O O . VAL B 1 78 ? 11.969 -6.898 -9.07 1 98.94 78 VAL B O 1
ATOM 2957 N N . ILE B 1 79 ? 11.445 -8.828 -9.992 1 98.88 79 ILE B N 1
ATOM 2958 C CA . ILE B 1 79 ? 11.289 -8.25 -11.328 1 98.88 79 ILE B CA 1
ATOM 2959 C C . ILE B 1 79 ? 9.805 -8.039 -11.625 1 98.88 79 ILE B C 1
ATOM 2961 O O . ILE B 1 79 ? 9.07 -9 -11.859 1 98.88 79 ILE B O 1
ATOM 2965 N N . THR B 1 80 ? 9.398 -6.781 -11.594 1 98.5 80 THR B N 1
ATOM 2966 C CA . THR B 1 80 ? 8.023 -6.43 -11.938 1 98.5 80 THR B CA 1
ATOM 2967 C C . THR B 1 80 ? 7.973 -5.684 -13.266 1 98.5 80 THR B C 1
ATOM 2969 O O . THR B 1 80 ? 6.895 -5.484 -13.828 1 98.5 80 THR B O 1
ATOM 2972 N N . ALA B 1 81 ? 9.125 -5.328 -13.773 1 97.31 81 ALA B N 1
ATOM 2973 C CA . ALA B 1 81 ? 9.203 -4.57 -15.023 1 97.31 81 ALA B CA 1
ATOM 2974 C C . ALA B 1 81 ? 8.523 -5.32 -16.172 1 97.31 81 ALA B C 1
ATOM 2976 O O . ALA B 1 81 ? 8.805 -6.5 -16.391 1 97.31 81 ALA B O 1
ATOM 2977 N N . GLY B 1 82 ? 7.684 -4.777 -16.812 1 92.19 82 GLY B N 1
ATOM 2978 C CA . GLY B 1 82 ? 6.938 -5.262 -17.953 1 92.19 82 GLY B CA 1
ATOM 2979 C C . GLY B 1 82 ? 6.102 -4.184 -18.625 1 92.19 82 GLY B C 1
ATOM 2980 O O . GLY B 1 82 ? 6.012 -3.062 -18.125 1 92.19 82 GLY B O 1
ATOM 2981 N N . SER B 1 83 ? 5.621 -4.473 -19.703 1 86.44 83 SER B N 1
ATOM 2982 C CA . SER B 1 83 ? 4.785 -3.525 -20.438 1 86.44 83 SER B CA 1
ATOM 2983 C C . SER B 1 83 ? 3.324 -3.637 -20.016 1 86.44 83 SER B C 1
ATOM 2985 O O . SER B 1 83 ? 2.873 -4.707 -19.594 1 86.44 83 SER B O 1
ATOM 2987 N N . LYS B 1 84 ? 2.648 -2.459 -20.031 1 78.5 84 LYS B N 1
ATOM 2988 C CA . LYS B 1 84 ? 1.199 -2.498 -19.844 1 78.5 84 LYS B CA 1
ATOM 2989 C C . LYS B 1 84 ? 0.516 -3.135 -21.047 1 78.5 84 LYS B C 1
ATOM 2991 O O . LYS B 1 84 ? 0.931 -2.922 -22.188 1 78.5 84 LYS B O 1
ATOM 2996 N N . PHE B 1 85 ? -0.401 -3.91 -20.656 1 73.25 85 PHE B N 1
ATOM 2997 C CA . PHE B 1 85 ? -1.166 -4.473 -21.766 1 73.25 85 PHE B CA 1
ATOM 2998 C C . PHE B 1 85 ? -2.039 -3.408 -22.422 1 73.25 85 PHE B C 1
ATOM 3000 O O . PHE B 1 85 ? -2.805 -2.723 -21.734 1 73.25 85 PHE B O 1
ATOM 3007 N N . SER B 1 86 ? -1.789 -3.127 -23.625 1 70.62 86 SER B N 1
ATOM 3008 C CA . SER B 1 86 ? -2.58 -2.139 -24.359 1 70.62 86 SER B CA 1
ATOM 3009 C C . SER B 1 86 ? -3.734 -2.797 -25.109 1 70.62 86 SER B C 1
ATOM 3011 O O . SER B 1 86 ? -3.574 -3.873 -25.688 1 70.62 86 SER B O 1
ATOM 3013 N N . TYR B 1 87 ? -4.801 -2.096 -24.938 1 69.19 87 TYR B N 1
ATOM 3014 C CA . TYR B 1 87 ? -5.949 -2.586 -25.688 1 69.19 87 TYR B CA 1
ATOM 3015 C C . TYR B 1 87 ? -5.621 -2.699 -27.172 1 69.19 87 TYR B C 1
ATOM 3017 O O . TYR B 1 87 ? -5.023 -1.79 -27.75 1 69.19 87 TYR B O 1
ATOM 3025 N N . GLY B 1 88 ? -5.906 -3.775 -27.797 1 72.62 88 GLY B N 1
ATOM 3026 C CA . GLY B 1 88 ? -5.629 -4.027 -29.203 1 72.62 88 GLY B CA 1
ATOM 3027 C C . GLY B 1 88 ? -4.359 -4.824 -29.422 1 72.62 88 GLY B C 1
ATOM 3028 O O . GLY B 1 88 ? -4.133 -5.352 -30.516 1 72.62 88 GLY B O 1
ATOM 3029 N N . GLN B 1 89 ? -3.541 -4.84 -28.391 1 78.75 89 GLN B N 1
ATOM 3030 C CA . GLN B 1 89 ? -2.309 -5.617 -28.484 1 78.75 89 GLN B CA 1
ATOM 3031 C C . GLN B 1 89 ? -2.604 -7.113 -28.484 1 78.75 89 GLN B C 1
ATOM 3033 O O . GLN B 1 89 ? -3.479 -7.582 -27.75 1 78.75 89 GLN B O 1
ATOM 3038 N N . THR B 1 90 ? -1.871 -7.758 -29.422 1 83.38 90 THR B N 1
ATOM 3039 C CA . THR B 1 90 ? -2.039 -9.203 -29.438 1 83.38 90 THR B CA 1
ATOM 3040 C C . THR B 1 90 ? -1.289 -9.852 -28.266 1 83.38 90 THR B C 1
ATOM 3042 O O . THR B 1 90 ? -0.311 -9.289 -27.766 1 83.38 90 THR B O 1
ATOM 3045 N N . SER B 1 91 ? -1.789 -10.977 -27.938 1 82.44 91 SER B N 1
ATOM 3046 C CA . SER B 1 91 ? -1.122 -11.734 -26.875 1 82.44 91 SER B CA 1
ATOM 3047 C C . SER B 1 91 ? 0.331 -12.023 -27.234 1 82.44 91 SER B C 1
ATOM 3049 O O . SER B 1 91 ? 1.211 -11.969 -26.375 1 82.44 91 SER B O 1
ATOM 3051 N N . LEU B 1 92 ? 0.553 -12.273 -28.438 1 85.19 92 LEU B N 1
ATOM 3052 C CA . LEU B 1 92 ? 1.895 -12.609 -28.906 1 85.19 92 LEU B CA 1
ATOM 3053 C C . LEU B 1 92 ? 2.816 -11.391 -28.828 1 85.19 92 LEU B C 1
ATOM 3055 O O . LEU B 1 92 ? 3.979 -11.516 -28.438 1 85.19 92 LEU B O 1
ATOM 3059 N N . ASP B 1 93 ? 2.34 -10.281 -29.266 1 87.75 93 ASP B N 1
ATOM 3060 C CA . ASP B 1 93 ? 3.115 -9.047 -29.172 1 87.75 93 ASP B CA 1
ATOM 3061 C C . ASP B 1 93 ? 3.455 -8.727 -27.719 1 87.75 93 ASP B C 1
ATOM 3063 O O . ASP B 1 93 ? 4.574 -8.305 -27.406 1 87.75 93 ASP B O 1
ATOM 3067 N N . TYR B 1 94 ? 2.463 -8.906 -26.906 1 89.69 94 TYR B N 1
ATOM 3068 C CA . TYR B 1 94 ? 2.646 -8.703 -25.469 1 89.69 94 TYR B CA 1
ATOM 3069 C C . TYR B 1 94 ? 3.727 -9.625 -24.922 1 89.69 94 TYR B C 1
ATOM 3071 O O . TYR B 1 94 ? 4.602 -9.195 -24.172 1 89.69 94 TYR B O 1
ATOM 3079 N N . LEU B 1 95 ? 3.709 -10.797 -25.359 1 91.38 95 LEU B N 1
ATOM 3080 C CA . LEU B 1 95 ? 4.656 -11.82 -24.938 1 91.38 95 LEU B CA 1
ATOM 3081 C C . LEU B 1 95 ? 6.07 -11.477 -25.375 1 91.38 95 LEU B C 1
ATOM 3083 O O . LEU B 1 95 ? 7.012 -11.523 -24.578 1 91.38 95 LEU B O 1
ATOM 3087 N N . TYR B 1 96 ? 6.246 -11.07 -26.578 1 91.62 96 TYR B N 1
ATOM 3088 C CA . TYR B 1 96 ? 7.57 -10.766 -27.109 1 91.62 96 TYR B CA 1
ATOM 3089 C C . TYR B 1 96 ? 8.141 -9.5 -26.469 1 91.62 96 TYR B C 1
ATOM 3091 O O . TYR B 1 96 ? 9.336 -9.43 -26.188 1 91.62 96 TYR B O 1
ATOM 3099 N N . ARG B 1 97 ? 7.301 -8.594 -26.297 1 92.94 97 ARG B N 1
ATOM 3100 C CA . ARG B 1 97 ? 7.75 -7.359 -25.656 1 92.94 97 ARG B CA 1
ATOM 3101 C C . ARG B 1 97 ? 8.266 -7.625 -24.25 1 92.94 97 ARG B C 1
ATOM 3103 O O . ARG B 1 97 ? 9.359 -7.176 -23.891 1 92.94 97 ARG B O 1
ATOM 3110 N N . ASN B 1 98 ? 7.508 -8.391 -23.469 1 95.81 98 ASN B N 1
ATOM 3111 C CA . ASN B 1 98 ? 7.902 -8.641 -22.094 1 95.81 98 ASN B CA 1
ATOM 3112 C C . ASN B 1 98 ? 9.102 -9.586 -22 1 95.81 98 ASN B C 1
ATOM 3114 O O . ASN B 1 98 ? 9.914 -9.484 -21.094 1 95.81 98 ASN B O 1
ATOM 3118 N N . THR B 1 99 ? 9.211 -10.438 -23.016 1 96.75 99 THR B N 1
ATOM 3119 C CA . THR B 1 99 ? 10.406 -11.273 -23.094 1 96.75 99 THR B CA 1
ATOM 3120 C C . THR B 1 99 ? 11.641 -10.422 -23.375 1 96.75 99 THR B C 1
ATOM 3122 O O . THR B 1 99 ? 12.711 -10.664 -22.812 1 96.75 99 THR B O 1
ATOM 3125 N N . GLY B 1 100 ? 11.469 -9.43 -24.312 1 96.38 100 GLY B N 1
ATOM 3126 C CA . GLY B 1 100 ? 12.555 -8.508 -24.594 1 96.38 100 GLY B CA 1
ATOM 3127 C C . GLY B 1 100 ? 12.984 -7.695 -23.375 1 96.38 100 GLY B C 1
ATOM 3128 O O . GLY B 1 100 ? 14.172 -7.535 -23.125 1 96.38 100 GLY B O 1
ATOM 3129 N N . ILE B 1 101 ? 12.062 -7.277 -22.625 1 97 101 ILE B N 1
ATOM 3130 C CA . ILE B 1 101 ? 12.344 -6.492 -21.438 1 97 101 ILE B CA 1
ATOM 3131 C C . ILE B 1 101 ? 13.078 -7.355 -20.406 1 97 101 ILE B C 1
ATOM 3133 O O . ILE B 1 101 ? 14.109 -6.945 -19.859 1 97 101 ILE B O 1
ATOM 3137 N N . LEU B 1 102 ? 12.586 -8.547 -20.203 1 97.94 102 LEU B N 1
ATOM 3138 C CA . LEU B 1 102 ? 13.211 -9.445 -19.234 1 97.94 102 LEU B CA 1
ATOM 3139 C C . LEU B 1 102 ? 14.648 -9.742 -19.625 1 97.94 102 LEU B C 1
ATOM 3141 O O . LEU B 1 102 ? 15.547 -9.711 -18.781 1 97.94 102 LEU B O 1
ATOM 3145 N N . ARG B 1 103 ? 14.875 -10.039 -20.875 1 97.5 103 ARG B N 1
ATOM 3146 C CA . ARG B 1 103 ? 16.219 -10.344 -21.359 1 97.5 103 ARG B CA 1
ATOM 3147 C C . ARG B 1 103 ? 17.172 -9.18 -21.094 1 97.5 103 ARG B C 1
ATOM 3149 O O . ARG B 1 103 ? 18.281 -9.383 -20.609 1 97.5 103 ARG B O 1
ATOM 3156 N N . SER B 1 104 ? 16.688 -8.047 -21.453 1 97.25 104 SER B N 1
ATOM 3157 C CA . SER B 1 104 ? 17.5 -6.852 -21.25 1 97.25 104 SER B CA 1
ATOM 3158 C C . SER B 1 104 ? 17.828 -6.645 -19.781 1 97.25 104 SER B C 1
ATOM 3160 O O . SER B 1 104 ? 18.984 -6.41 -19.422 1 97.25 104 SER B O 1
ATOM 3162 N N . VAL B 1 105 ? 16.875 -6.797 -18.938 1 98.12 105 VAL B N 1
ATOM 3163 C CA . VAL B 1 105 ? 17.016 -6.566 -17.5 1 98.12 105 VAL B CA 1
ATOM 3164 C C . VAL B 1 105 ? 17.984 -7.59 -16.906 1 98.12 105 VAL B C 1
ATOM 3166 O O . VAL B 1 105 ? 18.938 -7.223 -16.219 1 98.12 105 VAL B O 1
ATOM 3169 N N . VAL B 1 106 ? 17.781 -8.836 -17.172 1 98.56 106 VAL B N 1
ATOM 3170 C CA . VAL B 1 106 ? 18.578 -9.906 -16.578 1 98.56 106 VAL B CA 1
ATOM 3171 C C . VAL B 1 106 ? 20 -9.836 -17.109 1 98.56 106 VAL B C 1
ATOM 3173 O O . VAL B 1 106 ? 20.953 -10.016 -16.344 1 98.56 106 VAL B O 1
ATOM 3176 N N . ASN B 1 107 ? 20.172 -9.555 -18.391 1 98.06 107 ASN B N 1
ATOM 3177 C CA . ASN B 1 107 ? 21.516 -9.445 -18.953 1 98.06 107 ASN B CA 1
ATOM 3178 C C . ASN B 1 107 ? 22.297 -8.297 -18.328 1 98.06 107 ASN B C 1
ATOM 3180 O O . ASN B 1 107 ? 23.5 -8.414 -18.109 1 98.06 107 ASN B O 1
ATOM 3184 N N . GLU B 1 108 ? 21.594 -7.191 -18.078 1 97.88 108 GLU B N 1
ATOM 3185 C CA . GLU B 1 108 ? 22.25 -6.047 -17.453 1 97.88 108 GLU B CA 1
ATOM 3186 C C . GLU B 1 108 ? 22.625 -6.352 -16 1 97.88 108 GLU B C 1
ATOM 3188 O O . GLU B 1 108 ? 23.547 -5.742 -15.453 1 97.88 108 GLU B O 1
ATOM 3193 N N . MET B 1 109 ? 21.984 -7.316 -15.406 1 98.25 109 MET B N 1
ATOM 3194 C CA . MET B 1 109 ? 22.172 -7.602 -13.992 1 98.25 109 MET B CA 1
ATOM 3195 C C . MET B 1 109 ? 23.25 -8.656 -13.789 1 98.25 109 MET B C 1
ATOM 3197 O O . MET B 1 109 ? 23.844 -8.75 -12.711 1 98.25 109 MET B O 1
ATOM 3201 N N . LYS B 1 110 ? 23.547 -9.422 -14.758 1 97.44 110 LYS B N 1
ATOM 3202 C CA . LYS B 1 110 ? 24.547 -10.477 -14.641 1 97.44 110 LYS B CA 1
ATOM 3203 C C . LYS B 1 110 ? 25.953 -9.898 -14.461 1 97.44 110 LYS B C 1
ATOM 3205 O O . LYS B 1 110 ? 26.281 -8.867 -15.055 1 97.44 110 LYS B O 1
ATOM 3210 N N . PRO B 1 111 ? 26.797 -10.578 -13.617 1 97.31 111 PRO B N 1
ATOM 3211 C CA . PRO B 1 111 ? 26.5 -11.781 -12.836 1 97.31 111 PRO B CA 1
ATOM 3212 C C . PRO B 1 111 ? 25.797 -11.469 -11.523 1 97.31 111 PRO B C 1
ATOM 3214 O O . PRO B 1 111 ? 26.125 -10.477 -10.859 1 97.31 111 PRO B O 1
ATOM 3217 N N . PHE B 1 112 ? 24.938 -12.328 -11.148 1 98.44 112 PHE B N 1
ATOM 3218 C CA . PHE B 1 112 ? 24.25 -12.203 -9.867 1 98.44 112 PHE B CA 1
ATOM 3219 C C . PHE B 1 112 ? 25.156 -12.672 -8.727 1 98.44 112 PHE B C 1
ATOM 3221 O O . PHE B 1 112 ? 26.062 -13.484 -8.938 1 98.44 112 PHE B O 1
ATOM 3228 N N . ARG B 1 113 ? 24.859 -12.055 -7.559 1 97.88 113 ARG B N 1
ATOM 3229 C CA . ARG B 1 113 ? 25.422 -12.672 -6.359 1 97.88 113 ARG B CA 1
ATOM 3230 C C . ARG B 1 113 ? 25.016 -14.133 -6.254 1 97.88 113 ARG B C 1
ATOM 3232 O O . ARG B 1 113 ? 23.875 -14.484 -6.555 1 97.88 113 ARG B O 1
ATOM 3239 N N . PHE B 1 114 ? 25.859 -15.016 -5.746 1 97.25 114 PHE B N 1
ATOM 3240 C CA . PHE B 1 114 ? 25.719 -16.469 -5.863 1 97.25 114 PHE B CA 1
ATOM 3241 C C . PHE B 1 114 ? 24.5 -16.953 -5.094 1 97.25 114 PHE B C 1
ATOM 3243 O O . PHE B 1 114 ? 23.922 -17.984 -5.422 1 97.25 114 PHE B O 1
ATOM 3250 N N . ASP B 1 115 ? 24.078 -16.203 -4.043 1 97.81 115 ASP B N 1
ATOM 3251 C CA . ASP B 1 115 ? 22.969 -16.672 -3.221 1 97.81 115 ASP B CA 1
ATOM 3252 C C . ASP B 1 115 ? 21.719 -15.812 -3.434 1 97.81 115 ASP B C 1
ATOM 3254 O O . ASP B 1 115 ? 20.797 -15.852 -2.627 1 97.81 115 ASP B O 1
ATOM 3258 N N . THR B 1 116 ? 21.75 -14.969 -4.473 1 98.69 116 THR B N 1
ATOM 3259 C CA . THR B 1 116 ? 20.609 -14.133 -4.801 1 98.69 116 THR B CA 1
ATOM 3260 C C . THR B 1 116 ? 19.406 -14.984 -5.207 1 98.69 116 THR B C 1
ATOM 3262 O O . THR B 1 116 ? 19.562 -15.961 -5.941 1 98.69 116 THR B O 1
ATOM 3265 N N . ILE B 1 117 ? 18.266 -14.648 -4.691 1 98.94 117 ILE B N 1
ATOM 3266 C CA . ILE B 1 117 ? 17.016 -15.227 -5.172 1 98.94 117 ILE B CA 1
ATOM 3267 C C . ILE B 1 117 ? 16.359 -14.266 -6.164 1 98.94 117 ILE B C 1
ATOM 3269 O O . ILE B 1 117 ? 16.172 -13.086 -5.863 1 98.94 117 ILE B O 1
ATOM 3273 N N . LEU B 1 118 ? 16.078 -14.734 -7.34 1 98.94 118 LEU B N 1
ATOM 3274 C CA . LEU B 1 118 ? 15.398 -13.984 -8.383 1 98.94 118 LEU B CA 1
ATOM 3275 C C . LEU B 1 118 ? 13.914 -14.328 -8.422 1 98.94 118 LEU B C 1
ATOM 3277 O O . LEU B 1 118 ? 13.547 -15.484 -8.633 1 98.94 118 LEU B O 1
ATOM 3281 N N . LEU B 1 119 ? 13.062 -13.344 -8.172 1 98.94 119 LEU B N 1
ATOM 3282 C CA . LEU B 1 119 ? 11.617 -13.531 -8.156 1 98.94 119 LEU B CA 1
ATOM 3283 C C . LEU B 1 119 ? 10.953 -12.766 -9.297 1 98.94 119 LEU B C 1
ATOM 3285 O O . LEU B 1 119 ? 10.883 -11.531 -9.258 1 98.94 119 LEU B O 1
ATOM 3289 N N . VAL B 1 120 ? 10.43 -13.477 -10.266 1 98.94 120 VAL B N 1
ATOM 3290 C CA . VAL B 1 120 ? 9.75 -12.883 -11.414 1 98.94 120 VAL B CA 1
ATOM 3291 C C . VAL B 1 120 ? 8.266 -12.711 -11.102 1 98.94 120 VAL B C 1
ATOM 3293 O O . VAL B 1 120 ? 7.594 -13.664 -10.703 1 98.94 120 VAL B O 1
ATOM 3296 N N . VAL B 1 121 ? 7.77 -11.484 -11.258 1 98.69 121 VAL B N 1
ATOM 3297 C CA . VAL B 1 121 ? 6.375 -11.148 -10.992 1 98.69 121 VAL B CA 1
ATOM 3298 C C . VAL B 1 121 ? 5.699 -10.703 -12.289 1 98.69 121 VAL B C 1
ATOM 3300 O O . VAL B 1 121 ? 4.488 -10.891 -12.461 1 98.69 121 VAL B O 1
ATOM 3303 N N . ALA B 1 122 ? 6.492 -10.211 -13.281 1 97.5 122 ALA B N 1
ATOM 3304 C CA . ALA B 1 122 ? 5.98 -9.727 -14.555 1 97.5 122 ALA B CA 1
ATOM 3305 C C . ALA B 1 122 ? 5.293 -10.844 -15.336 1 97.5 122 ALA B C 1
ATOM 3307 O O . ALA B 1 122 ? 5.68 -12.016 -15.227 1 97.5 122 ALA B O 1
ATOM 3308 N N . ASN B 1 123 ? 4.348 -10.469 -16.188 1 94.69 123 ASN B N 1
ATOM 3309 C CA . ASN B 1 123 ? 3.578 -11.438 -16.969 1 94.69 123 ASN B CA 1
ATOM 3310 C C . ASN B 1 123 ? 4.098 -11.539 -18.391 1 94.69 123 ASN B C 1
ATOM 3312 O O . ASN B 1 123 ? 4.605 -10.57 -18.953 1 94.69 123 ASN B O 1
ATOM 3316 N N . PRO B 1 124 ? 3.93 -12.727 -18.984 1 96.44 124 PRO B N 1
ATOM 3317 C CA . PRO B 1 124 ? 3.434 -13.977 -18.391 1 96.44 124 PRO B CA 1
ATOM 3318 C C . PRO B 1 124 ? 4.445 -14.641 -17.469 1 96.44 124 PRO B C 1
ATOM 3320 O O . PRO B 1 124 ? 5.531 -15.031 -17.906 1 96.44 124 PRO B O 1
ATOM 3323 N N . VAL B 1 125 ? 4.078 -14.891 -16.266 1 98.25 125 VAL B N 1
ATOM 3324 C CA . VAL B 1 125 ? 5.016 -15.102 -15.164 1 98.25 125 VAL B CA 1
ATOM 3325 C C . VAL B 1 125 ? 5.758 -16.422 -15.367 1 98.25 125 VAL B C 1
ATOM 3327 O O . VAL B 1 125 ? 6.977 -16.484 -15.18 1 98.25 125 VAL B O 1
ATOM 3330 N N . ASP B 1 126 ? 5.062 -17.5 -15.773 1 98.62 126 ASP B N 1
ATOM 3331 C CA . ASP B 1 126 ? 5.699 -18.797 -15.906 1 98.62 126 ASP B CA 1
ATOM 3332 C C . ASP B 1 126 ? 6.699 -18.812 -17.062 1 98.62 126 ASP B C 1
ATOM 3334 O O . ASP B 1 126 ? 7.793 -19.359 -16.938 1 98.62 126 ASP B O 1
ATOM 3338 N N . LEU B 1 127 ? 6.332 -18.188 -18.141 1 97.88 127 LEU B N 1
ATOM 3339 C CA . LEU B 1 127 ? 7.219 -18.094 -19.297 1 97.88 127 LEU B CA 1
ATOM 3340 C C . LEU B 1 127 ? 8.453 -17.25 -18.969 1 97.88 127 LEU B C 1
ATOM 3342 O O . LEU B 1 127 ? 9.578 -17.656 -19.25 1 97.88 127 LEU B O 1
ATOM 3346 N N . LEU B 1 128 ? 8.242 -16.125 -18.375 1 98.44 128 LEU B N 1
ATOM 3347 C CA . LEU B 1 128 ? 9.336 -15.203 -18.078 1 98.44 128 LEU B CA 1
ATOM 3348 C C . LEU B 1 128 ? 10.266 -15.789 -17.016 1 98.44 128 LEU B C 1
ATOM 3350 O O . LEU B 1 128 ? 11.484 -15.578 -17.078 1 98.44 128 LEU B O 1
ATOM 3354 N N . ALA B 1 129 ? 9.695 -16.469 -16.047 1 98.75 129 ALA B N 1
ATOM 3355 C CA . ALA B 1 129 ? 10.531 -17.141 -15.055 1 98.75 129 ALA B CA 1
ATOM 3356 C C . ALA B 1 129 ? 11.398 -18.219 -15.711 1 98.75 129 ALA B C 1
ATOM 3358 O O . ALA B 1 129 ? 12.578 -18.359 -15.367 1 98.75 129 ALA B O 1
ATOM 3359 N N . SER B 1 130 ? 10.82 -18.984 -16.641 1 98.38 130 SER B N 1
ATOM 3360 C CA . SER B 1 130 ? 11.578 -19.969 -17.391 1 98.38 130 SER B CA 1
ATOM 3361 C C . SER B 1 130 ? 12.75 -19.344 -18.125 1 98.38 130 SER B C 1
ATOM 3363 O O . SER B 1 130 ? 13.875 -19.859 -18.094 1 98.38 130 SER B O 1
ATOM 3365 N N . LEU B 1 131 ? 12.469 -18.281 -18.766 1 97.75 131 LEU B N 1
ATOM 3366 C CA . LEU B 1 131 ? 13.5 -17.562 -19.516 1 97.75 131 LEU B CA 1
ATOM 3367 C C . LEU B 1 131 ? 14.562 -17.016 -18.578 1 97.75 131 LEU B C 1
ATOM 3369 O O . LEU B 1 131 ? 15.758 -17.047 -18.891 1 97.75 131 LEU B O 1
ATOM 3373 N N . ALA B 1 132 ? 14.125 -16.453 -17.453 1 98.5 132 ALA B N 1
ATOM 3374 C CA . ALA B 1 132 ? 15.039 -15.883 -16.469 1 98.5 132 ALA B CA 1
ATOM 3375 C C . ALA B 1 132 ? 16.031 -16.938 -15.977 1 98.5 132 ALA B C 1
ATOM 3377 O O . ALA B 1 132 ? 17.203 -16.641 -15.758 1 98.5 132 ALA B O 1
ATOM 3378 N N . LYS B 1 133 ? 15.516 -18.141 -15.711 1 98.06 133 LYS B N 1
ATOM 3379 C CA . LYS B 1 133 ? 16.391 -19.234 -15.281 1 98.06 133 LYS B CA 1
ATOM 3380 C C . LYS B 1 133 ? 17.46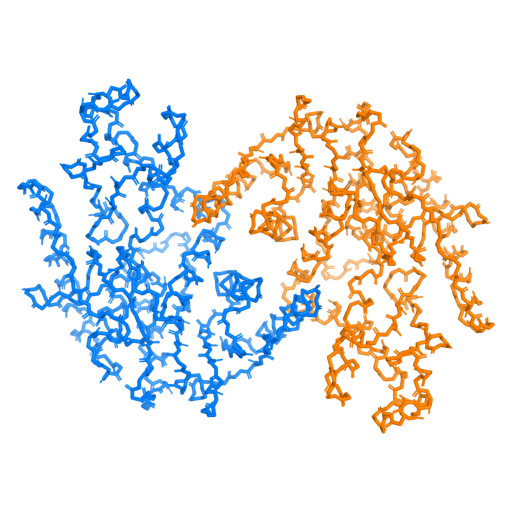9 -19.5 -16.312 1 98.06 133 LYS B C 1
ATOM 3382 O O . LYS B 1 133 ? 18.641 -19.672 -15.961 1 98.06 133 LYS B O 1
ATOM 3387 N N . GLU B 1 134 ? 17.125 -19.484 -17.516 1 95.81 134 GLU B N 1
ATOM 3388 C CA . GLU B 1 134 ? 18.047 -19.781 -18.594 1 95.81 134 GLU B CA 1
ATOM 3389 C C . GLU B 1 134 ? 19.109 -18.688 -18.734 1 95.81 134 GLU B C 1
ATOM 3391 O O . GLU B 1 134 ? 20.297 -19 -18.922 1 95.81 134 GLU B O 1
ATOM 3396 N N . ILE B 1 135 ? 18.703 -17.484 -18.594 1 96.75 135 ILE B N 1
ATOM 3397 C CA . ILE B 1 135 ? 19.578 -16.359 -18.906 1 96.75 135 ILE B CA 1
ATOM 3398 C C . ILE B 1 135 ? 20.406 -15.992 -17.672 1 96.75 135 ILE B C 1
ATOM 3400 O O . ILE B 1 135 ? 21.547 -15.57 -17.781 1 96.75 135 ILE B O 1
ATOM 3404 N N . SER B 1 136 ? 19.891 -16.109 -16.469 1 97.62 136 SER B N 1
ATOM 3405 C CA . SER B 1 136 ? 20.484 -15.57 -15.258 1 97.62 136 SER B CA 1
ATOM 3406 C C . SER B 1 136 ? 21.734 -16.344 -14.859 1 97.62 136 SER B C 1
ATOM 3408 O O . SER B 1 136 ? 22.656 -15.797 -14.25 1 97.62 136 SER B O 1
ATOM 3410 N N . GLY B 1 137 ? 21.734 -17.656 -15.148 1 95.5 137 GLY B N 1
ATOM 3411 C CA . GLY B 1 137 ? 22.812 -18.531 -14.703 1 95.5 137 GLY B CA 1
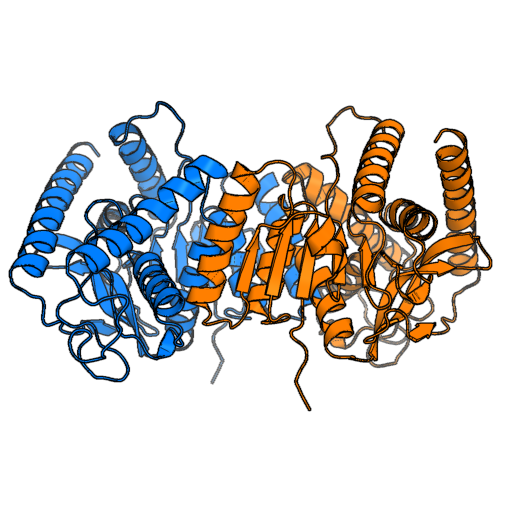ATOM 3412 C C . GLY B 1 137 ? 22.656 -18.984 -13.266 1 95.5 137 GLY B C 1
ATOM 3413 O O . GLY B 1 137 ? 23.516 -19.703 -12.75 1 95.5 137 GLY B O 1
ATOM 3414 N N . LEU B 1 138 ? 21.672 -18.656 -12.609 1 98.25 138 LEU B N 1
ATOM 3415 C CA . LEU B 1 138 ? 21.406 -19.078 -11.242 1 98.25 138 LEU B CA 1
ATOM 3416 C C . LEU B 1 138 ? 20.828 -20.484 -11.219 1 98.25 138 LEU B C 1
ATOM 3418 O O . LEU B 1 138 ? 20.172 -20.906 -12.172 1 98.25 138 LEU B O 1
ATOM 3422 N N . PRO B 1 139 ? 21.078 -21.219 -10.117 1 98.19 139 PRO B N 1
ATOM 3423 C CA . PRO B 1 139 ? 20.391 -22.516 -9.977 1 98.19 139 PRO B CA 1
ATOM 3424 C C . PRO B 1 139 ? 18.875 -22.391 -9.977 1 98.19 139 PRO B C 1
ATOM 3426 O O . PRO B 1 139 ? 18.344 -21.375 -9.516 1 98.19 139 PRO B O 1
ATOM 3429 N N . PRO B 1 140 ? 18.203 -23.438 -10.5 1 98.19 140 PRO B N 1
ATOM 3430 C CA . PRO B 1 140 ? 16.734 -23.375 -10.586 1 98.19 140 PRO B CA 1
ATOM 3431 C C . PRO B 1 140 ? 16.078 -23.062 -9.25 1 98.19 140 PRO B C 1
ATOM 3433 O O . PRO B 1 140 ? 15.047 -22.391 -9.211 1 98.19 140 PRO B O 1
ATOM 3436 N N . SER B 1 141 ? 16.688 -23.469 -8.141 1 98.5 141 SER B N 1
ATOM 3437 C CA . SER B 1 141 ? 16.094 -23.266 -6.824 1 98.5 141 SER B CA 1
ATOM 3438 C C . SER B 1 141 ? 16.062 -21.781 -6.457 1 98.5 141 SER B C 1
ATOM 3440 O O . SER B 1 141 ? 15.344 -21.375 -5.539 1 98.5 141 SER B O 1
ATOM 3442 N N . GLN B 1 142 ? 16.891 -20.953 -7.164 1 98.81 142 GLN B N 1
ATOM 3443 C CA . GLN B 1 142 ? 17.047 -19.547 -6.832 1 98.81 142 GLN B CA 1
ATOM 3444 C C . GLN B 1 142 ? 16.25 -18.656 -7.789 1 98.81 142 GLN B C 1
ATOM 3446 O O . GLN B 1 142 ? 16.234 -17.438 -7.637 1 98.81 142 GLN B O 1
ATOM 3451 N N . VAL B 1 143 ? 15.625 -19.219 -8.805 1 98.94 143 VAL B N 1
ATOM 3452 C CA . VAL B 1 143 ? 14.789 -18.484 -9.742 1 98.94 143 VAL B CA 1
ATOM 3453 C C . VAL B 1 143 ? 13.328 -18.906 -9.578 1 98.94 143 VAL B C 1
ATOM 3455 O O . VAL B 1 143 ? 12.992 -20.078 -9.797 1 98.94 143 VAL B O 1
ATOM 3458 N N . LEU B 1 144 ? 12.523 -17.969 -9.164 1 98.94 144 LEU B N 1
ATOM 3459 C CA . LEU B 1 144 ? 11.125 -18.234 -8.836 1 98.94 144 LEU B CA 1
ATOM 3460 C C . LEU B 1 144 ? 10.195 -17.312 -9.617 1 98.94 144 LEU B C 1
ATOM 3462 O O . LEU B 1 144 ? 10.602 -16.234 -10.039 1 98.94 144 LEU B O 1
ATOM 3466 N N . GLY B 1 145 ? 9.031 -17.719 -9.859 1 98.94 145 GLY B N 1
ATOM 3467 C CA . GLY B 1 145 ? 7.914 -16.891 -10.266 1 98.94 145 GLY B CA 1
ATOM 3468 C C . GLY B 1 145 ? 6.801 -16.828 -9.234 1 98.94 145 GLY B C 1
ATOM 3469 O O . GLY B 1 145 ? 6.559 -17.812 -8.523 1 98.94 145 GLY B O 1
ATOM 3470 N N . SER B 1 146 ? 6.078 -15.727 -9.172 1 98.75 146 SER B N 1
ATOM 3471 C CA . SER B 1 146 ? 4.984 -15.602 -8.219 1 98.75 146 SER B CA 1
ATOM 3472 C C . SER B 1 146 ? 3.902 -16.641 -8.484 1 98.75 146 SER B C 1
ATOM 3474 O O . SER B 1 146 ? 3.219 -17.094 -7.559 1 98.75 146 SER B O 1
ATOM 3476 N N . GLY B 1 147 ? 3.756 -16.984 -9.82 1 98.56 147 GLY B N 1
ATOM 3477 C CA . GLY B 1 147 ? 2.904 -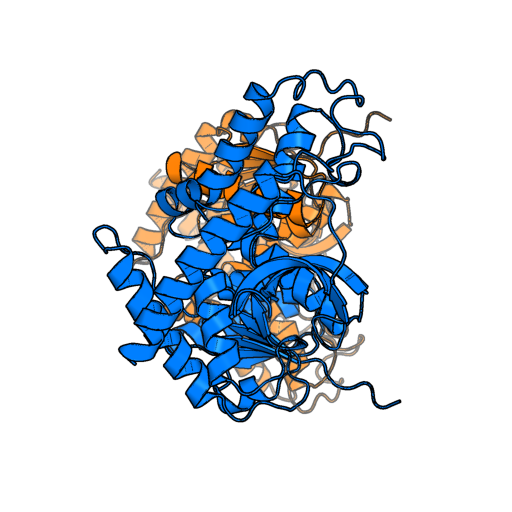18.078 -10.234 1 98.56 147 GLY B CA 1
ATOM 3478 C C . GLY B 1 147 ? 1.456 -17.906 -9.812 1 98.56 147 GLY B C 1
ATOM 3479 O O . GLY B 1 147 ? 0.866 -16.844 -10.039 1 98.56 147 GLY B O 1
ATOM 3480 N N . THR B 1 148 ? 0.854 -19 -9.266 1 98.69 148 THR B N 1
ATOM 3481 C CA . THR B 1 148 ? -0.575 -19.031 -8.977 1 98.69 148 THR B CA 1
ATOM 3482 C C . THR B 1 148 ? -0.831 -18.781 -7.496 1 98.69 148 THR B C 1
ATOM 3484 O O . THR B 1 148 ? -1.895 -19.125 -6.977 1 98.69 148 THR B O 1
ATOM 3487 N N . PHE B 1 149 ? 0.177 -18.219 -6.793 1 98.81 149 PHE B N 1
ATOM 3488 C CA . PHE B 1 149 ? 0.029 -18.031 -5.352 1 98.81 149 PHE B CA 1
ATOM 3489 C C . PHE B 1 149 ? -1.138 -17.094 -5.047 1 98.81 149 PHE B C 1
ATOM 3491 O O . PHE B 1 149 ? -1.979 -17.406 -4.199 1 98.81 149 PHE B O 1
ATOM 3498 N N . LEU B 1 150 ? -1.273 -15.984 -5.754 1 98.56 150 LEU B N 1
ATOM 3499 C CA . LEU B 1 150 ? -2.393 -15.07 -5.543 1 98.56 150 LEU B CA 1
ATOM 3500 C C . LEU B 1 150 ? -3.719 -15.758 -5.848 1 98.56 150 LEU B C 1
ATOM 3502 O O . LEU B 1 150 ? -4.695 -15.594 -5.109 1 98.56 150 LEU B O 1
ATOM 3506 N N . ASP B 1 151 ? -3.76 -16.531 -6.922 1 98.62 151 ASP B N 1
ATOM 3507 C CA . ASP B 1 151 ? -4.977 -17.25 -7.297 1 98.62 151 ASP B CA 1
ATOM 3508 C C . ASP B 1 151 ? -5.391 -18.234 -6.207 1 98.62 151 ASP B C 1
ATOM 3510 O O . ASP B 1 151 ? -6.582 -18.422 -5.949 1 98.62 151 ASP B O 1
ATOM 3514 N N . SER B 1 152 ? -4.414 -18.906 -5.637 1 98.5 152 SER B N 1
ATOM 3515 C CA . SER B 1 152 ? -4.695 -19.828 -4.551 1 98.5 152 SER B CA 1
ATOM 3516 C C . SER B 1 152 ? -5.293 -19.109 -3.348 1 98.5 152 SER B C 1
ATOM 3518 O O . SER B 1 152 ? -6.301 -19.547 -2.787 1 98.5 152 SER B O 1
ATOM 3520 N N . VAL B 1 153 ? -4.684 -18.016 -2.994 1 98 153 VAL B N 1
ATOM 3521 C CA . VAL B 1 153 ? -5.164 -17.203 -1.886 1 98 153 VAL B CA 1
ATOM 3522 C C . VAL B 1 153 ? -6.578 -16.703 -2.188 1 98 153 VAL B C 1
ATOM 3524 O O . VAL B 1 153 ? -7.461 -16.766 -1.33 1 98 153 VAL B O 1
ATOM 3527 N N . ARG B 1 154 ? -6.766 -16.234 -3.348 1 97.94 154 ARG B N 1
ATOM 3528 C CA . ARG B 1 154 ? -8.055 -15.719 -3.793 1 97.94 154 ARG B CA 1
ATOM 3529 C C . ARG B 1 154 ? -9.133 -16.797 -3.744 1 97.94 154 ARG B C 1
ATOM 3531 O O . ARG B 1 154 ? -10.227 -16.562 -3.229 1 97.94 154 ARG B O 1
ATOM 3538 N N . LEU B 1 155 ? -8.82 -17.938 -4.289 1 97.31 155 LEU B N 1
ATOM 3539 C CA . LEU B 1 155 ? -9.805 -19.016 -4.348 1 97.31 155 LEU B CA 1
ATOM 3540 C C . LEU B 1 155 ? -10.203 -19.469 -2.945 1 97.31 155 LEU B C 1
ATOM 3542 O O . LEU B 1 155 ? -11.383 -19.703 -2.68 1 97.31 155 LEU B O 1
ATOM 3546 N N . ARG B 1 156 ? -9.258 -19.609 -2.061 1 96.44 156 ARG B N 1
ATOM 3547 C CA . ARG B 1 156 ? -9.57 -19.938 -0.672 1 96.44 156 ARG B CA 1
ATOM 3548 C C . ARG B 1 156 ? -10.461 -18.875 -0.045 1 96.44 156 ARG B C 1
ATOM 3550 O O . ARG B 1 156 ? -11.422 -19.188 0.665 1 96.44 156 ARG B O 1
ATOM 3557 N N . GLY B 1 157 ? -10.109 -17.594 -0.278 1 95.81 157 GLY B N 1
ATOM 3558 C CA . GLY B 1 157 ? -10.914 -16.5 0.247 1 95.81 157 GLY B CA 1
ATOM 3559 C C . GLY B 1 157 ? -12.344 -16.531 -0.253 1 95.81 157 GLY B C 1
ATOM 3560 O O . GLY B 1 157 ? -13.281 -16.375 0.529 1 95.81 157 GLY B O 1
ATOM 3561 N N . LEU B 1 158 ? -12.492 -16.688 -1.592 1 95.25 158 LEU B N 1
ATOM 3562 C CA . LEU B 1 158 ? -13.82 -16.75 -2.193 1 95.25 158 LEU B CA 1
ATOM 3563 C C . LEU B 1 158 ? -14.633 -17.891 -1.596 1 95.25 158 LEU B C 1
ATOM 3565 O O . LEU B 1 158 ? -15.812 -17.719 -1.275 1 95.25 158 LEU B O 1
ATOM 3569 N N . LEU B 1 159 ? -14 -19.016 -1.448 1 94.19 159 LEU B N 1
ATOM 3570 C CA . LEU B 1 159 ? -14.672 -20.156 -0.85 1 94.19 159 LEU B CA 1
ATOM 3571 C C . LEU B 1 159 ? -15.047 -19.875 0.602 1 94.19 159 LEU B C 1
ATOM 3573 O O . LEU B 1 159 ? -16.156 -20.203 1.037 1 94.19 159 LEU B O 1
ATOM 3577 N N . ALA B 1 160 ? -14.125 -19.328 1.333 1 94.12 160 ALA B N 1
ATOM 3578 C CA . ALA B 1 160 ? -14.359 -19 2.734 1 94.12 160 ALA B CA 1
ATOM 3579 C C . ALA B 1 160 ? -15.539 -18.047 2.879 1 94.12 160 ALA B C 1
ATOM 3581 O O . ALA B 1 160 ? -16.391 -18.234 3.754 1 94.12 160 ALA B O 1
ATOM 3582 N N . ASP B 1 161 ? -15.594 -17.062 2.045 1 92.31 161 ASP B N 1
ATOM 3583 C CA . ASP B 1 161 ? -16.703 -16.109 2.07 1 92.31 161 ASP B CA 1
ATOM 3584 C C . ASP B 1 161 ? -18.031 -16.812 1.865 1 92.31 161 ASP B C 1
ATOM 3586 O O . ASP B 1 161 ? -19.016 -16.516 2.566 1 92.31 161 ASP B O 1
ATOM 3590 N N . ARG B 1 162 ? -18.109 -17.656 0.889 1 90.38 162 ARG B N 1
ATOM 3591 C CA . ARG B 1 162 ? -19.344 -18.359 0.558 1 90.38 162 ARG B CA 1
ATOM 3592 C C . ARG B 1 162 ? -19.734 -19.328 1.671 1 90.38 162 ARG B C 1
ATOM 3594 O O . ARG B 1 162 ? -20.922 -19.5 1.953 1 90.38 162 ARG B O 1
ATOM 3601 N N . ALA B 1 163 ? -18.75 -19.953 2.283 1 89.81 163 ALA B N 1
ATOM 3602 C CA . ALA B 1 163 ? -18.984 -20.969 3.303 1 89.81 163 ALA B CA 1
ATOM 3603 C C . ALA B 1 163 ? -19.188 -20.344 4.676 1 89.81 163 ALA B C 1
ATOM 3605 O O . ALA B 1 163 ? -19.672 -20.984 5.605 1 89.81 163 ALA B O 1
ATOM 3606 N N . GLY B 1 164 ? -18.812 -19.078 4.82 1 89.31 164 GLY B N 1
ATOM 3607 C CA . GLY B 1 164 ? -18.922 -18.406 6.102 1 89.31 164 GLY B CA 1
ATOM 3608 C C . GLY B 1 164 ? -17.922 -18.906 7.125 1 89.31 164 GLY B C 1
ATOM 3609 O O . GLY B 1 164 ? -18.25 -19.047 8.305 1 89.31 164 GLY B O 1
ATOM 3610 N N . ILE B 1 165 ? -16.75 -19.312 6.711 1 90.75 165 ILE B N 1
ATOM 3611 C CA . ILE B 1 165 ? -15.703 -19.766 7.613 1 90.75 165 ILE B CA 1
ATOM 3612 C C . ILE B 1 165 ? -14.414 -19 7.344 1 90.75 165 ILE B C 1
ATOM 3614 O O . ILE B 1 165 ? -14.336 -18.219 6.395 1 90.75 165 ILE B O 1
ATOM 3618 N N . ALA B 1 166 ? -13.414 -19.156 8.188 1 91.25 166 ALA B N 1
ATOM 3619 C CA . ALA B 1 166 ? -12.125 -18.484 8.008 1 91.25 166 ALA B CA 1
ATOM 3620 C C . ALA B 1 166 ? -11.312 -19.156 6.898 1 91.25 166 ALA B C 1
ATOM 3622 O O . ALA B 1 166 ? -11.289 -20.375 6.789 1 91.25 166 ALA B O 1
ATOM 3623 N N . PRO B 1 167 ? -10.68 -18.391 6.07 1 92.38 167 PRO B N 1
ATOM 3624 C CA . PRO B 1 167 ? -9.852 -18.969 5.008 1 92.38 167 PRO B CA 1
ATOM 3625 C C . PRO B 1 167 ? -8.742 -19.875 5.547 1 92.38 167 PRO B C 1
ATOM 3627 O O . PRO B 1 167 ? -8.328 -20.812 4.863 1 92.38 167 PRO B O 1
ATOM 3630 N N . SER B 1 168 ? -8.289 -19.609 6.711 1 92.19 168 SER B N 1
ATOM 3631 C CA . SER B 1 168 ? -7.203 -20.375 7.309 1 92.19 168 SER B CA 1
ATOM 3632 C C . SER B 1 168 ? -7.621 -21.812 7.555 1 92.19 168 SER B C 1
ATOM 3634 O O . SER B 1 168 ? -6.773 -22.688 7.762 1 92.19 168 SER B O 1
ATOM 3636 N N . SER B 1 169 ? -8.875 -22.078 7.52 1 92.62 169 SER B N 1
ATOM 3637 C CA . SER B 1 169 ? -9.391 -23.438 7.746 1 92.62 169 SER B CA 1
ATOM 3638 C C . SER B 1 169 ? -9.453 -24.219 6.445 1 92.62 169 SER B C 1
ATOM 3640 O O . SER B 1 169 ? -9.805 -25.406 6.449 1 92.62 169 SER B O 1
ATOM 3642 N N . ILE B 1 170 ? -9.125 -23.594 5.387 1 93.88 170 ILE B N 1
ATOM 3643 C CA . ILE B 1 170 ? -9.305 -24.203 4.07 1 93.88 170 ILE B CA 1
ATOM 3644 C C . ILE B 1 170 ? -7.941 -24.5 3.455 1 93.88 170 ILE B C 1
ATOM 3646 O O . ILE B 1 170 ? -7.047 -23.656 3.463 1 93.88 170 ILE B O 1
ATOM 3650 N N . HIS B 1 171 ? -7.773 -25.688 3.01 1 94.75 171 HIS B N 1
ATOM 3651 C CA . HIS B 1 171 ? -6.656 -26.062 2.148 1 94.75 171 HIS B CA 1
ATOM 3652 C C . HIS B 1 171 ? -7.109 -26.25 0.706 1 94.75 171 HIS B C 1
ATOM 3654 O O . HIS B 1 171 ? -7.953 -27.109 0.424 1 94.75 171 HIS B O 1
ATOM 3660 N N . LEU B 1 172 ? -6.707 -25.438 -0.127 1 95.75 172 LEU B N 1
ATOM 3661 C CA . LEU B 1 172 ? -7.074 -25.422 -1.539 1 95.75 172 LEU B CA 1
ATOM 3662 C C . LEU B 1 172 ? -6.066 -24.609 -2.352 1 95.75 172 LEU B C 1
ATOM 3664 O O . LEU B 1 172 ? -5.809 -23.453 -2.045 1 95.75 172 LEU B O 1
ATOM 3668 N N . ASP B 1 173 ? -5.477 -25.219 -3.393 1 97.19 173 ASP B N 1
ATOM 3669 C CA . ASP B 1 173 ? -4.469 -24.547 -4.207 1 97.19 173 ASP B CA 1
ATOM 3670 C C . ASP B 1 173 ? -4.91 -24.453 -5.664 1 97.19 173 ASP B C 1
ATOM 3672 O O . ASP B 1 173 ? -5.707 -25.266 -6.129 1 97.19 173 ASP B O 1
ATOM 3676 N N . VAL B 1 174 ? -4.5 -23.438 -6.242 1 98.69 174 VAL B N 1
ATOM 3677 C CA . VAL B 1 174 ? -4.477 -23.328 -7.699 1 98.69 174 VAL B CA 1
ATOM 3678 C C . VAL B 1 174 ? -3.068 -23.609 -8.211 1 98.69 174 VAL B C 1
ATOM 3680 O O . VAL B 1 174 ? -2.104 -22.984 -7.773 1 98.69 174 VAL B O 1
ATOM 3683 N N . LEU B 1 175 ? -2.941 -24.594 -9.117 1 98.75 175 LEU B N 1
ATOM 3684 C CA . LEU B 1 175 ? -1.62 -25.031 -9.555 1 98.75 175 LEU B CA 1
ATOM 3685 C C . LEU B 1 175 ? -1.499 -24.969 -11.07 1 98.75 175 LEU B C 1
ATOM 3687 O O . LEU B 1 175 ? -2.432 -24.547 -11.75 1 98.75 175 LEU B O 1
ATOM 3691 N N . GLY B 1 176 ? -0.317 -25.266 -11.578 1 98.69 176 GLY B N 1
ATOM 3692 C CA . GLY B 1 176 ? -0.077 -25.266 -13.016 1 98.69 176 GLY B CA 1
ATOM 3693 C C . GLY B 1 176 ? 0.338 -23.906 -13.555 1 98.69 176 GLY B C 1
ATOM 3694 O O . GLY B 1 176 ? 1.072 -23.172 -12.891 1 98.69 176 GLY B O 1
ATOM 3695 N N . ILE B 1 177 ? -0.118 -23.656 -14.812 1 98.44 177 ILE B N 1
ATOM 3696 C CA . ILE B 1 177 ? 0.264 -22.438 -15.508 1 98.44 177 ILE B CA 1
ATOM 3697 C C . ILE B 1 177 ? -0.659 -21.281 -15.086 1 98.44 177 ILE B C 1
ATOM 3699 O O . ILE B 1 177 ? -1.883 -21.438 -15.078 1 98.44 177 ILE B O 1
ATOM 3703 N N . HIS B 1 178 ? -0.064 -20.156 -14.648 1 97.88 178 HIS B N 1
ATOM 3704 C CA . HIS B 1 178 ? -0.839 -18.984 -14.258 1 97.88 178 HIS B CA 1
ATOM 3705 C C . HIS B 1 178 ? -1.711 -18.5 -15.414 1 97.88 178 HIS B C 1
ATOM 3707 O O . HIS B 1 178 ? -1.281 -18.5 -16.562 1 97.88 178 HIS B O 1
ATOM 3713 N N . GLY B 1 179 ? -2.855 -17.969 -15.102 1 94.5 179 GLY B N 1
ATOM 3714 C CA . GLY B 1 179 ? -3.75 -17.438 -16.125 1 94.5 179 GLY B CA 1
ATOM 3715 C C . GLY B 1 179 ? -4.855 -18.406 -16.5 1 94.5 179 GLY B C 1
ATOM 3716 O O . GLY B 1 179 ? -5.414 -19.094 -15.648 1 94.5 179 GLY B O 1
ATOM 3717 N N . ASP B 1 180 ? -5.133 -18.469 -17.797 1 93.88 180 ASP B N 1
ATOM 3718 C CA . ASP B 1 180 ? -6.301 -19.203 -18.281 1 93.88 180 ASP B CA 1
ATOM 3719 C C . ASP B 1 180 ? -6.141 -20.703 -18.031 1 93.88 180 ASP B C 1
ATOM 3721 O O . ASP B 1 180 ? -7.125 -21.406 -17.812 1 93.88 180 ASP B O 1
ATOM 3725 N N . ALA B 1 181 ? -4.945 -21.188 -18 1 96.88 181 ALA B N 1
ATOM 3726 C CA . ALA B 1 181 ? -4.691 -22.625 -17.953 1 96.88 181 ALA B CA 1
ATOM 3727 C C . ALA B 1 181 ? -4.52 -23.094 -16.5 1 96.88 181 ALA B C 1
ATOM 3729 O O . ALA B 1 181 ? -4.191 -24.25 -16.25 1 96.88 181 ALA B O 1
ATOM 3730 N N . GLN B 1 182 ? -4.742 -22.156 -15.523 1 98.44 182 GLN B N 1
ATOM 3731 C CA . GLN B 1 182 ? -4.559 -22.531 -14.125 1 98.44 182 GLN B CA 1
ATOM 3732 C C . GLN B 1 182 ? -5.543 -23.609 -13.703 1 98.44 182 GLN B C 1
ATOM 3734 O O . GLN B 1 182 ? -6.648 -23.703 -14.242 1 98.44 182 GLN B O 1
ATOM 3739 N N . VAL B 1 183 ? -5.137 -24.438 -12.727 1 98.56 183 VAL B N 1
ATOM 3740 C CA . VAL B 1 183 ? -5.926 -25.609 -12.352 1 98.56 183 VAL B CA 1
ATOM 3741 C C . VAL B 1 183 ? -6.223 -25.578 -10.852 1 98.56 183 VAL B C 1
ATOM 3743 O O . VAL B 1 183 ? -5.332 -25.797 -10.031 1 98.56 183 VAL B O 1
ATOM 3746 N N . PRO B 1 184 ? -7.477 -25.266 -10.461 1 97.88 184 PRO B N 1
ATOM 3747 C CA . PRO B 1 184 ? -7.852 -25.484 -9.062 1 97.88 184 PRO B CA 1
ATOM 3748 C C . PRO B 1 184 ? -7.801 -26.969 -8.672 1 97.88 184 PRO B C 1
ATOM 3750 O O . PRO B 1 184 ? -8.336 -27.812 -9.383 1 97.88 184 PRO B O 1
ATOM 3753 N N . VAL B 1 185 ? -7.164 -27.281 -7.586 1 96.88 185 VAL B N 1
ATOM 3754 C CA . VAL B 1 185 ? -6.988 -28.656 -7.164 1 96.88 185 VAL B CA 1
ATOM 3755 C C . VAL B 1 185 ? -8.031 -29.016 -6.105 1 96.88 185 VAL B C 1
ATOM 3757 O O . VAL B 1 185 ? -7.711 -29.141 -4.922 1 96.88 185 VAL B O 1
ATOM 3760 N N . TRP B 1 186 ? -9.195 -29.344 -6.574 1 94.5 186 TRP B N 1
ATOM 3761 C CA . TRP B 1 186 ? -10.336 -29.656 -5.723 1 94.5 186 TRP B CA 1
ATOM 3762 C C . TRP B 1 186 ? -10.18 -31.031 -5.074 1 94.5 186 TRP B C 1
ATOM 3764 O O . TRP B 1 186 ? -10.672 -31.266 -3.969 1 94.5 186 TRP B O 1
ATOM 3774 N N . SER B 1 187 ? -9.461 -31.922 -5.715 1 92.62 187 SER B N 1
ATOM 3775 C CA . SER B 1 187 ? -9.359 -33.344 -5.32 1 92.62 187 SER B CA 1
ATOM 3776 C C . SER B 1 187 ? -8.727 -33.469 -3.945 1 92.62 187 SER B C 1
ATOM 3778 O O . SER B 1 187 ? -9.016 -34.438 -3.215 1 92.62 187 SER B O 1
ATOM 3780 N N . THR B 1 188 ? -7.875 -32.531 -3.574 1 92 188 THR B N 1
ATOM 3781 C CA . THR B 1 188 ? -7.188 -32.625 -2.291 1 92 188 THR B CA 1
ATOM 3782 C C . THR B 1 188 ? -7.617 -31.484 -1.359 1 92 188 THR B C 1
ATOM 3784 O O . THR B 1 188 ? -7.027 -31.297 -0.296 1 92 188 THR B O 1
ATOM 3787 N N . ALA B 1 189 ? -8.57 -30.734 -1.746 1 93.25 189 ALA B N 1
ATOM 3788 C CA . ALA B 1 189 ? -9.039 -29.609 -0.932 1 93.25 189 ALA B CA 1
ATOM 3789 C C . ALA B 1 189 ? -9.672 -30.109 0.368 1 93.25 189 ALA B C 1
ATOM 3791 O O . ALA B 1 189 ? -10.367 -31.125 0.381 1 93.25 189 ALA B O 1
ATOM 3792 N N . THR B 1 190 ? -9.43 -29.438 1.445 1 93 190 THR B N 1
ATOM 3793 C CA . THR B 1 190 ? -9.984 -29.828 2.74 1 93 190 THR B CA 1
ATOM 3794 C C . THR B 1 190 ? -10.445 -28.594 3.518 1 93 190 THR B C 1
ATOM 3796 O O . THR B 1 190 ? -10.008 -27.484 3.248 1 93 190 THR B O 1
ATOM 3799 N N . VAL B 1 191 ? -11.359 -28.781 4.367 1 91.94 191 VAL B N 1
ATOM 3800 C CA . VAL B 1 191 ? -11.75 -27.844 5.43 1 91.94 191 VAL B CA 1
ATOM 3801 C C . VAL B 1 191 ? -11.5 -28.484 6.793 1 91.94 191 VAL B C 1
ATOM 3803 O O . VAL B 1 191 ? -12.07 -29.531 7.113 1 91.94 191 VAL B O 1
ATOM 3806 N N . ASP B 1 192 ? -10.617 -27.922 7.477 1 91.06 192 ASP B N 1
ATOM 3807 C CA . ASP B 1 192 ? -10.211 -28.469 8.773 1 91.06 192 ASP B CA 1
ATOM 3808 C C . ASP B 1 192 ? -9.797 -29.922 8.648 1 91.06 192 ASP B C 1
ATOM 3810 O O . ASP B 1 192 ? -10.203 -30.766 9.453 1 91.06 192 ASP B O 1
ATOM 3814 N N . GLY B 1 193 ? -9.133 -30.203 7.559 1 89.88 193 GLY B N 1
ATOM 3815 C CA . GLY B 1 193 ? -8.562 -31.516 7.371 1 89.88 193 GLY B CA 1
ATOM 3816 C C . GLY B 1 193 ? -9.508 -32.5 6.695 1 89.88 193 GLY B C 1
ATOM 3817 O O . GLY B 1 193 ? -9.086 -33.531 6.195 1 89.88 193 GLY B O 1
ATOM 3818 N N . ASP B 1 194 ? -10.758 -32.156 6.715 1 90.75 194 ASP B N 1
ATOM 3819 C CA . ASP B 1 194 ? -11.742 -33 6.074 1 90.75 194 ASP B CA 1
ATOM 3820 C C . ASP B 1 194 ? -11.922 -32.625 4.602 1 90.75 194 ASP B C 1
ATOM 3822 O O . ASP B 1 194 ? -11.961 -31.453 4.254 1 90.75 194 ASP B O 1
ATOM 3826 N N . PRO B 1 195 ? -12.094 -33.656 3.822 1 88.44 195 PRO B N 1
ATOM 3827 C CA . PRO B 1 195 ? -12.352 -33.375 2.412 1 88.44 195 PRO B CA 1
ATOM 3828 C C . PRO B 1 195 ? -13.586 -32.5 2.207 1 88.44 195 PRO B C 1
ATOM 3830 O O . PRO B 1 195 ? -14.57 -32.625 2.947 1 88.44 195 PRO B O 1
ATOM 3833 N N . LEU B 1 196 ? -13.492 -31.672 1.237 1 84.62 196 LEU B N 1
ATOM 3834 C CA . LEU B 1 196 ? -14.547 -30.688 0.974 1 84.62 196 LEU B CA 1
ATOM 3835 C C . LEU B 1 196 ? -15.898 -31.375 0.828 1 84.62 196 LEU B C 1
ATOM 3837 O O . LEU B 1 196 ? -16.922 -30.844 1.263 1 84.62 196 LEU B O 1
ATOM 3841 N N . GLU B 1 197 ? -15.93 -32.562 0.208 1 75.19 197 GLU B N 1
ATOM 3842 C CA . GLU B 1 197 ? -17.172 -33.312 -0.015 1 75.19 197 GLU B CA 1
ATOM 3843 C C . GLU B 1 197 ? -17.828 -33.656 1.307 1 75.19 197 GLU B C 1
ATOM 3845 O O . GLU B 1 197 ? -19.062 -33.75 1.386 1 75.19 197 GLU B O 1
ATOM 3850 N N . LYS B 1 198 ? -17.047 -33.844 2.238 1 77.25 198 LYS B N 1
ATOM 3851 C CA . LYS B 1 198 ? -17.547 -34.281 3.541 1 77.25 198 LYS B CA 1
ATOM 3852 C C . LYS B 1 198 ? -17.859 -33.062 4.43 1 77.25 198 LYS B C 1
ATOM 3854 O O . LYS B 1 198 ? -18.656 -33.188 5.367 1 77.25 198 LYS B O 1
ATOM 3859 N N . ALA B 1 199 ? -17.156 -32.031 4.246 1 69.62 199 ALA B N 1
ATOM 3860 C CA . ALA B 1 199 ? -17.266 -30.859 5.117 1 69.62 199 ALA B CA 1
ATOM 3861 C C . ALA B 1 199 ? -18.609 -30.172 4.957 1 69.62 199 ALA B C 1
ATOM 3863 O O . ALA B 1 199 ? -19.031 -29.406 5.824 1 69.62 199 ALA B O 1
ATOM 3864 N N . ALA B 1 200 ? -19.594 -30.828 4.582 1 58.97 200 ALA B N 1
ATOM 3865 C CA . ALA B 1 200 ? -20.969 -30.375 4.496 1 58.97 200 ALA B CA 1
ATOM 3866 C C . ALA B 1 200 ? -21.047 -28.891 4.172 1 58.97 200 ALA B C 1
ATOM 3868 O O . ALA B 1 200 ? -21.828 -28.156 4.781 1 58.97 200 ALA B O 1
ATOM 3869 N N . LEU B 1 201 ? -20.062 -28.359 3.537 1 63.22 201 LEU B N 1
ATOM 3870 C CA . LEU B 1 201 ? -20.266 -26.969 3.162 1 63.22 201 LEU B CA 1
ATOM 3871 C C . LEU B 1 201 ? -21.297 -26.844 2.043 1 63.22 201 LEU B C 1
ATOM 3873 O O . LEU B 1 201 ? -21.016 -27.219 0.899 1 63.22 201 LEU B O 1
ATOM 3877 N N . LEU B 1 202 ? -22.484 -26.75 2.389 1 57.5 202 LEU B N 1
ATOM 3878 C CA . LEU B 1 202 ? -23.609 -26.719 1.476 1 57.5 202 LEU B CA 1
ATOM 3879 C C . LEU B 1 202 ? -23.297 -25.875 0.242 1 57.5 202 LEU B C 1
ATOM 3881 O O . LEU B 1 202 ? -23.797 -26.156 -0.849 1 57.5 202 LEU B O 1
ATOM 3885 N N . CYS B 1 203 ? -22.469 -24.891 0.358 1 57.81 203 CYS B N 1
ATOM 3886 C CA . CYS B 1 203 ? -22.219 -23.969 -0.746 1 57.81 203 CYS B CA 1
ATOM 3887 C C . CYS B 1 203 ? -21.266 -24.578 -1.769 1 57.81 203 CYS B C 1
ATOM 3889 O O . CYS B 1 203 ? -21.078 -24.016 -2.852 1 57.81 203 CYS B O 1
ATOM 3891 N N . MET B 1 204 ? -20.609 -25.703 -1.526 1 61.34 204 MET B N 1
ATOM 3892 C CA . MET B 1 204 ? -19.672 -26.312 -2.477 1 61.34 204 MET B CA 1
ATOM 3893 C C . MET B 1 204 ? -20.031 -27.781 -2.709 1 61.34 204 MET B C 1
ATOM 3895 O O . MET B 1 204 ? -19.141 -28.625 -2.887 1 61.34 204 MET B O 1
ATOM 3899 N N . ALA B 1 205 ? -21.203 -27.859 -2.752 1 63.41 205 ALA B N 1
ATOM 3900 C CA . ALA B 1 205 ? -21.688 -29.25 -2.693 1 63.41 205 ALA B CA 1
ATOM 3901 C C . ALA B 1 205 ? -21.656 -29.891 -4.07 1 63.41 205 ALA B C 1
ATOM 3903 O O . ALA B 1 205 ? -21.562 -31.125 -4.184 1 63.41 205 ALA B O 1
ATOM 3904 N N . THR B 1 206 ? -21.516 -28.953 -5.059 1 79.88 206 THR B N 1
ATOM 3905 C CA . THR B 1 206 ? -21.594 -29.578 -6.367 1 79.88 206 THR B CA 1
ATOM 3906 C C . THR B 1 206 ? -20.406 -29.203 -7.23 1 79.88 206 THR B C 1
ATOM 3908 O O . THR B 1 206 ? -19.703 -28.219 -6.949 1 79.88 206 THR B O 1
ATOM 3911 N N . GLU B 1 207 ? -20.141 -30.016 -8.242 1 86.88 207 GLU B N 1
ATOM 3912 C CA . GLU B 1 207 ? -19.125 -29.719 -9.25 1 86.88 207 GLU B CA 1
ATOM 3913 C C . GLU B 1 207 ? -19.406 -28.391 -9.945 1 86.88 207 GLU B C 1
ATOM 3915 O O . GLU B 1 207 ? -18.484 -27.672 -10.32 1 86.88 207 GLU B O 1
ATOM 3920 N N . ALA B 1 208 ? -20.641 -28.141 -10.078 1 89.12 208 ALA B N 1
ATOM 3921 C CA . ALA B 1 208 ? -21.047 -26.891 -10.719 1 89.12 208 ALA B CA 1
ATOM 3922 C C . ALA B 1 208 ? -20.625 -25.688 -9.875 1 89.12 208 ALA B C 1
ATOM 3924 O O . ALA B 1 208 ? -20.219 -24.656 -10.422 1 89.12 208 ALA B O 1
ATOM 3925 N N . ASP B 1 209 ? -20.766 -25.844 -8.578 1 89.5 209 ASP B N 1
ATOM 3926 C CA . ASP B 1 209 ? -20.359 -24.781 -7.676 1 89.5 209 ASP B CA 1
ATOM 3927 C C . ASP B 1 209 ? -18.844 -24.562 -7.73 1 89.5 209 ASP B C 1
ATOM 3929 O O . ASP B 1 209 ? -18.375 -23.422 -7.762 1 89.5 209 ASP B O 1
ATOM 3933 N N . GLN B 1 210 ? -18.172 -25.641 -7.766 1 92.25 210 GLN B N 1
ATOM 3934 C CA . GLN B 1 210 ? -16.719 -25.594 -7.844 1 92.25 210 GLN B CA 1
ATOM 3935 C C . GLN B 1 210 ? -16.25 -24.922 -9.141 1 92.25 210 GLN B C 1
ATOM 3937 O O . GLN B 1 210 ? -15.352 -24.094 -9.133 1 92.25 210 GLN B O 1
ATOM 3942 N N . ALA B 1 211 ? -16.875 -25.281 -10.203 1 94.19 211 ALA B N 1
ATOM 3943 C CA . ALA B 1 211 ? -16.547 -24.719 -11.508 1 94.19 211 ALA B CA 1
ATOM 3944 C C . ALA B 1 211 ? -16.812 -23.219 -11.547 1 94.19 211 ALA B C 1
ATOM 3946 O O . ALA B 1 211 ? -16.031 -22.469 -12.133 1 94.19 211 ALA B O 1
ATOM 3947 N N . SER B 1 212 ? -17.922 -22.859 -11 1 94.44 212 SER B N 1
ATOM 3948 C CA . SER B 1 212 ? -18.281 -21.438 -10.961 1 94.44 212 SER B CA 1
ATOM 3949 C C . SER B 1 212 ? -17.266 -20.641 -10.156 1 94.44 212 SER B C 1
ATOM 3951 O O . SER B 1 212 ? -16.859 -19.547 -10.578 1 94.44 212 SER B O 1
ATOM 3953 N N . LEU B 1 213 ? -16.891 -21.141 -9 1 94.88 213 LEU B N 1
ATOM 3954 C CA . LEU B 1 213 ? -15.922 -20.469 -8.148 1 94.88 213 LEU B CA 1
ATOM 3955 C C . LEU B 1 213 ? -14.562 -20.375 -8.844 1 94.88 213 LEU B C 1
ATOM 3957 O O . LEU B 1 213 ? -13.891 -19.359 -8.766 1 94.88 213 L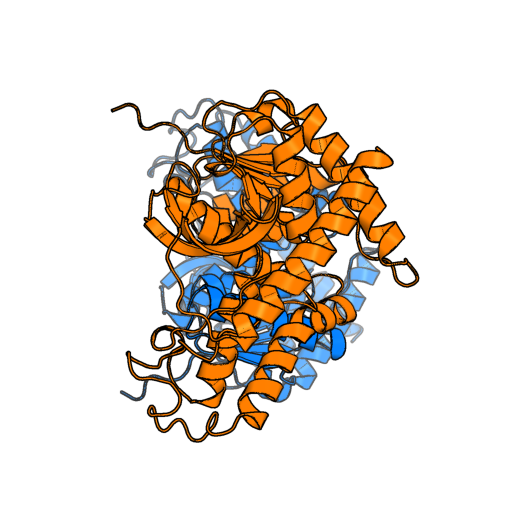EU B O 1
ATOM 3961 N N . ALA B 1 214 ? -14.18 -21.453 -9.469 1 96.12 214 ALA B N 1
ATOM 3962 C CA . ALA B 1 214 ? -12.914 -21.484 -10.203 1 96.12 214 ALA B CA 1
ATOM 3963 C C . ALA B 1 214 ? -12.914 -20.453 -11.328 1 96.12 214 ALA B C 1
ATOM 3965 O O . ALA B 1 214 ? -11.898 -19.797 -11.578 1 96.12 214 ALA B O 1
ATOM 3966 N N . ARG B 1 215 ? -14 -20.344 -12.023 1 96.56 215 ARG B N 1
ATOM 3967 C CA . ARG B 1 215 ? -14.133 -19.375 -13.102 1 96.56 215 ARG B CA 1
ATOM 3968 C C . ARG B 1 215 ? -14.039 -17.953 -12.562 1 96.56 215 ARG B C 1
ATOM 3970 O O . ARG B 1 215 ? -13.391 -17.094 -13.164 1 96.56 215 ARG B O 1
ATOM 3977 N N . GLU B 1 216 ? -14.711 -17.734 -11.477 1 96.19 216 GLU B N 1
ATOM 3978 C CA . GLU B 1 216 ? -14.633 -16.422 -10.844 1 96.19 216 GLU B CA 1
ATOM 3979 C C . GLU B 1 216 ? -13.203 -16.078 -10.445 1 96.19 216 GLU B C 1
ATOM 3981 O O . GLU B 1 216 ? -12.727 -14.969 -10.703 1 96.19 216 GLU B O 1
ATOM 3986 N N . CYS B 1 217 ? -12.523 -16.984 -9.836 1 97.06 217 CYS B N 1
ATOM 3987 C CA . CYS B 1 217 ? -11.141 -16.812 -9.414 1 97.06 217 CYS B CA 1
ATOM 3988 C C . CYS B 1 217 ? -10.234 -16.5 -10.609 1 97.06 217 CYS B C 1
ATOM 3990 O O . CYS B 1 217 ? -9.469 -15.539 -10.586 1 97.06 217 CYS B O 1
ATOM 3992 N N . ARG B 1 218 ? -10.406 -17.266 -11.625 1 95.69 218 ARG B N 1
ATOM 3993 C CA . ARG B 1 218 ? -9.57 -17.172 -12.82 1 95.69 218 ARG B CA 1
ATOM 3994 C C . ARG B 1 218 ? -9.781 -15.836 -13.531 1 95.69 218 ARG B C 1
ATOM 3996 O O . ARG B 1 218 ? -8.836 -15.266 -14.07 1 95.69 218 ARG B O 1
ATOM 4003 N N . ASN B 1 219 ? -10.945 -15.289 -13.5 1 95.5 219 ASN B N 1
ATOM 4004 C CA . ASN B 1 219 ? -11.305 -14.109 -14.273 1 95.5 219 ASN B CA 1
ATOM 4005 C C . ASN B 1 219 ? -11.094 -12.828 -13.477 1 95.5 219 ASN B C 1
ATOM 4007 O O . ASN B 1 219 ? -11.172 -11.727 -14.023 1 95.5 219 ASN B O 1
ATOM 4011 N N . GLN B 1 220 ? -10.805 -12.969 -12.25 1 96.12 220 GLN B N 1
ATOM 4012 C CA . GLN B 1 220 ? -10.766 -11.805 -11.375 1 96.12 220 GLN B CA 1
ATOM 4013 C C . GLN B 1 220 ? -9.672 -10.828 -11.797 1 96.12 220 GLN B C 1
ATOM 4015 O O . GLN B 1 220 ? -9.898 -9.617 -11.859 1 96.12 220 GLN B O 1
ATOM 4020 N N . SER B 1 221 ? -8.469 -11.328 -12.086 1 94.5 221 SER B N 1
ATOM 4021 C CA . SER B 1 221 ? -7.383 -10.453 -12.508 1 94.5 221 SER B CA 1
ATOM 4022 C C . SER B 1 221 ? -7.742 -9.688 -13.773 1 94.5 221 SER B C 1
ATOM 4024 O O . SER B 1 221 ? -7.469 -8.484 -13.883 1 94.5 221 SER B O 1
ATOM 4026 N N . ARG B 1 222 ? -8.352 -10.375 -14.695 1 91.94 222 ARG B N 1
ATOM 4027 C CA . ARG B 1 222 ? -8.773 -9.75 -15.945 1 91.94 222 ARG B CA 1
ATOM 4028 C C . ARG B 1 222 ? -9.789 -8.648 -15.688 1 91.94 222 ARG B C 1
ATOM 4030 O O . ARG B 1 222 ? -9.734 -7.582 -16.297 1 91.94 222 ARG B O 1
ATOM 4037 N N . SER B 1 223 ? -10.711 -8.969 -14.812 1 95 223 SER B N 1
ATOM 4038 C CA . SER B 1 223 ? -11.742 -7.992 -14.477 1 95 223 SER B CA 1
ATOM 4039 C C . SER B 1 223 ? -11.133 -6.754 -13.828 1 95 223 SER B C 1
ATOM 4041 O O . SER B 1 223 ? -11.547 -5.629 -14.109 1 95 223 SER B O 1
ATOM 4043 N N . ILE B 1 224 ? -10.18 -6.926 -12.961 1 96.12 224 ILE B N 1
ATOM 4044 C CA . ILE B 1 224 ? -9.516 -5.816 -12.289 1 96.12 224 ILE B CA 1
ATOM 4045 C C . ILE B 1 224 ? -8.742 -4.98 -13.312 1 96.12 224 ILE B C 1
ATOM 4047 O O . ILE B 1 224 ? -8.844 -3.752 -13.32 1 96.12 224 ILE B O 1
ATOM 4051 N N . ILE B 1 225 ? -7.996 -5.625 -14.164 1 93.12 225 ILE B N 1
ATOM 4052 C CA . ILE B 1 225 ? -7.188 -4.941 -15.172 1 93.12 225 ILE B CA 1
ATOM 4053 C C . ILE B 1 225 ? -8.094 -4.145 -16.109 1 93.12 225 ILE B C 1
ATOM 4055 O O . ILE B 1 225 ? -7.777 -3.006 -16.469 1 93.12 225 ILE B O 1
ATOM 4059 N N . ALA B 1 226 ? -9.195 -4.754 -16.5 1 92.94 226 ALA B N 1
ATOM 4060 C CA . ALA B 1 226 ? -10.148 -4.062 -17.375 1 92.94 226 ALA B CA 1
ATOM 4061 C C . ALA B 1 226 ? -10.703 -2.811 -16.688 1 92.94 226 ALA B C 1
ATOM 4063 O O . ALA B 1 226 ? -10.969 -1.807 -17.359 1 92.94 226 ALA B O 1
ATOM 4064 N N . ALA B 1 227 ? -10.836 -2.912 -15.367 1 94.81 227 ALA B N 1
ATOM 4065 C CA . ALA B 1 227 ? -11.477 -1.837 -14.617 1 94.81 227 ALA B CA 1
ATOM 4066 C C . ALA B 1 227 ? -10.484 -0.72 -14.305 1 94.81 227 ALA B C 1
ATOM 4068 O O . ALA B 1 227 ? -10.836 0.461 -14.344 1 94.81 227 ALA B O 1
ATOM 4069 N N . LYS B 1 228 ? -9.242 -1.115 -13.984 1 94.06 228 LYS B N 1
ATOM 4070 C CA . LYS B 1 228 ? -8.391 -0.055 -13.453 1 94.06 228 LYS B CA 1
ATOM 4071 C C . LYS B 1 228 ? -6.957 -0.192 -13.961 1 94.06 228 LYS B C 1
ATOM 4073 O O . LYS B 1 228 ? -6.062 0.531 -13.523 1 94.06 228 LYS B O 1
ATOM 4078 N N . GLY B 1 229 ? -6.656 -1.194 -14.758 1 91.19 229 GLY B N 1
ATOM 4079 C CA . GLY B 1 229 ? -5.434 -1.233 -15.539 1 91.19 229 GLY B CA 1
ATOM 4080 C C . GLY B 1 229 ? -4.379 -2.154 -14.953 1 91.19 229 GLY B C 1
ATOM 4081 O O . GLY B 1 229 ? -3.436 -2.545 -15.648 1 91.19 229 GLY B O 1
ATOM 4082 N N . ALA B 1 230 ? -4.477 -2.523 -13.695 1 93.38 230 ALA B N 1
ATOM 4083 C CA . ALA B 1 230 ? -3.5 -3.398 -13.055 1 93.38 230 ALA B CA 1
ATOM 4084 C C . ALA B 1 230 ? -4.047 -3.971 -11.75 1 93.38 230 ALA B C 1
ATOM 4086 O O . ALA B 1 230 ? -5.121 -3.572 -11.289 1 93.38 230 ALA B O 1
ATOM 4087 N N . THR B 1 231 ? -3.379 -4.953 -11.203 1 95.56 231 THR B N 1
ATOM 4088 C CA . THR B 1 231 ? -3.746 -5.578 -9.938 1 95.56 231 THR B CA 1
ATOM 4089 C C . THR B 1 231 ? -2.645 -5.383 -8.898 1 95.56 231 THR B C 1
ATOM 4091 O O . THR B 1 231 ? -2.104 -6.355 -8.375 1 95.56 231 THR B O 1
ATOM 4094 N N . PRO B 1 232 ? -2.322 -4.164 -8.531 1 97.81 232 PRO B N 1
ATOM 4095 C CA . PRO B 1 232 ? -1.09 -3.926 -7.773 1 97.81 232 PRO B CA 1
ATOM 4096 C C . PRO B 1 232 ? -1.172 -4.434 -6.336 1 97.81 232 PRO B C 1
ATOM 4098 O O . PRO B 1 232 ? -0.2 -4.988 -5.816 1 97.81 232 PRO B O 1
ATOM 4101 N N . PHE B 1 233 ? -2.318 -4.375 -5.703 1 98.44 233 PHE B N 1
ATOM 4102 C CA . PHE B 1 233 ? -2.357 -4.543 -4.258 1 98.44 233 PHE B CA 1
ATOM 4103 C C . PHE B 1 233 ? -2.344 -6.02 -3.881 1 98.44 233 PHE B C 1
ATOM 4105 O O . PHE B 1 233 ? -1.562 -6.438 -3.023 1 98.44 233 PHE B O 1
ATOM 4112 N N . GLY B 1 234 ? -3.188 -6.797 -4.566 1 98.19 234 GLY B N 1
ATOM 4113 C CA . GLY B 1 234 ? -3.154 -8.227 -4.309 1 98.19 234 GLY B CA 1
ATOM 4114 C C . GLY B 1 234 ? -1.791 -8.844 -4.555 1 98.19 234 GLY B C 1
ATOM 4115 O O . GLY B 1 234 ? -1.261 -9.555 -3.697 1 98.19 234 GLY B O 1
ATOM 4116 N N . ILE B 1 235 ? -1.228 -8.531 -5.715 1 98 235 ILE B N 1
ATOM 4117 C CA . ILE B 1 235 ? 0.065 -9.094 -6.09 1 98 235 ILE B CA 1
ATOM 4118 C C . ILE B 1 235 ? 1.15 -8.562 -5.156 1 98 235 ILE B C 1
ATOM 4120 O O . ILE B 1 235 ? 2.061 -9.297 -4.773 1 98 235 ILE B O 1
ATOM 4124 N N . GLY B 1 236 ? 1.111 -7.242 -4.793 1 98.44 236 GLY B N 1
ATOM 4125 C CA . GLY B 1 236 ? 2.061 -6.695 -3.836 1 98.44 236 GLY B CA 1
ATOM 4126 C C . GLY B 1 236 ? 2.088 -7.453 -2.521 1 98.44 236 GLY B C 1
ATOM 4127 O O . GLY B 1 236 ? 3.158 -7.684 -1.955 1 98.44 236 GLY B O 1
ATOM 4128 N N . SER B 1 237 ? 0.932 -7.887 -2.074 1 98 237 SER B N 1
ATOM 4129 C CA . SER B 1 237 ? 0.8 -8.609 -0.812 1 98 237 SER B CA 1
ATOM 4130 C C . SER B 1 237 ? 1.423 -10 -0.903 1 98 237 SER B C 1
ATOM 4132 O O . SER B 1 237 ? 2.127 -10.43 0.011 1 98 237 SER B O 1
ATOM 4134 N N . ILE B 1 238 ? 1.203 -10.664 -1.989 1 98.19 238 ILE B N 1
ATOM 4135 C CA . ILE B 1 238 ? 1.712 -12.023 -2.123 1 98.19 238 ILE B CA 1
ATOM 4136 C C . ILE B 1 238 ? 3.229 -11.992 -2.295 1 98.19 238 ILE B C 1
ATOM 4138 O O . ILE B 1 238 ? 3.936 -12.867 -1.777 1 98.19 238 ILE B O 1
ATOM 4142 N N . VAL B 1 239 ? 3.734 -11.023 -3.041 1 98.81 239 VAL B N 1
ATOM 4143 C CA . VAL B 1 239 ? 5.176 -10.875 -3.234 1 98.81 239 VAL B CA 1
ATOM 4144 C C . VAL B 1 239 ? 5.852 -10.602 -1.895 1 98.81 239 VAL B C 1
ATOM 4146 O O . VAL B 1 239 ? 6.895 -11.18 -1.589 1 98.81 239 VAL B O 1
ATOM 4149 N N . SER B 1 240 ? 5.25 -9.719 -1.115 1 98.56 240 SER B N 1
ATOM 4150 C CA . SER B 1 240 ? 5.773 -9.445 0.22 1 98.56 240 SER B CA 1
ATOM 4151 C C . SER B 1 240 ? 5.824 -10.719 1.062 1 98.56 240 SER B C 1
ATOM 4153 O O . SER B 1 240 ? 6.785 -10.945 1.795 1 98.56 240 SER B O 1
ATOM 4155 N N . SER B 1 241 ? 4.789 -11.562 0.958 1 98.19 241 SER B N 1
ATOM 4156 C CA . SER B 1 241 ? 4.738 -12.82 1.686 1 98.19 241 SER B CA 1
ATOM 4157 C C . SER B 1 241 ? 5.867 -13.758 1.255 1 98.19 241 SER B C 1
ATOM 4159 O O . SER B 1 241 ? 6.516 -14.383 2.094 1 98.19 241 SER B O 1
ATOM 4161 N N . ILE B 1 242 ? 6.102 -13.828 -0.041 1 98.81 242 ILE B N 1
ATOM 4162 C CA . ILE B 1 242 ? 7.168 -14.672 -0.572 1 98.81 242 ILE B CA 1
ATOM 4163 C C . ILE B 1 242 ? 8.516 -14.18 -0.058 1 98.81 242 ILE B C 1
ATOM 4165 O O . ILE B 1 242 ? 9.32 -14.969 0.45 1 98.81 242 ILE B O 1
ATOM 4169 N N . CYS B 1 243 ? 8.758 -12.875 -0.146 1 98.88 243 CYS B N 1
ATOM 4170 C CA . CYS B 1 243 ? 10.016 -12.289 0.304 1 98.88 243 CYS B CA 1
ATOM 4171 C C . CYS B 1 243 ? 10.227 -12.531 1.793 1 98.88 243 CYS B C 1
ATOM 4173 O O . CYS B 1 243 ? 11.336 -12.859 2.217 1 98.88 243 CYS B O 1
ATOM 4175 N N . THR B 1 244 ? 9.18 -12.383 2.531 1 98.56 244 THR B N 1
ATOM 4176 C CA . THR B 1 244 ? 9.258 -12.602 3.971 1 98.56 244 THR B CA 1
ATOM 4177 C C . THR B 1 244 ? 9.656 -14.047 4.273 1 98.56 244 THR B C 1
ATOM 4179 O O . THR B 1 244 ? 10.539 -14.289 5.098 1 98.56 244 THR B O 1
ATOM 4182 N N . SER B 1 245 ? 8.984 -14.992 3.594 1 98.5 245 SER B N 1
ATOM 4183 C CA . SER B 1 245 ? 9.289 -16.406 3.791 1 98.5 245 SER B CA 1
ATOM 4184 C C . SER B 1 245 ? 10.75 -16.703 3.506 1 98.5 245 SER B C 1
ATOM 4186 O O . SER B 1 245 ? 11.398 -17.453 4.25 1 98.5 245 SER B O 1
ATOM 4188 N N . ILE B 1 246 ? 11.289 -16.109 2.512 1 98.75 246 ILE B N 1
ATOM 4189 C CA . ILE B 1 246 ? 12.656 -16.375 2.084 1 98.75 246 ILE B CA 1
ATOM 4190 C C . ILE B 1 246 ? 13.633 -15.742 3.072 1 98.75 246 ILE B C 1
ATOM 4192 O O . ILE B 1 246 ? 14.531 -16.422 3.59 1 98.75 246 ILE B O 1
ATOM 4196 N N . LEU B 1 247 ? 13.484 -14.477 3.363 1 98.44 247 LEU B N 1
ATOM 4197 C CA . LEU B 1 247 ? 14.438 -13.75 4.199 1 98.44 247 LEU B CA 1
ATOM 4198 C C . LEU B 1 247 ? 14.453 -14.312 5.617 1 98.44 247 LEU B C 1
ATOM 4200 O O . LEU B 1 247 ? 15.5 -14.336 6.27 1 98.44 247 LEU B O 1
ATOM 4204 N N . GLN B 1 248 ? 13.305 -14.852 6.047 1 97.88 248 GLN B N 1
ATOM 4205 C CA . GLN B 1 248 ? 13.203 -15.344 7.418 1 97.88 248 GLN B CA 1
ATOM 4206 C C . GLN B 1 248 ? 13.383 -16.859 7.465 1 97.88 248 GLN B C 1
ATOM 4208 O O . GLN B 1 248 ? 13.242 -17.469 8.523 1 97.88 248 GLN B O 1
ATOM 4213 N N . ASP B 1 249 ? 13.68 -17.391 6.387 1 98.31 249 ASP B N 1
ATOM 4214 C CA . ASP B 1 249 ? 13.766 -18.844 6.301 1 98.31 249 ASP B CA 1
ATOM 4215 C C . ASP B 1 249 ? 12.531 -19.5 6.918 1 98.31 249 ASP B C 1
ATOM 4217 O O . ASP B 1 249 ? 12.656 -20.375 7.781 1 98.31 249 ASP B O 1
ATOM 4221 N N . GLY B 1 250 ? 11.398 -19.125 6.492 1 97.62 250 GLY B N 1
ATOM 4222 C CA . GLY B 1 250 ? 10.133 -19.469 7.117 1 97.62 250 GLY B CA 1
ATOM 4223 C C . GLY B 1 250 ? 9.727 -20.906 6.875 1 97.62 250 GLY B C 1
ATOM 4224 O O . GLY B 1 250 ? 8.938 -21.469 7.637 1 97.62 250 GLY B O 1
ATOM 4225 N N . ARG B 1 251 ? 10.188 -21.438 5.828 1 98.25 251 ARG B N 1
ATOM 4226 C CA . ARG B 1 251 ? 9.859 -22.797 5.43 1 98.25 251 ARG B CA 1
ATOM 4227 C C . ARG B 1 251 ? 8.359 -22.953 5.191 1 98.25 251 ARG B C 1
ATOM 4229 O O . ARG B 1 251 ? 7.773 -23.984 5.52 1 98.25 251 ARG B O 1
ATOM 4236 N N . ASP B 1 252 ? 7.773 -21.938 4.684 1 97.44 252 ASP B N 1
ATOM 4237 C CA . ASP B 1 252 ? 6.363 -21.969 4.309 1 97.44 252 ASP B CA 1
ATOM 4238 C C . ASP B 1 252 ? 6.156 -22.781 3.023 1 97.44 252 ASP B C 1
ATOM 4240 O O . ASP B 1 252 ? 7.008 -22.75 2.129 1 97.44 252 ASP B O 1
ATOM 4244 N N . VAL B 1 253 ? 5.027 -23.484 2.992 1 97.69 253 VAL B N 1
ATOM 4245 C CA . VAL B 1 253 ? 4.637 -24.141 1.75 1 97.69 253 VAL B CA 1
ATOM 4246 C C . VAL B 1 253 ? 3.797 -23.188 0.901 1 97.69 253 VAL B C 1
ATOM 4248 O O . VAL B 1 253 ? 2.768 -22.688 1.356 1 97.69 253 VAL B O 1
ATOM 4251 N N . ARG B 1 254 ? 4.242 -22.859 -0.283 1 97.62 254 ARG B N 1
ATOM 4252 C CA . ARG B 1 254 ? 3.547 -21.953 -1.185 1 97.62 254 ARG B CA 1
ATOM 4253 C C . ARG B 1 254 ? 3.5 -22.516 -2.602 1 97.62 254 ARG B C 1
ATOM 4255 O O . ARG B 1 254 ? 4.465 -23.125 -3.064 1 97.62 254 ARG B O 1
ATOM 4262 N N . PRO B 1 255 ? 2.332 -22.359 -3.217 1 98.44 255 PRO B N 1
ATOM 4263 C CA . PRO B 1 255 ? 2.285 -22.672 -4.645 1 98.44 255 PRO B CA 1
ATOM 4264 C C . PRO B 1 255 ? 2.914 -21.594 -5.516 1 98.44 255 PRO B C 1
ATOM 4266 O O . PRO B 1 255 ? 2.256 -20.594 -5.84 1 98.44 255 PRO B O 1
ATOM 4269 N N . ILE B 1 256 ? 4.145 -21.703 -5.91 1 98.56 256 ILE B N 1
ATOM 4270 C CA . ILE B 1 256 ? 4.797 -20.688 -6.734 1 98.56 256 ILE B CA 1
ATOM 4271 C C . ILE B 1 256 ? 5.367 -21.344 -7.992 1 98.56 256 ILE B C 1
ATOM 4273 O O . ILE B 1 256 ? 5.535 -22.562 -8.047 1 98.56 256 ILE B O 1
ATOM 4277 N N . SER B 1 257 ? 5.555 -20.547 -8.984 1 98.88 257 SER B N 1
ATOM 4278 C CA . SER B 1 257 ? 6.16 -21.016 -10.234 1 98.88 257 SER B CA 1
ATOM 4279 C C . SER B 1 257 ? 7.637 -21.344 -10.039 1 98.88 257 SER B C 1
ATOM 4281 O O . SER B 1 257 ? 8.398 -20.516 -9.531 1 98.88 257 SER B O 1
ATOM 4283 N N . HIS B 1 258 ? 8.031 -22.531 -10.32 1 98.88 258 HIS B N 1
ATOM 4284 C CA . HIS B 1 258 ? 9.406 -23 -10.211 1 98.88 258 HIS B CA 1
ATOM 4285 C C . HIS B 1 258 ? 9.719 -24.047 -11.273 1 98.88 258 HIS B C 1
ATOM 4287 O O . HIS B 1 258 ? 8.812 -24.531 -11.945 1 98.88 258 HIS B O 1
ATOM 4293 N N . PHE B 1 259 ? 10.93 -24.359 -11.422 1 98.56 259 PHE B N 1
ATOM 4294 C CA . PHE B 1 259 ? 11.383 -25.188 -12.531 1 98.56 259 PHE B CA 1
ATOM 4295 C C . PHE B 1 259 ? 10.953 -26.641 -12.336 1 98.56 259 PHE B C 1
ATOM 4297 O O . PHE B 1 259 ? 11.141 -27.203 -11.258 1 98.56 259 PHE B O 1
ATOM 4304 N N . GLN B 1 260 ? 10.297 -27.203 -13.352 1 98.19 260 GLN B N 1
ATOM 4305 C CA . GLN B 1 260 ? 9.969 -28.625 -13.422 1 98.19 260 GLN B CA 1
ATOM 4306 C C . GLN B 1 260 ? 10.859 -29.344 -14.43 1 98.19 260 GLN B C 1
ATOM 4308 O O . GLN B 1 260 ? 10.602 -29.297 -15.633 1 98.19 260 GLN B O 1
ATOM 4313 N N . PRO B 1 261 ? 11.828 -30.094 -13.93 1 96.94 261 PRO B N 1
ATOM 4314 C CA . PRO B 1 261 ? 12.805 -30.719 -14.828 1 96.94 261 PRO B CA 1
ATOM 4315 C C . PRO B 1 261 ? 12.148 -31.625 -15.875 1 96.94 261 PRO B C 1
ATOM 4317 O O . PRO B 1 261 ? 12.578 -31.641 -17.031 1 96.94 261 PRO B O 1
ATOM 4320 N N . GLU B 1 262 ? 11.125 -32.344 -15.523 1 96.5 262 GLU B N 1
ATOM 4321 C CA . GLU B 1 262 ? 10.477 -33.312 -16.406 1 96.5 262 GLU B CA 1
ATOM 4322 C C . GLU B 1 262 ? 9.836 -32.594 -17.609 1 96.5 262 GLU B C 1
ATOM 4324 O O . GLU B 1 262 ? 9.711 -33.188 -18.688 1 96.5 262 GLU B O 1
ATOM 4329 N N . PHE B 1 263 ? 9.484 -31.375 -17.438 1 97.62 263 PHE B N 1
ATOM 4330 C CA . PHE B 1 263 ? 8.766 -30.656 -18.484 1 97.62 263 PHE B CA 1
ATOM 4331 C C . PHE B 1 263 ? 9.648 -29.594 -19.109 1 97.62 263 PHE B C 1
ATOM 4333 O O . PHE B 1 263 ? 9.328 -29.062 -20.188 1 97.62 263 PHE B O 1
ATOM 4340 N N . GLY B 1 264 ? 10.734 -29.219 -18.406 1 97.06 264 GLY B N 1
ATOM 4341 C CA . GLY B 1 264 ? 11.688 -28.25 -18.938 1 97.06 264 GLY B CA 1
ATOM 4342 C C . GLY B 1 264 ? 11.164 -26.828 -18.906 1 97.06 264 GLY B C 1
ATOM 4343 O O . GLY B 1 264 ? 11.578 -25.984 -19.719 1 97.06 264 GLY B O 1
ATOM 4344 N N . CYS B 1 265 ? 10.188 -26.562 -18.109 1 98.06 265 CYS B N 1
ATOM 4345 C CA . CYS B 1 265 ? 9.633 -25.234 -17.984 1 98.06 265 CYS B CA 1
ATOM 4346 C C . CYS B 1 265 ? 9.102 -24.984 -16.578 1 98.06 265 CYS B C 1
ATOM 4348 O O . CYS B 1 265 ? 9.25 -25.844 -15.695 1 98.06 265 CYS B O 1
ATOM 4350 N N . TYR B 1 266 ? 8.641 -23.781 -16.375 1 98.75 266 TYR B N 1
ATOM 4351 C CA . TYR B 1 266 ? 8.188 -23.344 -15.062 1 98.75 266 TYR B CA 1
ATOM 4352 C C . TYR B 1 266 ? 6.672 -23.453 -14.953 1 98.75 266 TYR B C 1
ATOM 4354 O O . TYR B 1 266 ? 5.949 -23.109 -15.891 1 98.75 266 TYR B O 1
ATOM 4362 N N . PHE B 1 267 ? 6.176 -23.938 -13.867 1 98.75 267 PHE B N 1
ATOM 4363 C CA . PHE B 1 267 ? 4.789 -23.766 -13.453 1 98.75 267 PHE B CA 1
ATOM 4364 C C . PHE B 1 267 ? 4.629 -24 -11.961 1 98.75 267 PHE B C 1
ATOM 4366 O O . PHE B 1 267 ? 5.586 -24.391 -11.281 1 98.75 267 PHE B O 1
ATOM 4373 N N . SER B 1 268 ? 3.488 -23.703 -11.391 1 98.81 268 SER B N 1
ATOM 4374 C CA . SER B 1 268 ? 3.295 -23.641 -9.953 1 98.81 268 SER B CA 1
ATOM 4375 C C . SER B 1 268 ? 2.941 -25 -9.375 1 98.81 268 SER B C 1
ATOM 4377 O O . SER B 1 268 ? 1.983 -25.641 -9.812 1 98.81 268 SER B O 1
ATOM 4379 N N . LEU B 1 269 ? 3.682 -25.484 -8.5 1 98.56 269 LEU B N 1
ATOM 4380 C CA . LEU B 1 269 ? 3.459 -26.578 -7.562 1 98.56 269 LEU B CA 1
ATOM 4381 C C . LEU B 1 269 ? 3.875 -26.172 -6.152 1 98.56 269 LEU B C 1
ATOM 4383 O O . LEU B 1 269 ? 4.641 -25.234 -5.977 1 98.56 269 LEU B O 1
ATOM 4387 N N . PRO B 1 270 ? 3.322 -26.828 -5.141 1 98.31 270 PRO B N 1
ATOM 4388 C CA . PRO B 1 270 ? 3.715 -26.453 -3.781 1 98.31 270 PRO B CA 1
ATOM 4389 C C . PRO B 1 270 ? 5.184 -26.734 -3.49 1 98.31 270 PRO B C 1
ATOM 4391 O O . PRO B 1 270 ? 5.688 -27.812 -3.846 1 98.31 270 PRO B O 1
ATOM 4394 N N . VAL B 1 271 ? 5.82 -25.781 -2.891 1 98.5 271 VAL B N 1
ATOM 4395 C CA . VAL B 1 271 ? 7.207 -25.953 -2.465 1 98.5 271 VAL B CA 1
ATOM 4396 C C . VAL B 1 271 ? 7.383 -25.406 -1.049 1 98.5 271 VAL B C 1
ATOM 4398 O O . VAL B 1 271 ? 6.578 -24.594 -0.584 1 98.5 271 VAL B O 1
ATOM 4401 N N . VAL B 1 272 ? 8.359 -25.875 -0.377 1 98.56 272 VAL B N 1
ATOM 4402 C CA . VAL B 1 272 ? 8.836 -25.25 0.846 1 98.56 272 VAL B CA 1
ATOM 4403 C C . VAL B 1 272 ? 9.797 -24.109 0.499 1 98.56 272 VAL B C 1
ATOM 4405 O O . VAL B 1 272 ? 10.789 -24.328 -0.206 1 98.56 272 VAL B O 1
ATOM 4408 N N . LEU B 1 273 ? 9.469 -22.906 0.939 1 98.31 273 LEU B N 1
ATOM 4409 C CA . LEU B 1 273 ? 10.305 -21.75 0.672 1 98.31 273 LEU B CA 1
ATOM 4410 C C . LEU B 1 273 ? 11.195 -21.422 1.871 1 98.31 273 LEU B C 1
ATOM 4412 O O . LEU B 1 273 ? 10.719 -21.391 3.01 1 98.31 273 LEU B O 1
ATOM 4416 N N . GLY B 1 274 ? 12.43 -21.219 1.61 1 98.25 274 GLY B N 1
ATOM 4417 C CA . GLY B 1 274 ? 13.383 -20.828 2.631 1 98.25 274 GLY B CA 1
ATOM 4418 C C . GLY B 1 274 ? 14.453 -19.875 2.113 1 98.25 274 GLY B C 1
ATOM 4419 O O . GLY B 1 274 ? 14.32 -19.328 1.02 1 98.25 274 GLY B O 1
ATOM 4420 N N . ARG B 1 275 ? 15.508 -19.703 2.85 1 98 275 ARG B N 1
ATOM 4421 C CA . ARG B 1 275 ? 16.547 -18.703 2.58 1 98 275 ARG B CA 1
ATOM 4422 C C . ARG B 1 275 ? 17.203 -18.953 1.229 1 98 275 ARG B C 1
ATOM 4424 O O . ARG B 1 275 ? 17.641 -18.016 0.565 1 98 275 ARG B O 1
ATOM 4431 N N . THR B 1 276 ? 17.172 -20.188 0.763 1 98.12 276 THR B N 1
ATOM 4432 C CA . THR B 1 276 ? 17.875 -20.531 -0.473 1 98.12 276 THR B CA 1
ATOM 4433 C C . THR B 1 276 ? 16.875 -20.641 -1.632 1 98.12 276 THR B C 1
ATOM 4435 O O . THR B 1 276 ? 17.203 -21.203 -2.678 1 98.12 276 THR B O 1
ATOM 4438 N N . GLY B 1 277 ? 15.641 -20.125 -1.441 1 98.44 277 GLY B N 1
ATOM 4439 C CA . GLY B 1 277 ? 14.594 -20.281 -2.439 1 98.44 277 GLY B CA 1
ATOM 4440 C C . GLY B 1 277 ? 13.797 -21.562 -2.268 1 98.44 277 GLY B C 1
ATOM 4441 O O . GLY B 1 277 ? 13.281 -21.828 -1.182 1 98.44 277 GLY B O 1
ATOM 4442 N N . VAL B 1 278 ? 13.68 -22.297 -3.285 1 98.62 278 VAL B N 1
ATOM 4443 C CA . VAL B 1 278 ? 13.008 -23.594 -3.193 1 98.62 278 VAL B CA 1
ATOM 4444 C C . VAL B 1 278 ? 13.883 -24.578 -2.422 1 98.62 278 VAL B C 1
ATOM 4446 O O . VAL B 1 278 ? 14.938 -24.984 -2.902 1 98.62 278 VAL B O 1
ATOM 4449 N N . VAL B 1 279 ? 13.391 -24.938 -1.255 1 98.12 279 VAL B N 1
ATOM 4450 C CA . VAL B 1 279 ? 14.125 -25.875 -0.407 1 98.12 279 VAL B CA 1
ATOM 4451 C C . VAL B 1 279 ? 13.773 -27.297 -0.796 1 98.12 279 VAL B C 1
ATOM 4453 O O . VAL B 1 279 ? 14.648 -28.172 -0.85 1 98.12 279 VAL B O 1
ATOM 4456 N N . GLN B 1 280 ? 12.492 -27.516 -1.012 1 96.88 280 GLN B N 1
ATOM 4457 C CA . GLN B 1 280 ? 12.016 -28.828 -1.418 1 96.88 280 GLN B CA 1
ATOM 4458 C C . GLN B 1 280 ? 10.625 -28.734 -2.045 1 96.88 280 GLN B C 1
ATOM 4460 O O . GLN B 1 280 ? 9.844 -27.844 -1.705 1 96.88 280 GLN B O 1
ATOM 4465 N N . GLN B 1 281 ? 10.375 -29.625 -2.977 1 95.62 281 GLN B N 1
ATOM 4466 C CA . GLN B 1 281 ? 9.031 -29.75 -3.527 1 95.62 281 GLN B CA 1
ATOM 4467 C C . GLN B 1 281 ? 8.133 -30.578 -2.602 1 95.62 281 GLN B C 1
ATOM 4469 O O . GLN B 1 281 ? 8.594 -31.516 -1.96 1 95.62 281 GLN B O 1
ATOM 4474 N N . VAL B 1 282 ? 6.945 -30.172 -2.557 1 95.62 282 VAL B N 1
ATOM 4475 C CA . VAL B 1 282 ? 5.953 -30.906 -1.778 1 95.62 282 VAL B CA 1
ATOM 4476 C C . VAL B 1 282 ? 5.078 -31.734 -2.713 1 95.62 282 VAL B C 1
ATOM 4478 O O . VAL B 1 282 ? 4.441 -31.203 -3.623 1 95.62 282 VAL B O 1
ATOM 4481 N N . PRO B 1 283 ? 5.066 -33.062 -2.471 1 93.19 283 PRO B N 1
ATOM 4482 C CA . PRO B 1 283 ? 4.199 -33.875 -3.316 1 93.19 283 PRO B CA 1
ATOM 4483 C C . PRO B 1 283 ? 2.721 -33.531 -3.166 1 93.19 283 PRO B C 1
ATOM 4485 O O . PRO B 1 283 ? 2.262 -33.25 -2.059 1 93.19 283 PRO B O 1
ATOM 4488 N N . VAL B 1 284 ? 2.072 -33.5 -4.293 1 93.19 284 VAL B N 1
ATOM 4489 C CA . VAL B 1 284 ? 0.634 -33.25 -4.297 1 93.19 284 VAL B CA 1
ATOM 4490 C C . VAL B 1 284 ? -0.085 -34.406 -5.008 1 93.19 284 VAL B C 1
ATOM 4492 O O . VAL B 1 284 ? 0.307 -34.812 -6.102 1 93.19 284 VAL B O 1
ATOM 4495 N N . ALA B 1 285 ? -1.116 -34.938 -4.324 1 94.31 285 ALA B N 1
ATOM 4496 C CA . ALA B 1 285 ? -1.917 -36.031 -4.902 1 94.31 285 ALA B CA 1
ATOM 4497 C C . ALA B 1 285 ? -2.984 -35.469 -5.844 1 94.31 285 ALA B C 1
ATOM 4499 O O . ALA B 1 285 ? -4.156 -35.375 -5.473 1 94.31 285 ALA B O 1
ATOM 4500 N N . LEU B 1 286 ? -2.639 -35.281 -7.066 1 96.81 286 LEU B N 1
ATOM 4501 C CA . LEU B 1 286 ? -3.562 -34.75 -8.062 1 96.81 286 LEU B CA 1
ATOM 4502 C C . LEU B 1 286 ? -4.449 -35.844 -8.625 1 96.81 286 LEU B C 1
ATOM 4504 O O . LEU B 1 286 ? -3.996 -37 -8.797 1 96.81 286 LEU B O 1
ATOM 4508 N N . SER B 1 287 ? -5.691 -35.5 -8.891 1 96.75 287 SER B N 1
ATOM 4509 C CA . SER B 1 287 ? -6.508 -36.406 -9.688 1 96.75 287 SER B CA 1
ATOM 4510 C C . SER B 1 287 ? -5.953 -36.562 -11.102 1 96.75 287 SER B C 1
ATOM 4512 O O . SER B 1 287 ? -5.152 -35.75 -11.547 1 96.75 287 SER B O 1
ATOM 4514 N N . ALA B 1 288 ? -6.387 -37.625 -11.805 1 97.75 288 ALA B N 1
ATOM 4515 C CA . ALA B 1 288 ? -5.941 -37.844 -13.18 1 97.75 288 ALA B CA 1
ATOM 4516 C C . ALA B 1 288 ? -6.262 -36.625 -14.062 1 97.75 288 ALA B C 1
ATOM 4518 O O . ALA B 1 288 ? -5.438 -36.219 -14.891 1 97.75 288 ALA B O 1
ATOM 4519 N N . ARG B 1 289 ? -7.414 -36.094 -13.875 1 97.19 289 ARG B N 1
ATOM 4520 C CA . ARG B 1 289 ? -7.859 -34.969 -14.68 1 97.19 289 ARG B CA 1
ATOM 4521 C C . ARG B 1 289 ? -7.008 -33.719 -14.398 1 97.19 289 ARG B C 1
ATOM 4523 O O . ARG B 1 289 ? -6.613 -33.031 -15.32 1 97.19 289 ARG B O 1
ATOM 4530 N N . GLU B 1 290 ? -6.766 -33.469 -13.141 1 97.94 290 GLU B N 1
ATOM 4531 C CA . GLU B 1 290 ? -5.941 -32.312 -12.742 1 97.94 290 GLU B CA 1
ATOM 4532 C C . GLU B 1 290 ? -4.516 -32.469 -13.273 1 97.94 290 GLU B C 1
ATOM 4534 O O . GLU B 1 290 ? -3.945 -31.5 -13.805 1 97.94 290 GLU B O 1
ATOM 4539 N N . LYS B 1 291 ? -4 -33.656 -13.133 1 98 291 LYS B N 1
ATOM 4540 C CA . LYS B 1 291 ? -2.65 -33.938 -13.617 1 98 291 LYS B CA 1
ATOM 4541 C C . LYS B 1 291 ? -2.557 -33.75 -15.125 1 98 291 LYS B C 1
ATOM 4543 O O . LYS B 1 291 ? -1.623 -33.094 -15.617 1 98 291 LYS B O 1
ATOM 4548 N N . GLU B 1 292 ? -3.475 -34.25 -15.828 1 98.44 292 GLU B N 1
ATOM 4549 C CA . GLU B 1 292 ? -3.498 -34.156 -17.281 1 98.44 292 GLU B CA 1
ATOM 4550 C C . GLU B 1 292 ? -3.596 -32.688 -17.719 1 98.44 292 GLU B C 1
ATOM 4552 O O . GLU B 1 292 ? -2.922 -32.281 -18.656 1 98.44 292 GLU B O 1
ATOM 4557 N N . ALA B 1 293 ? -4.438 -31.938 -17.062 1 98.31 293 ALA B N 1
ATOM 4558 C CA . ALA B 1 293 ? -4.617 -30.531 -17.406 1 98.31 293 ALA B CA 1
ATOM 4559 C C . ALA B 1 293 ? -3.32 -29.75 -17.219 1 98.31 293 ALA B C 1
ATOM 4561 O O . ALA B 1 293 ? -2.945 -28.938 -18.078 1 98.31 293 ALA B O 1
ATOM 4562 N N . ILE B 1 294 ? -2.639 -29.969 -16.125 1 98.5 294 ILE B N 1
ATOM 4563 C CA . ILE B 1 294 ? -1.384 -29.281 -15.836 1 98.5 294 ILE B CA 1
ATOM 4564 C C . ILE B 1 294 ? -0.33 -29.672 -16.859 1 98.5 294 ILE B C 1
ATOM 4566 O O . ILE B 1 294 ? 0.361 -28.828 -17.422 1 98.5 294 ILE B O 1
ATOM 4570 N N . GLU B 1 295 ? -0.258 -30.984 -17.125 1 98.25 295 GLU B N 1
ATOM 4571 C CA . GLU B 1 295 ? 0.752 -31.5 -18.047 1 98.25 295 GLU B CA 1
ATOM 4572 C C . GLU B 1 295 ? 0.534 -30.969 -19.453 1 98.25 295 GLU B C 1
ATOM 4574 O O . GLU B 1 295 ? 1.491 -30.609 -20.141 1 98.25 295 GLU B O 1
ATOM 4579 N N . GLU B 1 296 ? -0.691 -30.922 -19.906 1 98.25 296 GLU B N 1
ATOM 4580 C CA . GLU B 1 296 ? -1.004 -30.406 -21.234 1 98.25 296 GLU B CA 1
ATOM 4581 C C . GLU B 1 296 ? -0.618 -28.938 -21.359 1 98.25 296 GLU B C 1
ATOM 4583 O O . GLU B 1 296 ? -0.029 -28.531 -22.375 1 98.25 296 GLU B O 1
ATOM 4588 N N . SER B 1 297 ? -0.964 -28.188 -20.391 1 97.75 297 SER B N 1
ATOM 4589 C CA . SER B 1 297 ? -0.642 -26.766 -20.422 1 97.75 297 SER B CA 1
ATOM 4590 C C . SER B 1 297 ? 0.861 -26.531 -20.312 1 97.75 297 SER B C 1
ATOM 4592 O O . SER B 1 297 ? 1.396 -25.594 -20.891 1 97.75 297 SER B O 1
ATOM 4594 N N . ALA B 1 298 ? 1.525 -27.359 -19.547 1 98.06 298 ALA B N 1
ATOM 4595 C CA . ALA B 1 298 ? 2.979 -27.281 -19.438 1 98.06 298 ALA B CA 1
ATOM 4596 C C . ALA B 1 298 ? 3.652 -27.547 -20.781 1 98.06 298 ALA B C 1
ATOM 4598 O O . ALA B 1 298 ? 4.609 -26.859 -21.141 1 98.06 298 ALA B O 1
ATOM 4599 N N . LYS B 1 299 ? 3.156 -28.547 -21.5 1 98.06 299 LYS B N 1
ATOM 4600 C CA . LYS B 1 299 ? 3.695 -28.859 -22.812 1 98.06 299 LYS B CA 1
ATOM 4601 C C . LYS B 1 299 ? 3.496 -27.703 -23.781 1 98.06 299 LYS B C 1
ATOM 4603 O O . LYS B 1 299 ? 4.383 -27.375 -24.578 1 98.06 299 LYS B O 1
ATOM 4608 N N . GLU B 1 300 ? 2.354 -27.125 -23.719 1 97.19 300 GLU B N 1
ATOM 4609 C CA . GLU B 1 300 ? 2.082 -25.969 -24.562 1 97.19 300 GLU B CA 1
ATOM 4610 C C . GLU B 1 300 ? 3.031 -24.812 -24.219 1 97.19 300 GLU B C 1
ATOM 4612 O O . GLU B 1 300 ? 3.551 -24.156 -25.125 1 97.19 300 GLU B O 1
ATOM 4617 N N . LEU B 1 301 ? 3.205 -24.547 -22.922 1 97.19 301 LEU B N 1
ATOM 4618 C CA . LEU B 1 301 ? 4.125 -23.5 -22.5 1 97.19 301 LEU B CA 1
ATOM 4619 C C . LEU B 1 301 ? 5.539 -23.781 -23 1 97.19 301 LEU B C 1
ATOM 4621 O O . LEU B 1 301 ? 6.23 -22.875 -23.453 1 97.19 301 LEU B O 1
ATOM 4625 N N . LYS B 1 302 ? 5.945 -25.047 -22.875 1 97.44 302 LYS B N 1
ATOM 4626 C CA . LYS B 1 302 ? 7.285 -25.422 -23.312 1 97.44 302 LYS B CA 1
ATOM 4627 C C . LYS B 1 302 ? 7.461 -25.172 -24.812 1 97.44 302 LYS B C 1
ATOM 4629 O O . LYS B 1 302 ? 8.516 -24.703 -25.25 1 97.44 302 LYS B O 1
ATOM 4634 N N . SER B 1 303 ? 6.465 -25.406 -25.578 1 96.62 303 SER B N 1
ATOM 4635 C CA . SER B 1 303 ? 6.508 -25.156 -27.016 1 96.62 303 SER B CA 1
ATOM 4636 C C . SER B 1 303 ? 6.684 -23.656 -27.312 1 96.62 303 SER B C 1
ATOM 4638 O O . SER B 1 303 ? 7.438 -23.281 -28.203 1 96.62 303 SER B O 1
ATOM 4640 N N . ILE B 1 304 ? 5.941 -22.891 -26.578 1 94.81 304 ILE B N 1
ATOM 4641 C CA . ILE B 1 304 ? 6.047 -21.453 -26.734 1 94.81 304 ILE B CA 1
ATOM 4642 C C . ILE B 1 304 ? 7.445 -20.984 -26.344 1 94.81 304 ILE B C 1
ATOM 4644 O O . ILE B 1 304 ? 8.047 -20.156 -27.031 1 94.81 304 ILE B O 1
ATOM 4648 N N . LEU B 1 305 ? 7.906 -21.484 -25.219 1 95.25 305 LEU B N 1
ATOM 4649 C CA . LEU B 1 305 ? 9.242 -21.156 -24.734 1 95.25 305 LEU B CA 1
ATOM 4650 C C . LEU B 1 305 ? 10.297 -21.469 -25.797 1 95.25 305 LEU B C 1
ATOM 4652 O O . LEU B 1 305 ? 11.203 -20.672 -26.031 1 95.25 305 LEU B O 1
ATOM 4656 N N . ASP B 1 306 ? 10.195 -22.578 -26.469 1 95.06 306 ASP B N 1
ATOM 4657 C CA . ASP B 1 306 ? 11.141 -22.984 -27.5 1 95.06 306 ASP B CA 1
ATOM 4658 C C . ASP B 1 306 ? 11.117 -22.031 -28.688 1 95.06 306 ASP B C 1
ATOM 4660 O O . ASP B 1 306 ? 12.156 -21.703 -29.25 1 95.06 306 ASP B O 1
ATOM 4664 N N . ARG B 1 307 ? 9.969 -21.594 -28.969 1 92.38 307 ARG B N 1
ATOM 4665 C CA . ARG B 1 307 ? 9.82 -20.656 -30.078 1 92.38 307 ARG B CA 1
ATOM 4666 C C . ARG B 1 307 ? 10.453 -19.312 -29.75 1 92.38 307 ARG B C 1
ATOM 4668 O O . ARG B 1 307 ? 11.086 -18.688 -30.609 1 92.38 307 ARG B O 1
ATOM 4675 N N . VAL B 1 308 ? 10.234 -18.906 -28.531 1 91.12 308 VAL B N 1
ATOM 4676 C CA . VAL B 1 308 ? 10.766 -17.625 -28.078 1 91.12 308 VAL B CA 1
ATOM 4677 C C . VAL B 1 308 ? 12.289 -17.672 -28.031 1 91.12 308 VAL B C 1
ATOM 4679 O O . VAL B 1 308 ? 12.961 -16.688 -28.359 1 91.12 308 VAL B O 1
ATOM 4682 N N . GLN B 1 309 ? 12.844 -18.781 -27.688 1 89.25 309 GLN B N 1
ATOM 4683 C CA . GLN B 1 309 ? 14.289 -18.938 -27.562 1 89.25 309 GLN B CA 1
ATOM 4684 C C . GLN B 1 309 ? 14.953 -19.047 -28.938 1 89.25 309 GLN B C 1
ATOM 4686 O O . GLN B 1 309 ? 16.109 -18.672 -29.094 1 89.25 309 GLN B O 1
ATOM 4691 N N . GLU B 1 310 ? 14.219 -19.562 -29.891 1 83.12 310 GLU B N 1
ATOM 4692 C CA . GLU B 1 310 ? 14.742 -19.672 -31.25 1 83.12 310 GLU B CA 1
ATOM 4693 C C . GLU B 1 310 ? 14.789 -18.312 -31.938 1 83.12 310 GLU B C 1
ATOM 4695 O O . GLU B 1 310 ? 15.648 -18.062 -32.812 1 83.12 310 GLU B O 1
ATOM 4700 N N . ARG B 1 311 ? 13.859 -17.516 -31.688 1 73.62 311 ARG B N 1
ATOM 4701 C CA . ARG B 1 311 ? 13.789 -16.203 -32.312 1 73.62 311 ARG B CA 1
ATOM 4702 C C . ARG B 1 311 ? 14.734 -15.219 -31.609 1 73.62 311 ARG B C 1
ATOM 4704 O O . ARG B 1 311 ? 14.984 -14.125 -32.125 1 73.62 311 ARG B O 1
ATOM 4711 N N . SER B 1 312 ? 15.211 -15.555 -30.453 1 61.75 312 SER B N 1
ATOM 4712 C CA . SER B 1 312 ? 16.109 -14.656 -29.75 1 61.75 312 SER B CA 1
ATOM 4713 C C . SER B 1 312 ? 17.562 -14.93 -30.094 1 61.75 312 SER B C 1
ATOM 4715 O O . SER B 1 312 ? 17.938 -16.078 -30.344 1 61.75 312 SER B O 1
#

Organism: Penicillium oxalicum (strain 114-2 / CGMCC 5302) (NCBI:txid933388)

Radius of gyration: 25.52 Å; Cα contacts (8 Å, |Δi|>4): 1324; chains: 2; bounding box: 54×73×58 Å

Secondary structure (DSSP, 8-state):
------EEEEE--SHHHHHHHHHHHHTT--SEEEEE-S-HHHHHHHHHHHHHHHHHTT---EEEE--HHHHTTSSEEEE---PPPPTT--HHHHHHHHHHHHHHHHHHHPSPPTTPEEEE-SSSHHHHHHHHHHHH---GGGEEE-TTHHHHHHHHHHHHHHHTS-GGGEE--EEESSSTTEEE-GGG-EETTEETTTTT-GGG-SHHHHHHHHHHHHHHHHHHHHHHS--HHHHHHHHHHHHHHHHTT--EEEEEEEEETTTTEEEEEEEEEETTEEEEEPP----HHHHHHHHHHHHHHHHHHHHHHHH-/------EEEEE--SHHHHHHHHHHHHTT--SEEEEE-S-HHHHHHHHHHHHHHHHHTT---EEEE--HHHHTTSSEEEE---PPPPTT--HHHHHHHHHHHHHHHHHHHPSPPTTPEEEE-SSSHHHHHHHHHHHH---GGGEEE-TTHHHHHHHHHHHHHHHTS-GGGEE--EEESSSTTEEE-GGG-EETTEETTTTT-GGG-SHHHHHHHHHHHHHHHHHHHHHHS--HHHHHHHHHHHHHHHHTT--EEEEEEEEETTTTEEEEEEEEEETTEEEEEPP----HHHHHHHHHHHHHHHHHHHHHHHH-

pLDDT: mean 94.28, std 8.78, range [33.19, 98.94]

Foldseek 3Di:
DPPDFAEEEEADCDLQSLLLLLLCLLVLQGQEYEYEYPPVVVRVVSQVVSVVSCVVNVRNYHYDYDYLQVNLAGLEYEYADADFDDPPDDPVNRVLRRLVVLLVSLQRHPQHDQLHAYEYEYPPFFLSLLSSCVRHVHPLLRGWYLFCQLLQQQLLVL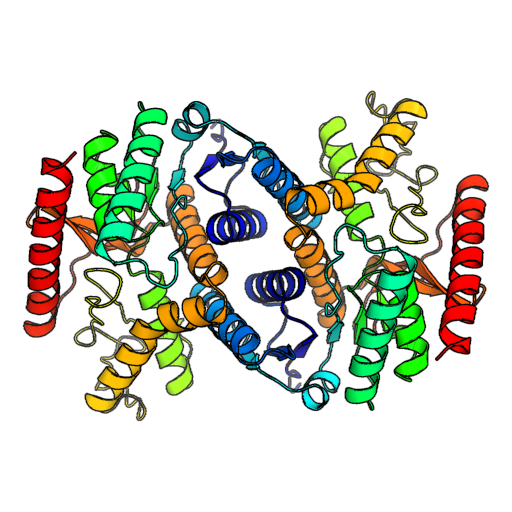LCVLLVHDSVQKDWGWKAGQAPLIFTFLVCIDGNRHRPCPVPSVQPPDPVSVVVSSVCSRCVQVVVCVVPNGDNNSSSNSSSVLSSCQSVQVQDWTFIWTADPVLSTTMTATAGQYVRHGPGGDDDDGDPVRVVSNSVVSNVSSVVSVVSVVVD/DPPDFAEEEEADCDLQSLLLLLLCLLVLQGQEYEYEYPPVVVRVVSQVVSVVSCVVNVRNYHYDYDYLQVNLAGLEYEYADADFDDPPDDPVNRVLRRLVVLLVSLQRHPQHDQLHAYEYEYPPFFLSLLSSCVRHVHPLLRGWYQFCQLLQQQLLVLLCVLLVHDSVQKDWGWKAGQAPLIFTFLVCIDGNRHRPCPVPSVQPPDPVSVVVSSVCSRCVQVVVCVVPNGDNNSSSNSSSVLSSCQSVQVQDWTFIWTADPVLSTTMTATAGQYVRHGPGGDDDDGDPVRVVSNSVVSNVSVVVSVVSVVVD

Solvent-accessible surface area (backbone atoms only — not comparable to full-atom values): 31120 Å² total; per-residue (Å²): 128,85,76,75,80,43,31,36,15,36,34,25,60,56,67,44,30,42,31,26,52,51,41,30,44,77,63,52,61,39,44,28,38,34,43,24,44,90,53,57,58,43,41,52,20,48,43,54,30,48,41,35,31,22,37,64,65,68,32,76,36,42,69,39,79,48,55,53,55,65,32,26,61,19,51,31,31,36,37,43,54,56,73,78,87,48,91,88,60,49,70,64,58,51,46,50,52,26,49,51,50,48,50,54,53,46,61,56,18,53,76,53,40,92,72,30,28,39,37,26,59,26,66,61,23,31,63,49,28,38,50,44,36,70,70,51,71,54,59,59,43,23,37,33,12,50,41,18,34,58,52,14,36,40,41,32,32,55,49,15,64,70,59,71,50,63,41,89,45,47,47,53,49,26,30,25,41,57,60,92,59,42,39,72,44,67,80,68,18,19,40,77,82,32,45,48,84,69,53,67,41,76,70,53,71,40,70,65,42,48,50,52,52,50,49,51,46,59,43,43,62,57,52,19,27,74,37,63,69,52,58,26,49,25,52,8,43,46,52,32,50,52,50,42,25,22,78,65,48,56,56,44,76,43,33,28,10,31,71,35,80,95,66,69,34,32,31,12,48,42,23,27,29,18,63,67,28,54,72,44,77,48,89,73,80,64,44,70,68,58,46,48,49,35,51,54,49,46,52,53,50,34,53,51,51,51,51,55,57,68,76,95,126,86,77,75,81,43,31,36,16,35,35,24,62,57,68,43,30,41,32,26,51,51,43,30,45,77,64,51,62,39,44,28,39,33,42,24,44,91,52,56,58,43,41,51,20,49,42,53,30,50,43,33,32,20,38,63,66,68,33,77,35,42,68,39,79,48,54,53,58,66,32,25,59,19,51,31,32,36,35,42,53,59,74,78,87,50,90,87,60,47,71,65,58,51,46,51,51,27,48,52,50,47,50,52,52,46,62,58,18,53,76,52,40,92,71,31,27,38,37,26,59,26,64,61,23,32,62,48,28,39,50,45,36,68,70,50,71,53,58,58,43,24,36,31,13,51,41,18,33,59,52,16,34,38,40,33,32,55,50,15,63,70,60,70,51,64,43,87,43,47,46,52,48,27,30,24,41,56,60,92,59,42,40,73,44,68,80,66,17,20,42,76,81,32,46,48,86,70,54,66,41,74,70,54,70,41,72,67,42,49,51,51,51,52,50,52,47,59,44,43,63,57,51,20,28,75,38,65,69,52,57,27,49,26,52,8,42,47,51,33,51,52,52,42,26,23,79,64,48,57,56,43,75,44,32,28,10,32,70,37,79,95,65,70,34,32,30,12,47,42,22,28,29,18,63,67,29,54,71,41,78,48,91,73,80,63,43,72,67,56,45,51,49,34,51,52,48,46,52,52,49,33,52,51,52,53,52,56,57,67,75,95